Protein 6MN8 (pdb70)

Nearest PDB structures (foldseek):
  6mn8-assembly1_A-2  TM=1.003E+00  e=6.440E-86  Onchocerca volvulus
  7osy-assembly1_B  TM=9.843E-01  e=1.641E-63  Homo sapiens
  5xih-assembly2_C  TM=9.629E-01  e=3.959E-58  Toxoplasma gondii ME49
  6a88-assembly2_D  TM=9.636E-01  e=9.957E-58  Toxoplasma gondii ME49
  5xii-assembly2_B  TM=9.623E-01  e=8.403E-57  Toxoplasma gondii ME49

Structure (mmCIF, N/CA/C/O backbone):
data_6MN8
#
_entry.id   6MN8
#
_cell.length_a   159.720
_cell.length_b   159.720
_cell.length_c   143.720
_cell.angle_alpha   90.000
_cell.angle_beta   90.000
_cell.angle_gamma   120.000
#
_symmetry.space_group_name_H-M   'H 3 2'
#
loop_
_entity.id
_entity.type
_entity.pdbx_description
1 polymer 'Uncharacterized protein'
2 non-polymer 'MAGNESIUM ION'
3 non-polymer 7-bromo-6-chloro-3-{3-[(2R,3S)-3-hydroxypiperidin-2-yl]-2-oxopropyl}quinazolin-4(3H)-one
4 non-polymer 'PHOSPHOAMINOPHOSPHONIC ACID-ADENYLATE ESTER'
5 non-polymer 'ADENOSINE MONOPHOSPHATE'
6 non-polymer 'IMIDODIPHOSPHORIC ACID'
7 non-polymer GLYCINE
8 non-polymer SERINE
9 water water
#
loop_
_atom_site.group_PDB
_atom_site.id
_atom_site.type_symbol
_atom_site.label_atom_id
_atom_site.label_alt_id
_atom_site.label_comp_id
_atom_site.label_asym_id
_atom_site.label_entity_id
_atom_site.label_seq_id
_atom_site.pdbx_PDB_ins_code
_atom_site.Cartn_x
_atom_site.Cartn_y
_atom_site.Cartn_z
_atom_site.occupancy
_atom_site.B_iso_or_equiv
_atom_site.auth_seq_id
_atom_site.auth_comp_id
_atom_site.auth_asym_id
_atom_site.auth_atom_id
_atom_site.pdbx_PDB_model_num
ATOM 1 N N . ALA A 1 2 ? -42.219 -31.061 54.080 1.00 86.23 47 ALA A N 1
ATOM 2 C CA . ALA A 1 2 ? -42.393 -30.376 52.798 1.00 85.72 47 ALA A CA 1
ATOM 3 C C . ALA A 1 2 ? -43.669 -30.815 52.066 1.00 90.48 47 ALA A C 1
ATOM 4 O O . ALA A 1 2 ? -44.423 -29.964 51.595 1.00 90.61 47 ALA A O 1
ATOM 6 N N . HIS A 1 3 ? -43.906 -32.133 51.981 1.00 88.28 48 HIS A N 1
ATOM 7 C CA . HIS A 1 3 ? -45.028 -32.654 51.193 1.00 80.67 48 HIS A CA 1
ATOM 8 C C . HIS A 1 3 ? -46.367 -32.130 51.704 1.00 72.51 48 HIS A C 1
ATOM 9 O O . HIS A 1 3 ? -47.194 -31.637 50.928 1.00 68.84 48 HIS A O 1
ATOM 16 N N . HIS A 1 4 ? -46.608 -32.243 53.010 1.00 68.36 49 HIS A N 1
ATOM 17 C CA . HIS A 1 4 ? -47.874 -31.853 53.611 1.00 70.14 49 HIS A CA 1
ATOM 18 C C . HIS A 1 4 ? -47.902 -30.383 54.028 1.00 71.79 49 HIS A C 1
ATOM 19 O O . HIS A 1 4 ? -48.728 -30.000 54.867 1.00 67.34 49 HIS A O 1
ATOM 26 N N . HIS A 1 5 ? -47.018 -29.561 53.466 1.00 67.62 50 HIS A N 1
ATOM 27 C CA . HIS A 1 5 ? -46.957 -28.134 53.743 1.00 63.54 50 HIS A CA 1
ATOM 28 C C . HIS A 1 5 ? -47.414 -27.347 52.526 1.00 58.62 50 HIS A C 1
ATOM 29 O O . HIS A 1 5 ? -47.396 -27.842 51.392 1.00 54.23 50 HIS A O 1
ATOM 36 N N . HIS A 1 6 ? -47.828 -26.108 52.777 1.00 56.88 51 HIS A N 1
ATOM 37 C CA . HIS A 1 6 ? -48.218 -25.229 51.689 1.00 54.96 51 HIS A CA 1
ATOM 38 C C . HIS A 1 6 ? -46.993 -24.844 50.868 1.00 50.28 51 HIS A C 1
ATOM 39 O O . HIS A 1 6 ? -45.855 -24.883 51.345 1.00 52.28 51 HIS A O 1
ATOM 46 N N . HIS A 1 7 ? -47.230 -24.488 49.607 1.00 56.61 52 HIS A N 1
ATOM 47 C CA . HIS A 1 7 ? -46.135 -24.156 48.713 1.00 52.48 52 HIS A CA 1
ATOM 48 C C . HIS A 1 7 ? -46.510 -22.980 47.822 1.00 57.24 52 HIS A C 1
ATOM 49 O O . HIS A 1 7 ? -47.664 -22.812 47.417 1.00 51.94 52 HIS A O 1
ATOM 56 N N . HIS A 1 8 ? -45.493 -22.177 47.527 1.00 61.01 53 HIS A N 1
ATOM 57 C CA . HIS A 1 8 ? -45.586 -20.915 46.815 1.00 61.34 53 HIS A CA 1
ATOM 58 C C . HIS A 1 8 ? -44.661 -20.981 45.614 1.00 48.20 53 HIS A C 1
ATOM 59 O O . HIS A 1 8 ? -43.534 -21.473 45.727 1.00 45.93 53 HIS A O 1
ATOM 66 N N . ILE A 1 9 ? -45.120 -20.476 44.471 1.00 45.97 54 ILE A N 1
ATOM 67 C CA . ILE A 1 9 ? -44.187 -20.133 43.403 1.00 44.16 54 ILE A CA 1
ATOM 68 C C . ILE A 1 9 ? -43.309 -18.994 43.908 1.00 47.49 54 ILE A C 1
ATOM 69 O O . ILE A 1 9 ? -43.808 -17.939 44.309 1.00 44.97 54 ILE A O 1
ATOM 74 N N . GLU A 1 10 ? -41.996 -19.208 43.924 1.00 50.42 55 GLU A N 1
ATOM 75 C CA . GLU A 1 10 ? -41.129 -18.303 44.672 1.00 51.96 55 GLU A CA 1
ATOM 76 C C . GLU A 1 10 ? -40.645 -17.107 43.861 1.00 45.25 55 GLU A C 1
ATOM 77 O O . GLU A 1 10 ? -40.040 -16.200 44.435 1.00 42.38 55 GLU A O 1
ATOM 83 N N . ILE A 1 11 ? -40.902 -17.059 42.558 1.00 40.01 56 ILE A N 1
ATOM 84 C CA . ILE A 1 11 ? -40.499 -15.904 41.767 1.00 47.19 56 ILE A CA 1
ATOM 85 C C . ILE A 1 11 ? -41.513 -15.693 40.650 1.00 43.00 56 ILE A C 1
ATOM 86 O O . ILE A 1 11 ? -42.069 -16.644 40.096 1.00 40.95 56 ILE A O 1
ATOM 91 N N . SER A 1 12 ? -41.741 -14.428 40.320 1.00 42.40 57 SER A N 1
ATOM 92 C CA . SER A 1 12 ? -42.789 -14.066 39.383 1.00 48.39 57 SER A CA 1
ATOM 93 C C . SER A 1 12 ? -42.387 -14.380 37.944 1.00 47.58 57 SER A C 1
ATOM 94 O O . SER A 1 12 ? -41.222 -14.239 37.556 1.00 42.75 57 SER A O 1
ATOM 97 N N . LYS A 1 13 ? -43.379 -14.807 37.157 1.00 46.17 58 LYS A N 1
ATOM 98 C CA . LYS A 1 13 ? -43.185 -15.071 35.734 1.00 46.39 58 LYS A CA 1
ATOM 99 C C . LYS A 1 13 ? -42.616 -13.857 35.013 1.00 47.00 58 LYS A C 1
ATOM 100 O O . LYS A 1 13 ? -41.722 -13.982 34.170 1.00 50.14 58 LYS A O 1
ATOM 106 N N . ASP A 1 14 ? -43.118 -12.672 35.344 1.00 42.20 59 ASP A N 1
ATOM 107 C CA . ASP A 1 14 ? -42.737 -11.434 34.679 1.00 56.10 59 ASP A CA 1
ATOM 108 C C . ASP A 1 14 ? -41.432 -10.857 35.189 1.00 56.39 59 ASP A C 1
ATOM 109 O O . ASP A 1 14 ? -40.950 -9.873 34.623 1.00 63.00 59 ASP A O 1
ATOM 114 N N . GLU A 1 15 ? -40.862 -11.436 36.239 1.00 53.62 60 GLU A N 1
ATOM 115 C CA . GLU A 1 15 ? -39.585 -11.007 36.786 1.00 56.81 60 GLU A CA 1
ATOM 116 C C . GLU A 1 15 ? -38.424 -11.868 36.296 1.00 54.55 60 GLU A C 1
ATOM 117 O O . GLU A 1 15 ? -37.396 -11.335 35.872 1.00 57.14 60 GLU A O 1
ATOM 123 N N . ASN A 1 16 ? -38.571 -13.194 36.334 1.00 46.02 61 ASN A N 1
ATOM 124 C CA . ASN A 1 16 ? -37.532 -14.110 35.854 1.00 45.50 61 ASN A CA 1
ATOM 125 C C . ASN A 1 16 ? -38.236 -15.388 35.394 1.00 40.92 61 ASN A C 1
ATOM 126 O O . ASN A 1 16 ? -38.419 -16.319 36.180 1.00 41.57 61 ASN A O 1
ATOM 131 N N . TYR A 1 17 ? -38.599 -15.430 34.105 1.00 41.52 62 TYR A N 1
ATOM 132 C CA . TYR A 1 17 ? -39.450 -16.516 33.624 1.00 42.57 62 TYR A CA 1
ATOM 133 C C . TYR A 1 17 ? -38.703 -17.843 33.594 1.00 39.92 62 TYR A C 1
ATOM 134 O O . TYR A 1 17 ? -39.328 -18.905 33.692 1.00 38.73 62 TYR A O 1
ATOM 143 N N . SER A 1 18 ? -37.381 -17.816 33.440 1.00 41.70 63 SER A N 1
ATOM 144 C CA . SER A 1 18 ? -36.641 -19.073 33.437 1.00 36.55 63 SER A CA 1
ATOM 145 C C . SER A 1 18 ? -36.648 -19.710 34.825 1.00 39.51 63 SER A C 1
ATOM 146 O O . SER A 1 18 ? -36.869 -20.919 34.956 1.00 40.34 63 SER A O 1
ATOM 149 N N . GLU A 1 19 ? -36.442 -18.912 35.877 1.00 39.67 64 GLU A N 1
ATOM 150 C CA . GLU A 1 19 ? -36.543 -19.457 37.230 1.00 39.66 64 GLU A CA 1
ATOM 151 C C . GLU A 1 19 ? -37.995 -19.745 37.604 1.00 40.14 64 GLU A C 1
ATOM 152 O O . GLU A 1 19 ? -38.283 -20.737 38.287 1.00 38.31 64 GLU A O 1
ATOM 158 N N . TRP A 1 20 ? -38.921 -18.883 37.181 1.00 36.98 65 TRP A N 1
ATOM 159 C CA . TRP A 1 20 ? -40.336 -19.170 37.389 1.00 37.89 65 TRP A CA 1
ATOM 160 C C . TRP A 1 20 ? -40.718 -20.514 36.777 1.00 39.12 65 TRP A C 1
ATOM 161 O O . TRP A 1 20 ? -41.459 -21.297 37.384 1.00 37.31 65 TRP A O 1
ATOM 172 N N . TYR A 1 21 ? -40.193 -20.804 35.586 1.00 36.92 66 TYR A N 1
ATOM 173 C CA . TYR A 1 21 ? -40.509 -22.048 34.888 1.00 34.64 66 TYR A CA 1
ATOM 174 C C . TYR A 1 21 ? -40.104 -23.265 35.713 1.00 31.63 66 TYR A C 1
ATOM 175 O O . TYR A 1 21 ? -40.863 -24.233 35.826 1.00 35.54 66 TYR A O 1
ATOM 184 N N . VAL A 1 22 ? -38.897 -23.232 36.284 1.00 29.69 67 VAL A N 1
ATOM 185 C CA . VAL A 1 22 ? -38.420 -24.332 37.120 1.00 33.35 67 VAL A CA 1
ATOM 186 C C . VAL A 1 22 ? -39.313 -24.509 38.345 1.00 36.55 67 VAL A C 1
ATOM 187 O O . VAL A 1 22 ? -39.634 -25.638 38.733 1.00 38.17 67 VAL A O 1
ATOM 191 N N . GLN A 1 23 ? -39.721 -23.400 38.974 1.00 37.66 68 GLN A N 1
ATOM 192 C CA . GLN A 1 23 ? -40.637 -23.466 40.111 1.00 38.57 68 GLN A CA 1
ATOM 193 C C . GLN A 1 23 ? -41.914 -24.224 39.752 1.00 39.33 68 GLN A C 1
ATOM 194 O O . GLN A 1 23 ? -42.318 -25.160 40.455 1.00 38.08 68 GLN A O 1
ATOM 200 N N . VAL A 1 24 ? -42.557 -23.832 38.650 1.00 28.31 69 VAL A N 1
ATOM 201 C CA . VAL A 1 24 ? -43.837 -24.427 38.281 1.00 30.90 69 VAL A CA 1
ATOM 202 C C . VAL A 1 24 ? -43.684 -25.916 37.987 1.00 34.53 69 VAL A C 1
ATOM 203 O O . VAL A 1 24 ? -44.462 -26.739 38.481 1.00 37.58 69 VAL A O 1
ATOM 207 N N . ILE A 1 25 ? -42.688 -26.296 37.180 1.00 33.47 70 ILE A N 1
ATOM 208 C CA . ILE A 1 25 ? -42.654 -27.700 36.775 1.00 28.50 70 ILE A CA 1
ATOM 209 C C . ILE A 1 25 ? -42.267 -28.585 37.947 1.00 35.15 70 ILE A C 1
ATOM 210 O O . ILE A 1 25 ? -42.658 -29.757 37.997 1.00 35.10 70 ILE A O 1
ATOM 215 N N . THR A 1 26 ? -41.497 -28.061 38.907 1.00 35.07 71 THR A N 1
ATOM 216 C CA . THR A 1 26 ? -41.179 -28.869 40.082 1.00 40.32 71 THR A CA 1
ATOM 217 C C . THR A 1 26 ? -42.334 -28.875 41.078 1.00 34.78 71 THR A C 1
ATOM 218 O O . THR A 1 26 ? -42.770 -29.938 41.516 1.00 34.09 71 THR A O 1
ATOM 222 N N . LYS A 1 27 ? -42.866 -27.702 41.428 1.00 34.03 72 LYS A N 1
ATOM 223 C CA . LYS A 1 27 ? -43.919 -27.682 42.441 1.00 38.50 72 LYS A CA 1
ATOM 224 C C . LYS A 1 27 ? -45.244 -28.262 41.946 1.00 36.62 72 LYS A C 1
ATOM 225 O O . LYS A 1 27 ? -46.049 -28.711 42.763 1.00 38.85 72 LYS A O 1
ATOM 231 N N . ALA A 1 28 ? -45.481 -28.309 40.642 1.00 37.36 73 ALA A N 1
ATOM 232 C CA . ALA A 1 28 ? -46.658 -28.999 40.129 1.00 33.52 73 ALA A CA 1
ATOM 233 C C . ALA A 1 28 ? -46.410 -30.494 39.909 1.00 33.77 73 ALA A C 1
ATOM 234 O O . ALA A 1 28 ? -47.203 -31.144 39.218 1.00 37.18 73 ALA A O 1
ATOM 236 N N . GLU A 1 29 ? -45.315 -31.037 40.460 1.00 34.19 74 GLU A N 1
ATOM 237 C CA . GLU A 1 29 ? -44.993 -32.467 40.390 1.00 32.13 74 GLU A CA 1
ATOM 238 C C . GLU A 1 29 ? -44.942 -32.976 38.951 1.00 35.62 74 GLU A C 1
ATOM 239 O O . GLU A 1 29 ? -45.379 -34.091 38.653 1.00 35.18 74 GLU A O 1
ATOM 245 N N . MET A 1 30 ? -44.397 -32.163 38.048 1.00 28.15 75 MET A N 1
ATOM 246 C CA . MET A 1 30 ? -44.331 -32.589 36.657 1.00 33.19 75 MET A CA 1
ATOM 247 C C . MET A 1 30 ? -43.067 -33.383 36.334 1.00 31.93 75 MET A C 1
ATOM 248 O O . MET A 1 30 ? -43.133 -34.354 35.569 1.00 30.13 75 MET A O 1
ATOM 253 N N . ILE A 1 31 ? -41.917 -33.001 36.899 1.00 28.07 76 ILE A N 1
ATOM 254 C CA . ILE A 1 31 ? -40.641 -33.626 36.564 1.00 25.40 76 ILE A CA 1
ATOM 255 C C . ILE A 1 31 ? -39.797 -33.850 37.812 1.00 29.91 76 ILE A C 1
ATOM 256 O O . ILE A 1 31 ? -40.028 -33.276 38.877 1.00 32.65 76 ILE A O 1
ATOM 261 N N . GLU A 1 32 ? -38.794 -34.688 37.646 1.00 31.44 77 GLU A N 1
ATOM 262 C CA . GLU A 1 32 ? -37.686 -34.826 38.576 1.00 31.39 77 GLU A CA 1
ATOM 263 C C . GLU A 1 32 ? -36.410 -34.598 37.765 1.00 37.81 77 GLU A C 1
ATOM 264 O O . GLU A 1 32 ? -36.315 -35.039 36.605 1.00 31.60 77 GLU A O 1
ATOM 270 N N . TYR A 1 33 ? -35.464 -33.845 38.322 1.00 31.36 78 TYR A N 1
ATOM 271 C CA . TYR A 1 33 ? -34.154 -33.769 37.687 1.00 35.20 78 TYR A CA 1
ATOM 272 C C . TYR A 1 33 ? -33.401 -35.087 37.886 1.00 35.60 78 TYR A C 1
ATOM 273 O O . TYR A 1 33 ? -33.607 -35.801 38.864 1.00 34.71 78 TYR A O 1
ATOM 282 N N . TYR A 1 34 ? -32.555 -35.422 36.921 1.00 35.14 79 TYR A N 1
ATOM 283 C CA . TYR A 1 34 ? -31.891 -36.716 36.861 1.00 32.63 79 TYR A CA 1
ATOM 284 C C . TYR A 1 34 ? -30.391 -36.479 36.769 1.00 34.96 79 TYR A C 1
ATOM 285 O O . TYR A 1 34 ? -29.950 -35.428 36.290 1.00 35.26 79 TYR A O 1
ATOM 294 N N . ASP A 1 35 ? -29.593 -37.447 37.226 1.00 35.19 80 ASP A N 1
ATOM 295 C CA . ASP A 1 35 ? -28.163 -37.163 37.278 1.00 33.65 80 ASP A CA 1
ATOM 296 C C . ASP A 1 35 ? -27.474 -37.266 35.918 1.00 38.14 80 ASP A C 1
ATOM 297 O O . ASP A 1 35 ? -26.283 -36.945 35.824 1.00 41.02 80 ASP A O 1
ATOM 302 N N . ILE A 1 36 ? -28.162 -37.699 34.864 1.00 28.83 81 ILE A N 1
ATOM 303 C CA . ILE A 1 36 ? -27.634 -37.540 33.511 1.00 31.44 81 ILE A CA 1
ATOM 304 C C . ILE A 1 36 ? -28.227 -36.248 32.973 1.00 33.42 81 ILE A C 1
ATOM 305 O O . ILE A 1 36 ? -29.453 -36.104 32.890 1.00 38.45 81 ILE A O 1
ATOM 310 N N . SER A 1 37 ? -27.358 -35.303 32.632 1.00 34.99 82 SER A N 1
ATOM 311 C CA . SER A 1 37 ? -27.784 -33.936 32.358 1.00 34.72 82 SER A CA 1
ATOM 312 C C . SER A 1 37 ? -28.708 -33.861 31.146 1.00 38.38 82 SER A C 1
ATOM 313 O O . SER A 1 37 ? -28.526 -34.567 30.151 1.00 34.88 82 SER A O 1
ATOM 316 N N . GLY A 1 38 ? -29.703 -32.984 31.230 1.00 36.31 83 GLY A N 1
ATOM 317 C CA . GLY A 1 38 ? -30.606 -32.816 30.112 1.00 25.06 83 GLY A CA 1
ATOM 318 C C . GLY A 1 38 ? -31.624 -33.916 29.939 1.00 30.35 83 GLY A C 1
ATOM 319 O O . GLY A 1 38 ? -32.338 -33.933 28.925 1.00 34.81 83 GLY A O 1
ATOM 320 N N . CYS A 1 39 ? -31.695 -34.849 30.881 1.00 26.89 84 CYS A N 1
ATOM 321 C CA . CYS A 1 39 ? -32.759 -35.840 30.955 1.00 33.12 84 CYS A CA 1
ATOM 322 C C . CYS A 1 39 ? -33.571 -35.567 32.210 1.00 33.09 84 CYS A C 1
ATOM 323 O O . CYS A 1 39 ? -33.009 -35.209 33.252 1.00 30.92 84 CYS A O 1
ATOM 326 N N . TYR A 1 40 ? -34.889 -35.725 32.106 1.00 29.81 85 TYR A N 1
ATOM 327 C CA . TYR A 1 40 ? -35.795 -35.391 33.197 1.00 31.10 85 TYR A CA 1
ATOM 328 C C . TYR A 1 40 ? -36.848 -36.477 33.329 1.00 32.24 85 TYR A C 1
ATOM 329 O O . TYR A 1 40 ? -37.405 -36.936 32.326 1.00 32.72 85 TYR A O 1
ATOM 338 N N . VAL A 1 41 ? -37.108 -36.886 34.575 1.00 31.05 86 VAL A N 1
ATOM 339 C CA . VAL A 1 41 ? -38.193 -37.824 34.848 1.00 27.32 86 VAL A CA 1
ATOM 340 C C . VAL A 1 41 ? -39.519 -37.170 34.492 1.00 30.96 86 VAL A C 1
ATOM 341 O O . VAL A 1 41 ? -39.775 -36.015 34.849 1.00 29.80 86 VAL A O 1
ATOM 345 N N . LEU A 1 42 ? -40.367 -37.889 33.776 1.00 30.19 87 LEU A N 1
ATOM 346 C CA . LEU A 1 42 ? -41.735 -37.441 33.556 1.00 26.83 87 LEU A CA 1
ATOM 347 C C . LEU A 1 42 ? -42.614 -38.104 34.612 1.00 29.71 87 LEU A C 1
ATOM 348 O O . LEU A 1 42 ? -42.967 -39.283 34.501 1.00 26.68 87 LEU A O 1
ATOM 353 N N . ARG A 1 43 ? -42.960 -37.340 35.641 1.00 30.15 88 ARG A N 1
ATOM 354 C CA . ARG A 1 43 ? -43.868 -37.822 36.668 1.00 35.77 88 ARG A CA 1
ATOM 355 C C . ARG A 1 43 ? -45.281 -37.945 36.096 1.00 29.03 88 ARG A C 1
ATOM 356 O O . ARG A 1 43 ? -45.596 -37.341 35.069 1.00 31.28 88 ARG A O 1
ATOM 364 N N . PRO A 1 44 ? -46.145 -38.727 36.746 1.00 28.00 89 PRO A N 1
ATOM 365 C CA . PRO A 1 44 ? -47.496 -38.956 36.186 1.00 30.71 89 PRO A CA 1
ATOM 366 C C . PRO A 1 44 ? -48.243 -37.688 35.824 1.00 28.93 89 PRO A C 1
ATOM 367 O O . PRO A 1 44 ? -48.924 -37.654 34.790 1.00 33.42 89 PRO A O 1
ATOM 371 N N . TRP A 1 45 ? -48.123 -36.634 36.631 1.00 29.68 90 TRP A N 1
ATOM 372 C CA . TRP A 1 45 ? -48.890 -35.422 36.352 1.00 30.59 90 TRP A CA 1
ATOM 373 C C . TRP A 1 45 ? -48.533 -34.814 34.999 1.00 33.09 90 TRP A C 1
ATOM 374 O O . TRP A 1 45 ? -49.412 -34.271 34.322 1.00 39.97 90 TRP A O 1
ATOM 385 N N . SER A 1 46 ? -47.267 -34.895 34.571 1.00 32.14 91 SER A N 1
ATOM 386 C CA . SER A 1 46 ? -46.948 -34.415 33.225 1.00 29.16 91 SER A CA 1
ATOM 387 C C . SER A 1 46 ? -47.089 -35.510 32.175 1.00 31.63 91 SER A C 1
ATOM 388 O O . SER A 1 46 ? -47.515 -35.226 31.049 1.00 32.95 91 SER A O 1
ATOM 391 N N . TYR A 1 47 ? -46.791 -36.766 32.520 1.00 29.96 92 TYR A N 1
ATOM 392 C CA . TYR A 1 47 ? -46.890 -37.822 31.517 1.00 26.40 92 TYR A CA 1
ATOM 393 C C . TYR A 1 47 ? -48.329 -38.027 31.031 1.00 29.31 92 TYR A C 1
ATOM 394 O O . TYR A 1 47 ? -48.541 -38.362 29.857 1.00 24.37 92 TYR A O 1
ATOM 403 N N . ALA A 1 48 ? -49.320 -37.840 31.911 1.00 22.81 93 ALA A N 1
ATOM 404 C CA . ALA A 1 48 ? -50.720 -37.942 31.504 1.00 32.82 93 ALA A CA 1
ATOM 405 C C . ALA A 1 48 ? -51.066 -36.957 30.386 1.00 31.17 93 ALA A C 1
ATOM 406 O O . ALA A 1 48 ? -51.889 -37.267 29.524 1.00 34.98 93 ALA A O 1
ATOM 408 N N . ILE A 1 49 ? -50.436 -35.781 30.367 1.00 36.65 94 ILE A N 1
ATOM 409 C CA . ILE A 1 49 ? -50.697 -34.817 29.302 1.00 31.88 94 ILE A CA 1
ATOM 410 C C . ILE A 1 49 ? -50.250 -35.384 27.964 1.00 31.29 94 ILE A C 1
ATOM 411 O O . ILE A 1 49 ? -50.967 -35.282 26.960 1.00 31.26 94 ILE A O 1
ATOM 416 N N . TRP A 1 50 ? -49.061 -35.995 27.932 1.00 29.30 95 TRP A N 1
ATOM 417 C CA . TRP A 1 50 ? -48.571 -36.643 26.716 1.00 32.30 95 TRP A CA 1
ATOM 418 C C . TRP A 1 50 ? -49.486 -37.778 26.289 1.00 31.82 95 TRP A C 1
ATOM 419 O O . TRP A 1 50 ? -49.767 -37.941 25.094 1.00 31.19 95 TRP A O 1
ATOM 430 N N . GLU A 1 51 ? -49.991 -38.553 27.253 1.00 33.01 96 GLU A N 1
ATOM 431 C CA . GLU A 1 51 ? -50.932 -39.620 26.918 1.00 36.83 96 GLU A CA 1
ATOM 432 C C . GLU A 1 51 ? -52.177 -39.084 26.215 1.00 34.27 96 GLU A C 1
ATOM 433 O O . GLU A 1 51 ? -52.659 -39.702 25.260 1.00 34.99 96 GLU A O 1
ATOM 439 N N . PHE A 1 52 ? -52.727 -37.950 26.679 1.00 29.00 97 PHE A N 1
ATOM 440 C CA . PHE A 1 52 ? -53.889 -37.372 25.993 1.00 30.79 97 PHE A CA 1
ATOM 441 C C . PHE A 1 52 ? -53.540 -36.963 24.557 1.00 34.42 97 PHE A C 1
ATOM 442 O O . PHE A 1 52 ? -54.332 -37.175 23.631 1.00 34.72 97 PHE A O 1
ATOM 450 N N . ILE A 1 53 ? -52.362 -36.367 24.355 1.00 26.60 98 ILE A N 1
ATOM 451 C CA . ILE A 1 53 ? -51.960 -35.950 23.015 1.00 30.69 98 ILE A CA 1
ATOM 452 C C . ILE A 1 53 ? -51.773 -37.172 22.135 1.00 32.96 98 ILE A C 1
ATOM 453 O O . ILE A 1 53 ? -52.227 -37.212 20.984 1.00 32.62 98 ILE A O 1
ATOM 458 N N . GLN A 1 54 ? -51.121 -38.193 22.688 1.00 23.57 99 GLN A N 1
ATOM 459 C CA . GLN A 1 54 ? -50.875 -39.453 21.996 1.00 30.55 99 GLN A CA 1
ATOM 460 C C . GLN A 1 54 ? -52.181 -40.100 21.552 1.00 36.27 99 GLN A C 1
ATOM 461 O O . GLN A 1 54 ? -52.342 -40.476 20.386 1.00 30.84 99 GLN A O 1
ATOM 467 N N . GLU A 1 55 ? -53.125 -40.243 22.485 1.00 29.86 100 GLU A N 1
ATOM 468 C CA . GLU A 1 55 ? -54.405 -40.865 22.179 1.00 33.02 100 GLU A CA 1
ATOM 469 C C . GLU A 1 55 ? -55.147 -40.101 21.086 1.00 36.51 100 GLU A C 1
ATOM 470 O O . GLU A 1 55 ? -55.703 -40.712 20.169 1.00 37.02 100 GLU A O 1
ATOM 476 N N . TRP A 1 56 ? -55.156 -38.766 21.157 1.00 30.53 101 TRP A N 1
ATOM 477 C CA . TRP A 1 56 ? -55.871 -37.973 20.156 1.00 32.45 101 TRP A CA 1
ATOM 478 C C . TRP A 1 56 ? -55.223 -38.096 18.779 1.00 29.22 101 TRP A C 1
ATOM 479 O O . TRP A 1 56 ? -55.887 -38.451 17.796 1.00 32.49 101 TRP A O 1
ATOM 490 N N . PHE A 1 57 ? -53.922 -37.801 18.688 1.00 28.32 102 PHE A N 1
ATOM 491 C CA . PHE A 1 57 ? -53.235 -37.813 17.395 1.00 30.69 102 PHE A CA 1
ATOM 492 C C . PHE A 1 57 ? -53.215 -39.214 16.785 1.00 33.71 102 PHE A C 1
ATOM 493 O O . PHE A 1 57 ? -53.343 -39.369 15.563 1.00 32.33 102 PHE A O 1
ATOM 501 N N . ASP A 1 58 ? -53.061 -40.247 17.619 1.00 32.27 103 ASP A N 1
ATOM 502 C CA . ASP A 1 58 ? -53.063 -41.616 17.106 1.00 33.01 103 ASP A CA 1
ATOM 503 C C . ASP A 1 58 ? -54.380 -41.941 16.418 1.00 38.26 103 ASP A C 1
ATOM 504 O O . ASP A 1 58 ? -54.409 -42.648 15.402 1.00 38.28 103 ASP A O 1
ATOM 509 N N . GLU A 1 59 ? -55.484 -41.429 16.952 1.00 33.33 104 GLU A N 1
ATOM 510 C CA . GLU A 1 59 ? -56.772 -41.684 16.325 1.00 35.77 104 GLU A CA 1
ATOM 511 C C . GLU A 1 59 ? -56.876 -40.958 14.986 1.00 35.82 104 GLU A C 1
ATOM 512 O O . GLU A 1 59 ? -57.410 -41.507 14.015 1.00 37.80 104 GLU A O 1
ATOM 518 N N . GLU A 1 60 ? -56.327 -39.741 14.903 1.00 32.83 105 GLU A N 1
ATOM 519 C CA . GLU A 1 60 ? -56.456 -38.944 13.684 1.00 30.13 105 GLU A CA 1
ATOM 520 C C . GLU A 1 60 ? -55.629 -39.525 12.539 1.00 32.00 105 GLU A C 1
ATOM 521 O O . GLU A 1 60 ? -56.126 -39.654 11.411 1.00 34.98 105 GLU A O 1
ATOM 527 N N . ILE A 1 61 ? -54.375 -39.905 12.803 1.00 29.36 106 ILE A N 1
ATOM 528 C CA . ILE A 1 61 ? -53.562 -40.432 11.706 1.00 31.04 106 ILE A CA 1
ATOM 529 C C . ILE A 1 61 ? -54.053 -41.806 11.262 1.00 32.48 106 ILE A C 1
ATOM 530 O O . ILE A 1 61 ? -53.909 -42.168 10.088 1.00 37.50 106 ILE A O 1
ATOM 535 N N . LYS A 1 62 ? -54.644 -42.591 12.164 1.00 26.00 107 LYS A N 1
ATOM 536 C CA . LYS A 1 62 ? -55.237 -43.848 11.721 1.00 34.75 107 LYS A CA 1
ATOM 537 C C . LYS A 1 62 ? -56.341 -43.606 10.697 1.00 33.88 107 LYS A C 1
ATOM 538 O O . LYS A 1 62 ? -56.473 -44.369 9.733 1.00 40.54 107 LYS A O 1
ATOM 544 N N . LYS A 1 63 ? -57.116 -42.525 10.858 1.00 37.58 108 LYS A N 1
ATOM 545 C CA . LYS A 1 63 ? -58.121 -42.186 9.846 1.00 38.01 108 LYS A CA 1
ATOM 546 C C . LYS A 1 63 ? -57.489 -41.904 8.494 1.00 40.85 108 LYS A C 1
ATOM 547 O O . LYS A 1 63 ? -58.158 -42.039 7.466 1.00 44.56 108 LYS A O 1
ATOM 553 N N . LEU A 1 64 ? -56.228 -41.469 8.468 1.00 39.87 109 LEU A N 1
ATOM 554 C CA . LEU A 1 64 ? -55.525 -41.206 7.215 1.00 38.06 109 LEU A CA 1
ATOM 555 C C . LEU A 1 64 ? -54.828 -42.441 6.660 1.00 41.85 109 LEU A C 1
ATOM 556 O O . LEU A 1 64 ? -54.099 -42.326 5.670 1.00 42.44 109 LEU A O 1
ATOM 561 N N . GLY A 1 65 ? -55.010 -43.608 7.286 1.00 30.76 110 GLY A N 1
ATOM 562 C CA . GLY A 1 65 ? -54.369 -44.821 6.830 1.00 30.58 110 GLY A CA 1
ATOM 563 C C . GLY A 1 65 ? -53.018 -45.129 7.451 1.00 32.04 110 GLY A C 1
ATOM 564 O O . GLY A 1 65 ? -52.393 -46.118 7.063 1.00 35.26 110 GLY A O 1
ATOM 565 N N . VAL A 1 66 ? -52.543 -44.334 8.396 1.00 27.51 111 VAL A N 1
ATOM 566 C CA . VAL A 1 66 ? -51.234 -44.581 8.998 1.00 26.50 111 VAL A CA 1
ATOM 567 C C . VAL A 1 66 ? -51.334 -45.732 9.987 1.00 29.74 111 VAL A C 1
ATOM 568 O O . VAL A 1 66 ? -52.282 -45.807 10.776 1.00 33.89 111 VAL A O 1
ATOM 572 N N . LYS A 1 67 ? -50.354 -46.635 9.944 1.00 26.18 112 LYS A N 1
ATOM 573 C CA . LYS A 1 67 ? -50.243 -47.759 10.858 1.00 26.99 112 LYS A CA 1
ATOM 574 C C . LYS A 1 67 ? -49.017 -47.600 11.747 1.00 29.53 112 LYS A C 1
ATOM 575 O O . LYS A 1 67 ? -47.990 -47.066 11.329 1.00 32.79 112 LYS A O 1
ATOM 581 N N . ASN A 1 68 ? -49.136 -48.050 12.985 1.00 26.18 113 ASN A N 1
ATOM 582 C CA . ASN A 1 68 ? -48.017 -47.970 13.909 1.00 26.25 113 ASN A CA 1
ATOM 583 C C . ASN A 1 68 ? -47.082 -49.158 13.727 1.00 30.05 113 ASN A C 1
ATOM 584 O O . ASN A 1 68 ? -47.498 -50.248 13.313 1.00 27.77 113 ASN A O 1
ATOM 589 N N . CYS A 1 69 ? -45.811 -48.938 14.051 1.00 26.10 114 CYS A N 1
ATOM 590 C CA . CYS A 1 69 ? -44.770 -49.963 13.975 1.00 26.98 114 CYS A CA 1
ATOM 591 C C . CYS A 1 69 ? -43.734 -49.623 15.032 1.00 27.35 114 CYS A C 1
ATOM 592 O O . CYS A 1 69 ? -43.908 -48.667 15.793 1.00 33.50 114 CYS A O 1
ATOM 595 N N . TYR A 1 70 ? -42.636 -50.382 15.070 1.00 27.00 115 TYR A N 1
ATOM 596 C CA . TYR A 1 70 ? -41.528 -50.031 15.960 1.00 24.49 115 TYR A CA 1
ATOM 597 C C . TYR A 1 70 ? -40.196 -50.472 15.358 1.00 24.04 115 TYR A C 1
ATOM 598 O O . TYR A 1 70 ? -39.916 -51.670 15.277 1.00 23.69 115 TYR A O 1
ATOM 607 N N . PHE A 1 71 ? -39.355 -49.499 14.971 1.00 24.05 116 PHE A N 1
ATOM 608 C CA . PHE A 1 71 ? -38.008 -49.749 14.463 1.00 23.93 116 PHE A CA 1
ATOM 609 C C . PHE A 1 71 ? -36.976 -49.617 15.585 1.00 28.87 116 PHE A C 1
ATOM 610 O O . PHE A 1 71 ? -37.264 -49.066 16.657 1.00 26.56 116 PHE A O 1
ATOM 618 N N . PRO A 1 72 ? -35.761 -50.120 15.373 1.00 26.67 117 PRO A N 1
ATOM 619 C CA . PRO A 1 72 ? -34.790 -50.191 16.476 1.00 25.91 117 PRO A CA 1
ATOM 620 C C . PRO A 1 72 ? -34.249 -48.838 16.929 1.00 29.66 117 PRO A C 1
ATOM 621 O O . PRO A 1 72 ? -34.230 -47.843 16.199 1.00 23.17 117 PRO A O 1
ATOM 625 N N . LEU A 1 73 ? -33.797 -48.843 18.188 1.00 23.00 118 LEU A N 1
ATOM 626 C CA . LEU A 1 73 ? -33.130 -47.717 18.832 1.00 26.18 118 LEU A CA 1
ATOM 627 C C . LEU A 1 73 ? -31.770 -47.407 18.214 1.00 26.72 118 LEU A C 1
ATOM 628 O O . LEU A 1 73 ? -31.313 -46.259 18.291 1.00 28.82 118 LEU A O 1
ATOM 633 N N . PHE A 1 74 ? -31.142 -48.393 17.574 1.00 22.50 119 PHE A N 1
ATOM 634 C CA . PHE A 1 74 ? -29.742 -48.352 17.178 1.00 31.24 119 PHE A CA 1
ATOM 635 C C . PHE A 1 74 ? -29.580 -48.087 15.690 1.00 33.26 119 PHE A C 1
ATOM 636 O O . PHE A 1 74 ? -30.337 -48.605 14.867 1.00 34.00 119 PHE A O 1
ATOM 644 N N . VAL A 1 75 ? -28.558 -47.315 15.346 1.00 31.83 120 VAL A N 1
ATOM 645 C CA . VAL A 1 75 ? -28.149 -47.167 13.956 1.00 28.93 120 VAL A CA 1
ATOM 646 C C . VAL A 1 75 ? -26.627 -47.169 13.901 1.00 34.91 120 VAL A C 1
ATOM 647 O O . VAL A 1 75 ? -25.965 -46.426 14.637 1.00 35.90 120 VAL A O 1
ATOM 651 N N . SER A 1 76 ? -26.075 -48.034 13.052 1.00 29.15 121 SER A N 1
ATOM 652 C CA . SER A 1 76 ? -24.631 -48.134 12.930 1.00 35.38 121 SER A CA 1
ATOM 653 C C . SER A 1 76 ? -24.056 -46.822 12.401 1.00 32.55 121 SER A C 1
ATOM 654 O O . SER A 1 76 ? -24.711 -46.090 11.654 1.00 30.37 121 SER A O 1
ATOM 657 N N . GLN A 1 77 ? -22.810 -46.534 12.799 1.00 32.95 122 GLN A N 1
ATOM 658 C CA . GLN A 1 77 ? -22.175 -45.270 12.438 1.00 36.07 122 GLN A CA 1
ATOM 659 C C . GLN A 1 77 ? -22.239 -45.011 10.933 1.00 43.13 122 GLN A C 1
ATOM 660 O O . GLN A 1 77 ? -22.650 -43.931 10.494 1.00 42.35 122 GLN A O 1
ATOM 666 N N . SER A 1 78 ? -21.829 -45.990 10.121 1.00 39.64 123 SER A N 1
ATOM 667 C CA . SER A 1 78 ? -21.763 -45.737 8.685 1.00 37.70 123 SER A CA 1
ATOM 668 C C . SER A 1 78 ? -23.150 -45.551 8.082 1.00 35.51 123 SER A C 1
ATOM 669 O O . SER A 1 78 ? -23.293 -44.810 7.112 1.00 38.78 123 SER A O 1
ATOM 672 N N . ALA A 1 79 ? -24.184 -46.188 8.652 1.00 32.99 124 ALA A N 1
ATOM 673 C CA . ALA A 1 79 ? -25.548 -45.970 8.174 1.00 42.28 124 ALA A CA 1
ATOM 674 C C . ALA A 1 79 ? -26.058 -44.582 8.544 1.00 49.46 124 ALA A C 1
ATOM 675 O O . ALA A 1 79 ? -26.779 -43.956 7.760 1.00 58.86 124 ALA A O 1
ATOM 677 N N . LEU A 1 80 ? -25.721 -44.093 9.744 1.00 48.97 125 LEU A N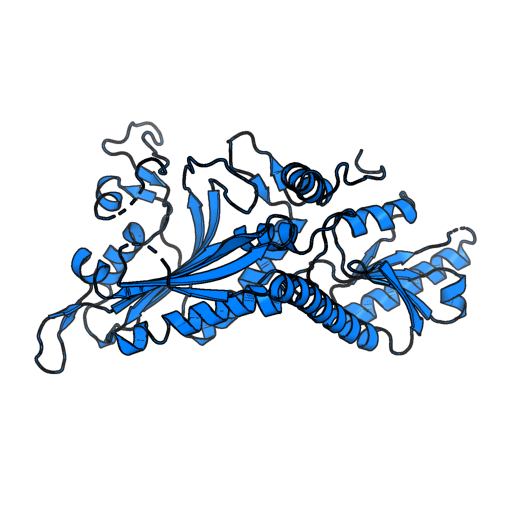 1
ATOM 678 C CA . LEU A 1 80 ? -26.101 -42.730 10.114 1.00 45.32 125 LEU A CA 1
ATOM 679 C C . LEU A 1 80 ? -25.431 -41.711 9.204 1.00 44.15 125 LEU A C 1
ATOM 680 O O . LEU A 1 80 ? -26.067 -40.749 8.767 1.00 45.33 125 LEU A O 1
ATOM 685 N N . GLU A 1 81 ? -24.149 -41.909 8.899 1.00 45.91 126 GLU A N 1
ATOM 686 C CA . GLU A 1 81 ? -23.363 -40.942 8.143 1.00 48.38 126 GLU A CA 1
ATOM 687 C C . GLU A 1 81 ? -23.614 -40.994 6.635 1.00 60.42 126 GLU A C 1
ATOM 688 O O . GLU A 1 81 ? -22.785 -40.500 5.872 1.00 70.65 126 GLU A O 1
ATOM 694 N N . LYS A 1 82 ? -24.720 -41.579 6.180 1.00 74.22 127 LYS A N 1
ATOM 695 C CA . LYS A 1 82 ? -25.168 -41.343 4.814 1.00 88.83 127 LYS A CA 1
ATOM 696 C C . LYS A 1 82 ? -25.674 -39.905 4.732 1.00 97.02 127 LYS A C 1
ATOM 697 O O . LYS A 1 82 ? -25.089 -39.071 4.030 1.00 93.60 127 LYS A O 1
ATOM 699 N N . GLU A 1 83 ? -26.749 -39.612 5.469 1.00 102.81 128 GLU A N 1
ATOM 700 C CA . GLU A 1 83 ? -27.247 -38.249 5.676 1.00 106.40 128 GLU A CA 1
ATOM 701 C C . GLU A 1 83 ? -28.233 -38.222 6.842 1.00 98.92 128 GLU A C 1
ATOM 702 O O . GLU A 1 83 ? -29.382 -37.806 6.690 1.00 93.36 128 GLU A O 1
ATOM 704 N N . PHE A 1 90 ? -24.611 -31.814 12.517 1.00 106.51 135 PHE A N 1
ATOM 705 C CA . PHE A 1 90 ? -25.440 -32.723 13.311 1.00 102.29 135 PHE A CA 1
ATOM 706 C C . PHE A 1 90 ? -24.607 -33.688 14.170 1.00 101.03 135 PHE A C 1
ATOM 707 O O . PHE A 1 90 ? -25.012 -34.029 15.282 1.00 90.72 135 PHE A O 1
ATOM 715 N N . ALA A 1 91 ? -23.451 -34.111 13.647 1.00 105.11 136 ALA A N 1
ATOM 716 C CA . ALA A 1 91 ? -22.620 -35.110 14.323 1.00 96.92 136 ALA A CA 1
ATOM 717 C C . ALA A 1 91 ? -22.352 -34.818 15.796 1.00 94.07 136 ALA A C 1
ATOM 718 O O . ALA A 1 91 ? -22.415 -35.764 16.602 1.00 88.03 136 ALA A O 1
ATOM 720 N N . PRO A 1 92 ? -22.067 -33.569 16.228 1.00 94.64 137 PRO A N 1
ATOM 721 C CA . PRO A 1 92 ? -21.878 -33.326 17.666 1.00 92.48 137 PRO A CA 1
ATOM 722 C C . PRO A 1 92 ? -23.146 -33.446 18.505 1.00 87.70 137 PRO A C 1
ATOM 723 O O . PRO A 1 92 ? -23.205 -32.858 19.591 1.00 100.62 137 PRO A O 1
ATOM 727 N N . GLU A 1 93 ? -24.159 -34.192 18.036 1.00 60.09 138 GLU A N 1
ATOM 728 C CA . GLU A 1 93 ? -25.377 -34.386 18.813 1.00 51.54 138 GLU A CA 1
ATOM 729 C C . GLU A 1 93 ? -25.721 -35.865 19.001 1.00 36.82 138 GLU A C 1
ATOM 730 O O . GLU A 1 93 ? -26.849 -36.184 19.367 1.00 40.88 138 GLU A O 1
ATOM 736 N N . VAL A 1 94 ? -24.787 -36.776 18.776 1.00 32.74 139 VAL A N 1
ATOM 737 C CA . VAL A 1 94 ? -25.070 -38.212 18.772 1.00 34.17 139 VAL A CA 1
ATOM 738 C C . VAL A 1 94 ? -24.450 -38.874 19.996 1.00 36.80 139 VAL A C 1
ATOM 739 O O . VAL A 1 94 ? -23.292 -38.603 20.338 1.00 36.05 139 VAL A O 1
ATOM 743 N N . ALA A 1 95 ? -25.209 -39.763 20.640 1.00 32.89 140 ALA A N 1
ATOM 744 C CA . ALA A 1 95 ? -24.667 -40.620 21.689 1.00 34.06 140 ALA A CA 1
ATOM 745 C C . ALA A 1 95 ? -24.209 -41.937 21.071 1.00 34.98 140 ALA A C 1
ATOM 746 O O . ALA A 1 95 ? -24.959 -42.568 20.321 1.00 35.05 140 ALA A O 1
ATOM 748 N N . TRP A 1 96 ? -22.994 -42.362 21.417 1.00 30.49 141 TRP A N 1
ATOM 749 C CA . TRP A 1 96 ? -22.303 -43.469 20.757 1.00 31.29 141 TRP A CA 1
ATOM 750 C C . TRP A 1 96 ? -22.086 -44.620 21.724 1.00 29.42 141 TRP A C 1
ATOM 751 O O . TRP A 1 96 ? -21.434 -44.445 22.759 1.00 30.31 141 TRP A O 1
ATOM 762 N N . ILE A 1 97 ? -22.579 -45.800 21.362 1.00 32.10 142 ILE A N 1
ATOM 763 C CA . ILE A 1 97 ? -22.230 -47.036 22.054 1.00 33.01 142 ILE A CA 1
ATOM 764 C C . ILE A 1 97 ? -20.971 -47.594 21.417 1.00 33.88 142 ILE A C 1
ATOM 765 O O . ILE A 1 97 ? -20.920 -47.787 20.198 1.00 36.51 142 ILE A O 1
ATOM 770 N N . THR A 1 98 ? -19.960 -47.860 22.236 1.00 30.74 143 THR A N 1
ATOM 771 C CA . THR A 1 98 ? -18.696 -48.390 21.759 1.00 35.58 143 THR A CA 1
ATOM 772 C C . THR A 1 98 ? -18.338 -49.707 22.409 1.00 38.18 143 THR A C 1
ATOM 773 O O . THR A 1 98 ? -17.357 -50.333 21.995 1.00 35.56 143 THR A O 1
ATOM 777 N N . ARG A 1 99 ? -19.079 -50.123 23.430 1.00 35.87 144 ARG A N 1
ATOM 778 C CA . ARG A 1 99 ? -18.827 -51.369 24.138 1.00 35.07 144 ARG A CA 1
ATOM 779 C C . ARG A 1 99 ? -20.176 -51.941 24.545 1.00 37.59 144 ARG A C 1
ATOM 780 O O . ARG A 1 99 ? -21.085 -51.201 24.926 1.00 42.07 144 ARG A O 1
ATOM 788 N N . ALA A 1 100 ? -20.312 -53.252 24.430 1.00 38.99 145 ALA A N 1
ATOM 789 C CA . ALA A 1 100 ? -21.563 -53.914 24.755 1.00 42.28 145 ALA A CA 1
ATOM 790 C C . ALA A 1 100 ? -21.226 -55.320 25.209 1.00 52.26 145 ALA A C 1
ATOM 791 O O . ALA A 1 100 ? -20.402 -55.992 24.583 1.00 53.72 145 ALA A O 1
ATOM 793 N N . GLY A 1 101 ? -21.837 -55.745 26.300 1.00 54.15 146 GLY A N 1
ATOM 794 C CA . GLY A 1 101 ? -21.517 -57.059 26.816 1.00 55.06 146 GLY A CA 1
ATOM 795 C C . GLY A 1 101 ? -20.060 -57.091 27.219 1.00 61.65 146 GLY A C 1
ATOM 796 O O . GLY A 1 101 ? -19.599 -56.270 28.022 1.00 68.10 146 GLY A O 1
ATOM 797 N N . GLN A 1 102 ? -19.307 -58.024 26.639 1.00 61.60 147 GLN A N 1
ATOM 798 C CA . GLN A 1 102 ? -17.916 -58.236 27.016 1.00 70.08 147 GLN A CA 1
ATOM 799 C C . GLN A 1 102 ? -16.909 -57.683 26.007 1.00 64.36 147 GLN A C 1
ATOM 800 O O . GLN A 1 102 ? -15.706 -57.840 26.215 1.00 71.16 147 GLN A O 1
ATOM 806 N N . SER A 1 103 ? -17.353 -57.031 24.937 1.00 59.69 148 SER A N 1
ATOM 807 C CA . SER A 1 103 ? -16.456 -56.705 23.839 1.00 56.76 148 SER A CA 1
ATOM 808 C C . SER A 1 103 ? -16.605 -55.258 23.410 1.00 44.13 148 SER A C 1
ATOM 809 O O . SER A 1 103 ? -17.716 -54.731 23.326 1.00 37.99 148 SER A O 1
ATOM 812 N N . ASP A 1 104 ? -15.482 -54.630 23.101 1.00 48.23 149 ASP A N 1
ATOM 813 C CA . ASP A 1 104 ? -15.532 -53.427 22.286 1.00 48.74 149 ASP A CA 1
ATOM 814 C C . ASP A 1 104 ? -16.118 -53.755 20.916 1.00 33.50 149 ASP A C 1
ATOM 815 O O . ASP A 1 104 ? -15.856 -54.814 20.347 1.00 46.04 149 ASP A O 1
ATOM 820 N N . LEU A 1 105 ? -16.917 -52.840 20.389 1.00 33.00 150 LEU A N 1
ATOM 821 C CA . LEU A 1 105 ? -17.445 -52.986 19.044 1.00 35.94 150 LEU A CA 1
ATOM 822 C C . LEU A 1 105 ? -16.402 -52.537 18.036 1.00 36.94 150 LEU A C 1
ATOM 823 O O . LEU A 1 105 ? -15.650 -51.597 18.291 1.00 36.87 150 LEU A O 1
ATOM 828 N N . ALA A 1 106 ? -16.346 -53.214 16.887 1.00 40.26 151 ALA A N 1
ATOM 829 C CA . ALA A 1 106 ? -15.459 -52.725 15.834 1.00 40.78 151 ALA A CA 1
ATOM 830 C C . ALA A 1 106 ? -15.976 -51.414 15.240 1.00 34.28 151 ALA A C 1
ATOM 831 O O . ALA A 1 106 ? -15.179 -50.573 14.818 1.00 42.80 151 ALA A O 1
ATOM 833 N N . GLU A 1 107 ? -17.287 -51.205 15.224 1.00 32.82 152 GLU A N 1
ATOM 834 C CA . GLU A 1 107 ? -17.865 -49.939 14.791 1.00 34.95 152 GLU A CA 1
ATOM 835 C C . GLU A 1 107 ? -18.866 -49.457 15.835 1.00 39.91 152 GLU A C 1
ATOM 836 O O . GLU A 1 107 ? -19.748 -50.214 16.250 1.00 36.00 152 GLU A O 1
ATOM 842 N N . ALA A 1 108 ? -18.734 -48.194 16.240 1.00 34.09 153 ALA A N 1
ATOM 843 C CA . ALA A 1 108 ? -19.658 -47.593 17.192 1.00 34.00 153 ALA A CA 1
ATOM 844 C C . ALA A 1 108 ? -21.094 -47.612 16.663 1.00 29.65 153 ALA A C 1
ATOM 845 O O . ALA A 1 108 ? -21.347 -47.549 15.455 1.00 28.00 153 ALA A O 1
ATOM 847 N N . ILE A 1 109 ? -22.041 -47.670 17.593 1.00 30.57 154 ILE A N 1
ATOM 848 C CA . ILE A 1 109 ? -23.470 -47.665 17.302 1.00 25.37 154 ILE A CA 1
ATOM 849 C C . ILE A 1 109 ? -24.066 -46.392 17.886 1.00 32.01 154 ILE A C 1
ATOM 850 O O . ILE A 1 109 ? -23.823 -46.069 19.056 1.00 39.40 154 ILE A O 1
ATOM 855 N N . ALA A 1 110 ? -24.871 -45.690 17.093 1.00 31.10 155 ALA A N 1
ATOM 856 C CA . ALA A 1 110 ? -25.518 -44.466 17.548 1.00 26.04 155 ALA A CA 1
ATOM 857 C C . ALA A 1 110 ? -26.901 -44.772 18.107 1.00 31.75 155 ALA A C 1
ATOM 858 O O . ALA A 1 110 ? -27.601 -45.658 17.604 1.00 29.01 155 ALA A O 1
ATOM 860 N N . ILE A 1 111 ? -27.291 -44.046 19.163 1.00 28.45 156 ILE A N 1
ATOM 861 C CA . ILE A 1 111 ? -28.707 -43.969 19.514 1.00 24.69 156 ILE A CA 1
ATOM 862 C C . ILE A 1 111 ? -29.405 -43.092 18.487 1.00 25.24 156 ILE A C 1
ATOM 863 O O . ILE A 1 111 ? -28.901 -42.015 18.128 1.00 26.06 156 ILE A O 1
ATOM 868 N N . ARG A 1 112 ? -30.566 -43.540 18.012 1.00 22.93 157 ARG A N 1
ATOM 869 C CA . ARG A 1 112 ? -31.268 -42.799 16.967 1.00 27.27 157 ARG A CA 1
ATOM 870 C C . ARG A 1 112 ? -31.538 -41.363 17.423 1.00 32.03 157 ARG A C 1
ATOM 871 O O . ARG A 1 112 ? -32.052 -41.156 18.533 1.00 27.45 157 ARG A O 1
ATOM 879 N N . PRO A 1 113 ? -31.159 -40.352 16.632 1.00 24.93 158 PRO A N 1
ATOM 880 C CA . PRO A 1 113 ? -31.666 -38.995 16.863 1.00 20.58 158 PRO A CA 1
ATOM 881 C C . PRO A 1 113 ? -32.936 -38.728 16.084 1.00 22.50 158 PRO A C 1
ATOM 882 O O . PRO A 1 113 ? -33.546 -37.661 16.254 1.00 27.75 158 PRO A O 1
ATOM 886 N N . THR A 1 114 ? -33.295 -39.670 15.213 1.00 23.01 159 THR A N 1
ATOM 887 C CA . THR A 1 114 ? -34.440 -39.672 14.307 1.00 26.56 159 THR A CA 1
ATOM 888 C C . THR A 1 114 ? -34.253 -40.926 13.450 1.00 30.49 159 THR A C 1
ATOM 889 O O . THR A 1 114 ? -33.143 -41.466 13.399 1.00 25.94 159 THR A O 1
ATOM 893 N N . SER A 1 115 ? -35.296 -41.434 12.799 1.00 22.90 160 SER A N 1
ATOM 894 C CA . SER A 1 115 ? -35.234 -42.811 12.310 1.00 22.65 160 SER A CA 1
ATOM 895 C C . SER A 1 115 ? -35.223 -42.976 10.777 1.00 27.18 160 SER A C 1
ATOM 896 O O . SER A 1 115 ? -35.368 -44.109 10.305 1.00 28.28 160 SER A O 1
ATOM 899 N N . GLU A 1 116 ? -35.012 -41.902 9.994 1.00 27.07 161 GLU A N 1
ATOM 900 C CA . GLU A 1 116 ? -34.879 -42.036 8.538 1.00 26.37 161 GLU A CA 1
ATOM 901 C C . GLU A 1 116 ? -33.864 -43.118 8.147 1.00 32.58 161 GLU A C 1
ATOM 902 O O . GLU A 1 116 ? -34.171 -44.020 7.358 1.00 29.27 161 GLU A O 1
ATOM 908 N N . THR A 1 117 ? -32.636 -43.036 8.673 1.00 25.57 162 THR A N 1
ATOM 909 C CA . THR A 1 117 ? -31.624 -44.016 8.283 1.00 28.15 162 THR A CA 1
ATOM 910 C C . THR A 1 117 ? -31.847 -45.385 8.922 1.00 28.26 162 THR A C 1
ATOM 911 O O . THR A 1 117 ? -31.154 -46.335 8.557 1.00 28.83 162 THR A O 1
ATOM 915 N N . VAL A 1 118 ? -32.778 -45.505 9.868 1.00 29.18 163 VAL A N 1
ATOM 916 C CA . VAL A 1 118 ? -33.140 -46.805 10.422 1.00 25.03 163 VAL A CA 1
ATOM 917 C C . VAL A 1 118 ? -34.197 -47.473 9.548 1.00 31.96 163 VAL A C 1
ATOM 918 O O . VAL A 1 118 ? -34.176 -48.691 9.341 1.00 32.40 163 VAL A O 1
ATOM 922 N N . MET A 1 119 ? -35.110 -46.679 8.997 1.00 27.44 164 MET A N 1
ATOM 923 C CA . MET A 1 119 ? -36.326 -47.171 8.369 1.00 25.04 164 MET A CA 1
ATOM 924 C C . MET A 1 119 ? -36.205 -47.359 6.867 1.00 25.78 164 MET A C 1
ATOM 925 O O . MET A 1 119 ? -36.800 -48.291 6.313 1.00 28.99 164 MET A O 1
ATOM 930 N N . TYR A 1 120 ? -35.475 -46.476 6.189 1.00 27.42 165 TYR A N 1
ATOM 931 C CA . TYR A 1 120 ? -35.614 -46.416 4.739 1.00 31.54 165 TYR A CA 1
ATOM 932 C C . TYR A 1 120 ? -34.954 -47.583 3.995 1.00 29.09 165 TYR A C 1
ATOM 933 O O . TYR A 1 120 ? -35.406 -47.895 2.889 1.00 34.14 165 TYR A O 1
ATOM 942 N N . PRO A 1 121 ? -33.932 -48.279 4.535 1.00 27.63 166 PRO A N 1
ATOM 943 C CA . PRO A 1 121 ? -33.537 -49.548 3.881 1.00 29.61 166 PRO A CA 1
ATOM 944 C C . PRO A 1 121 ? -34.680 -50.547 3.799 1.00 29.68 166 PRO A C 1
ATOM 945 O O . PRO A 1 121 ? -34.814 -51.242 2.787 1.00 30.23 166 PRO A O 1
ATOM 949 N N . SER A 1 122 ? -35.532 -50.614 4.825 1.00 30.37 167 SER A N 1
ATOM 950 C CA . SER A 1 122 ? -36.721 -51.456 4.752 1.00 26.37 167 SER A CA 1
ATOM 951 C C . SER A 1 122 ? -37.746 -50.918 3.747 1.00 26.08 167 SER A C 1
ATOM 952 O O . SER A 1 122 ? -38.368 -51.701 3.020 1.00 30.37 167 SER A O 1
ATOM 955 N N . TYR A 1 123 ? -37.956 -49.592 3.700 1.00 26.49 168 TYR A N 1
ATOM 956 C CA . TYR A 1 123 ? -38.863 -49.041 2.691 1.00 23.38 168 TYR A CA 1
ATOM 957 C C . TYR A 1 123 ? -38.418 -49.440 1.291 1.00 30.95 168 TYR A C 1
ATOM 958 O O . TYR A 1 123 ? -39.249 -49.789 0.449 1.00 31.92 168 TYR A O 1
ATOM 967 N N . ALA A 1 124 ? -37.108 -49.419 1.032 1.00 28.60 169 ALA A N 1
ATOM 968 C CA . ALA A 1 124 ? -36.617 -49.778 -0.294 1.00 33.00 169 ALA A CA 1
ATOM 969 C C . ALA A 1 124 ? -36.932 -51.229 -0.612 1.00 34.16 169 ALA A C 1
ATOM 970 O O . ALA A 1 124 ? -37.311 -51.561 -1.739 1.00 35.53 169 ALA A O 1
ATOM 972 N N . LYS A 1 125 ? -36.805 -52.106 0.377 1.00 33.27 170 LYS A N 1
ATOM 973 C CA . LYS A 1 125 ? -37.166 -53.501 0.160 1.00 29.39 170 LYS A CA 1
ATOM 974 C C . LYS A 1 125 ? -38.677 -53.668 -0.032 1.00 27.89 170 LYS A C 1
ATOM 975 O O . LYS A 1 125 ? -39.116 -54.444 -0.878 1.00 34.72 170 LYS A O 1
ATOM 981 N N . TRP A 1 126 ? -39.495 -52.934 0.718 1.00 31.81 171 TRP A N 1
ATOM 982 C CA . TRP A 1 126 ? -40.934 -53.153 0.622 1.00 30.19 171 TRP A CA 1
ATOM 983 C C . TRP A 1 126 ? -41.541 -52.629 -0.678 1.00 35.30 171 TRP A C 1
ATOM 984 O O . TRP A 1 126 ? -42.598 -53.117 -1.086 1.00 39.65 171 TRP A O 1
ATOM 995 N N . VAL A 1 127 ? -40.918 -51.652 -1.338 1.00 30.12 172 VAL A N 1
ATOM 996 C CA . VAL A 1 127 ? -41.485 -51.063 -2.548 1.00 30.32 172 VAL A CA 1
ATOM 997 C C . VAL A 1 127 ? -40.924 -51.833 -3.739 1.00 32.19 172 VAL A C 1
ATOM 998 O O . VAL A 1 127 ? -39.812 -51.579 -4.201 1.00 32.72 172 VAL A O 1
ATOM 1002 N N . GLN A 1 128 ? -41.692 -52.799 -4.220 1.00 35.95 173 GLN A N 1
ATOM 1003 C CA . GLN A 1 128 ? -41.361 -53.515 -5.442 1.00 37.34 173 GLN A CA 1
ATOM 1004 C C . GLN A 1 128 ? -42.103 -52.981 -6.653 1.00 38.83 173 GLN A C 1
ATOM 1005 O O . GLN A 1 128 ? -41.576 -53.046 -7.766 1.00 41.53 173 GLN A O 1
ATOM 1011 N N . SER A 1 129 ? -43.312 -52.455 -6.462 1.00 32.82 174 SER A N 1
ATOM 1012 C CA . SER A 1 129 ? -44.069 -51.881 -7.560 1.00 33.84 174 SER A CA 1
ATOM 1013 C C . SER A 1 129 ? -44.925 -50.770 -6.989 1.00 30.03 174 SER A C 1
ATOM 1014 O O . SER A 1 129 ? -44.993 -50.575 -5.771 1.00 33.97 174 SER A O 1
ATOM 1017 N N . HIS A 1 130 ? -45.571 -50.024 -7.887 1.00 33.13 175 HIS A N 1
ATOM 1018 C CA . HIS A 1 130 ? -46.452 -48.955 -7.434 1.00 36.20 175 HIS A CA 1
ATOM 1019 C C . HIS A 1 130 ? -47.614 -49.490 -6.608 1.00 38.81 175 HIS A C 1
ATOM 1020 O O . HIS A 1 130 ? -48.192 -48.739 -5.819 1.00 42.89 175 HIS A O 1
ATOM 1027 N N . ARG A 1 131 ? -47.961 -50.773 -6.764 1.00 40.44 176 ARG A N 1
ATOM 1028 C CA . ARG A 1 131 ? -49.015 -51.372 -5.950 1.00 35.96 176 ARG A CA 1
ATOM 1029 C C . ARG A 1 131 ? -48.633 -51.456 -4.479 1.00 36.40 176 ARG A C 1
ATOM 1030 O O . ARG A 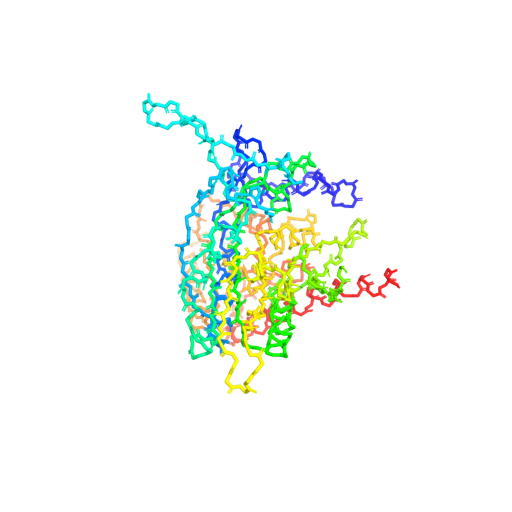1 131 ? -49.516 -51.602 -3.635 1.00 38.38 176 ARG A O 1
ATOM 1038 N N . ASP A 1 132 ? -47.346 -51.377 -4.148 1.00 35.74 177 ASP A N 1
ATOM 1039 C CA . ASP A 1 132 ? -46.945 -51.362 -2.745 1.00 37.63 177 ASP A CA 1
ATOM 1040 C C . ASP A 1 132 ? -47.056 -49.985 -2.113 1.00 35.19 177 ASP A C 1
ATOM 1041 O O . ASP A 1 132 ? -46.740 -49.837 -0.931 1.00 34.45 177 ASP A O 1
ATOM 1046 N N . LEU A 1 133 ? -47.488 -48.982 -2.855 1.00 38.75 178 LEU A N 1
ATOM 1047 C CA . LEU A 1 133 ? -47.557 -47.639 -2.314 1.00 38.55 178 LEU A CA 1
ATOM 1048 C C . LEU A 1 133 ? -49.010 -47.206 -2.233 1.00 39.10 178 LEU A C 1
ATOM 1049 O O . LEU A 1 133 ? -49.819 -47.606 -3.071 1.00 41.24 178 LEU A O 1
ATOM 1054 N N . PRO A 1 134 ? -49.376 -46.357 -1.264 1.00 39.12 179 PRO A N 1
ATOM 1055 C CA . PRO A 1 134 ? -48.485 -45.722 -0.287 1.00 33.97 179 PRO A CA 1
ATOM 1056 C C . PRO A 1 134 ? -48.086 -46.597 0.891 1.00 35.33 179 PRO A C 1
ATOM 1057 O O . PRO A 1 134 ? -48.803 -47.524 1.229 1.00 33.26 179 PRO A O 1
ATOM 1061 N N . ILE A 1 135 ? -46.924 -46.294 1.474 1.00 31.30 180 ILE A N 1
ATOM 1062 C CA . ILE A 1 135 ? -46.521 -46.778 2.789 1.00 30.62 180 ILE A CA 1
ATOM 1063 C C . ILE A 1 135 ? -46.739 -45.640 3.774 1.00 33.42 180 ILE A C 1
ATOM 1064 O O . ILE A 1 135 ? -46.246 -44.524 3.560 1.00 35.70 180 ILE A O 1
ATOM 1069 N N . LYS A 1 136 ? -47.498 -45.898 4.836 1.00 32.41 181 LYS A N 1
ATOM 1070 C CA . LYS A 1 136 ? -47.769 -44.883 5.855 1.00 33.50 181 LYS A CA 1
ATOM 1071 C C . LYS A 1 136 ? -47.516 -45.502 7.222 1.00 32.40 181 LYS A C 1
ATOM 1072 O O . LYS A 1 136 ? -48.346 -46.265 7.727 1.00 27.88 181 LYS A O 1
ATOM 1078 N N . LEU A 1 137 ? -46.383 -45.171 7.824 1.00 31.64 182 LEU A N 1
ATOM 1079 C CA . LEU A 1 137 ? -45.994 -45.760 9.095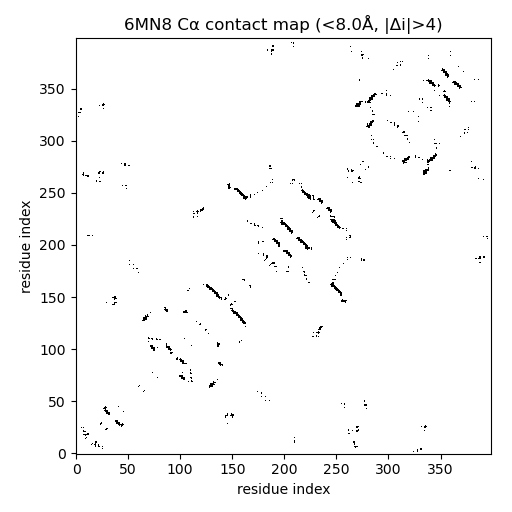 1.00 32.87 182 LEU A CA 1
ATOM 1080 C C . LEU A 1 137 ? -45.676 -44.659 10.091 1.00 33.57 182 LEU A C 1
ATOM 1081 O O . LEU A 1 137 ? -45.176 -43.589 9.727 1.00 29.18 182 LEU A O 1
ATOM 1086 N N . ASN A 1 138 ? -45.977 -44.949 11.353 1.00 24.84 183 ASN A N 1
ATOM 1087 C CA . ASN A 1 138 ? -45.729 -44.055 12.467 1.00 25.28 183 ASN A CA 1
ATOM 1088 C C . ASN A 1 138 ? -45.151 -44.884 13.597 1.00 29.74 183 ASN A C 1
ATOM 1089 O O . ASN A 1 138 ? -45.422 -46.086 13.692 1.00 33.90 183 ASN A O 1
ATOM 1094 N N . GLN A 1 139 ? -44.322 -44.254 14.434 1.00 23.22 184 GLN A N 1
ATOM 1095 C CA . GLN A 1 139 ? -43.914 -44.909 15.668 1.00 25.56 184 GLN A CA 1
ATOM 1096 C C . GLN A 1 139 ? -43.871 -43.890 16.795 1.00 31.56 184 GLN A C 1
ATOM 1097 O O . GLN A 1 139 ? -43.416 -42.755 16.609 1.00 26.24 184 GLN A O 1
ATOM 1103 N N . TRP A 1 140 ? -44.426 -44.293 17.940 1.00 26.81 185 TRP A N 1
ATOM 1104 C CA . TRP A 1 140 ? -44.260 -43.597 19.208 1.00 26.23 185 TRP A CA 1
ATOM 1105 C C . TRP A 1 140 ? -43.006 -44.134 19.880 1.00 29.50 185 TRP A C 1
ATOM 1106 O O . TRP A 1 140 ? -42.930 -45.331 20.166 1.00 31.11 185 TRP A O 1
ATOM 1117 N N . CYS A 1 141 ? -42.028 -43.276 20.141 1.00 26.66 186 CYS A N 1
ATOM 1118 C CA . CYS A 1 141 ? -40.763 -43.793 20.657 1.00 29.26 186 CYS A CA 1
ATOM 1119 C C . CYS A 1 141 ? -39.947 -42.666 21.278 1.00 34.71 186 CYS A C 1
ATOM 1120 O O . CYS A 1 141 ? -40.323 -41.489 21.228 1.00 31.83 186 CYS A O 1
ATOM 1123 N N . ASN A 1 142 ? -38.787 -43.039 21.814 1.00 30.65 187 ASN A N 1
ATOM 1124 C CA . ASN A 1 142 ? -37.817 -42.080 22.326 1.00 29.24 187 ASN A CA 1
ATOM 1125 C C . ASN A 1 142 ? -36.671 -41.901 21.330 1.00 30.50 187 ASN A C 1
ATOM 1126 O O . ASN A 1 142 ? -36.321 -42.817 20.585 1.00 34.75 187 ASN A O 1
ATOM 1131 N N . VAL A 1 143 ? -36.116 -40.691 21.287 1.00 25.84 188 VAL A N 1
ATOM 1132 C CA . VAL A 1 143 ? -34.913 -40.427 20.515 1.00 24.29 188 VAL A CA 1
ATOM 1133 C C . VAL A 1 143 ? -33.970 -39.647 21.416 1.00 28.55 188 VAL A C 1
ATOM 1134 O O . VAL A 1 143 ? -34.365 -39.128 22.459 1.00 26.99 188 VAL A O 1
ATOM 1138 N N . VAL A 1 144 ? -32.701 -39.596 21.018 1.00 27.13 189 VAL A N 1
ATOM 1139 C CA . VAL A 1 144 ? -31.654 -38.980 21.822 1.00 25.44 189 VAL A CA 1
ATOM 1140 C C . VAL A 1 144 ? -30.844 -38.055 20.933 1.00 31.72 189 VAL A C 1
ATOM 1141 O O . VAL A 1 144 ? -30.370 -38.466 19.866 1.00 27.99 189 VAL A O 1
ATOM 1145 N N . ARG A 1 145 ? -30.695 -36.807 21.372 1.00 26.15 190 ARG A N 1
ATOM 1146 C CA . ARG A 1 145 ? -29.836 -35.826 20.728 1.00 28.31 190 ARG A CA 1
ATOM 1147 C C . ARG A 1 145 ? -29.025 -35.175 21.834 1.00 28.10 190 ARG A C 1
ATOM 1148 O O . ARG A 1 145 ? -29.599 -34.638 22.785 1.00 31.93 190 ARG A O 1
ATOM 1156 N N . TRP A 1 146 ? -27.700 -35.260 21.743 1.00 28.14 191 TRP A N 1
ATOM 1157 C CA . TRP A 1 146 ? -26.840 -34.669 22.768 1.00 29.27 191 TRP A CA 1
ATOM 1158 C C . TRP A 1 146 ? -26.764 -33.166 22.512 1.00 36.43 191 TRP A C 1
ATOM 1159 O O . TRP A 1 146 ? -25.779 -32.636 22.005 1.00 34.72 191 TRP A O 1
ATOM 1170 N N . GLU A 1 147 ? -27.865 -32.491 22.836 1.00 39.90 192 GLU A N 1
ATOM 1171 C CA . GLU A 1 147 ? -28.046 -31.094 22.465 1.00 44.72 192 GLU A CA 1
ATOM 1172 C C . GLU A 1 147 ? -26.923 -30.259 23.056 1.00 49.12 192 GLU A C 1
ATOM 1173 O O . GLU A 1 147 ? -26.630 -30.359 24.250 1.00 54.02 192 GLU A O 1
ATOM 1179 N N . PHE A 1 148 ? -26.276 -29.448 22.216 1.00 55.73 193 PHE A N 1
ATOM 1180 C CA . PHE A 1 148 ? -25.205 -28.594 22.715 1.00 60.73 193 PHE A CA 1
ATOM 1181 C C . PHE A 1 148 ? -25.720 -27.274 23.268 1.00 57.92 193 PHE A C 1
ATOM 1182 O O . PHE A 1 148 ? -25.143 -26.758 24.231 1.00 54.79 193 PHE A O 1
ATOM 1190 N N . LYS A 1 149 ? -26.802 -26.722 22.716 1.00 57.97 194 LYS A N 1
ATOM 1191 C CA . LYS A 1 149 ? -27.463 -25.620 23.400 1.00 58.86 194 LYS A CA 1
ATOM 1192 C C . LYS A 1 149 ? -27.933 -26.111 24.766 1.00 65.16 194 LYS A C 1
ATOM 1193 O O . LYS A 1 149 ? -27.981 -27.317 25.033 1.00 62.35 194 LYS A O 1
ATOM 1195 N N . HIS A 1 150 ? -28.254 -25.174 25.646 1.00 68.09 195 HIS A N 1
ATOM 1196 C CA . HIS A 1 150 ? -28.501 -25.548 27.037 1.00 73.85 195 HIS A CA 1
ATOM 1197 C C . HIS A 1 150 ? -29.826 -26.298 27.163 1.00 66.33 195 HIS A C 1
ATOM 1198 O O . HIS A 1 150 ? -30.848 -25.845 26.628 1.00 69.41 195 HIS A O 1
ATOM 1205 N N . PRO A 1 151 ? -29.852 -27.437 27.846 1.00 58.00 196 PRO A N 1
ATOM 1206 C CA . PRO A 1 151 ? -31.085 -28.222 27.925 1.00 50.57 196 PRO A CA 1
ATOM 1207 C C . PRO A 1 151 ? -32.087 -27.582 28.868 1.00 39.13 196 PRO A C 1
ATOM 1208 O O . PRO A 1 151 ? -31.729 -26.929 29.849 1.00 36.24 196 PRO A O 1
ATOM 1212 N N . THR A 1 152 ? -33.367 -27.773 28.543 1.00 32.29 197 THR A N 1
ATOM 1213 C CA . THR A 1 152 ? -34.460 -27.202 29.326 1.00 32.29 197 THR A CA 1
ATOM 1214 C C . THR A 1 152 ? -35.503 -28.312 29.408 1.00 33.95 197 THR A C 1
ATOM 1215 O O . THR A 1 152 ? -35.804 -28.951 28.380 1.00 29.27 197 THR A O 1
ATOM 1219 N N . PRO A 1 153 ? -36.063 -28.569 30.586 1.00 28.88 198 PRO A N 1
ATOM 1220 C CA . PRO A 1 153 ? -37.143 -29.564 30.694 1.00 27.77 198 PRO A CA 1
ATOM 1221 C C . PRO A 1 153 ? -38.224 -29.318 29.649 1.00 32.55 198 PRO A C 1
ATOM 1222 O O . PRO A 1 153 ? -38.594 -28.173 29.367 1.00 30.84 198 PRO A O 1
ATOM 1226 N N . PHE A 1 154 ? -38.687 -30.415 29.039 1.00 27.52 199 PHE A N 1
ATOM 1227 C CA . PHE A 1 154 ? -39.694 -30.419 27.979 1.00 27.70 199 PHE A CA 1
ATOM 1228 C C . PHE A 1 154 ? -39.215 -29.720 26.707 1.00 30.53 199 PHE A C 1
ATOM 1229 O O . PHE A 1 154 ? -39.233 -30.325 25.634 1.00 29.67 199 PHE A O 1
ATOM 1237 N N . LEU A 1 155 ? -38.782 -28.458 26.808 1.00 31.16 200 LEU A N 1
ATOM 1238 C CA . LEU A 1 155 ? -38.535 -27.664 25.607 1.00 26.86 200 LEU A CA 1
ATOM 1239 C C . LEU A 1 155 ? -37.345 -28.195 24.817 1.00 31.80 200 LEU A C 1
ATOM 1240 O O . LEU A 1 155 ? -37.425 -28.338 23.592 1.00 33.77 200 LEU A O 1
ATOM 1245 N N . ARG A 1 156 ? -36.229 -28.493 25.493 1.00 32.96 201 ARG A N 1
ATOM 1246 C CA . ARG A 1 156 ? -35.048 -29.026 24.798 1.00 36.01 201 ARG A CA 1
ATOM 1247 C C . ARG A 1 156 ? -34.347 -30.025 25.725 1.00 35.32 201 ARG A C 1
ATOM 1248 O O . ARG A 1 156 ? -33.515 -29.648 26.558 1.00 29.75 201 ARG A O 1
ATOM 1256 N N . THR A 1 157 ? -34.683 -31.298 25.554 1.00 33.09 202 THR A N 1
ATOM 1257 C CA . THR A 1 157 ? -34.167 -32.379 26.376 1.00 31.71 202 THR A CA 1
ATOM 1258 C C . THR A 1 157 ? -33.306 -33.291 25.514 1.00 32.60 202 THR A C 1
ATOM 1259 O O . THR A 1 157 ? -33.445 -33.324 24.288 1.00 38.02 202 THR A O 1
ATOM 1263 N N . ARG A 1 158 ? -32.390 -34.018 26.159 1.00 29.04 203 ARG A N 1
ATOM 1264 C CA . ARG A 1 158 ? -31.477 -34.861 25.386 1.00 31.98 203 ARG A CA 1
ATOM 1265 C C . ARG A 1 158 ? -32.086 -36.213 25.064 1.00 33.06 203 ARG A C 1
ATOM 1266 O O . ARG A 1 158 ? -31.794 -36.783 24.012 1.00 33.13 203 ARG A O 1
ATOM 1274 N N . GLU A 1 159 ? -32.922 -36.744 25.942 1.00 34.07 204 GLU A N 1
ATOM 1275 C CA . GLU A 1 159 ? -33.869 -37.774 25.555 1.00 28.24 204 GLU A CA 1
ATOM 1276 C C . GLU A 1 159 ? -35.246 -37.133 25.541 1.00 29.33 204 GLU A C 1
ATOM 1277 O O . GLU A 1 159 ? -35.605 -36.412 26.481 1.00 32.19 204 GLU A O 1
ATOM 1283 N N . PHE A 1 160 ? -36.015 -37.385 24.485 1.00 26.05 205 PHE A N 1
ATOM 1284 C CA . PHE A 1 160 ? -37.406 -36.971 24.496 1.00 29.52 205 PHE A CA 1
ATOM 1285 C C . PHE A 1 160 ? -38.268 -38.019 23.811 1.00 29.63 205 PHE A C 1
ATOM 1286 O O . PHE A 1 160 ? -37.799 -38.827 23.006 1.00 29.41 205 PHE A O 1
ATOM 1294 N N . LEU A 1 161 ? -39.542 -38.004 24.178 1.00 32.20 206 LEU A N 1
ATOM 1295 C CA . LEU A 1 161 ? -40.555 -38.821 23.542 1.00 22.32 206 LEU A CA 1
ATOM 1296 C C . LEU A 1 161 ? -41.188 -38.037 22.405 1.00 24.44 206 LEU A C 1
ATOM 1297 O O . LEU A 1 161 ? -41.427 -36.828 22.522 1.00 30.41 206 LEU A O 1
ATOM 1302 N N . TRP A 1 162 ? -41.475 -38.735 21.309 1.00 20.63 207 TRP A N 1
ATOM 1303 C CA . TRP A 1 162 ? -42.198 -38.134 20.205 1.00 26.46 207 TRP A CA 1
ATOM 1304 C C . TRP A 1 162 ? -42.976 -39.227 19.476 1.00 30.20 207 TRP A C 1
ATOM 1305 O O . TRP A 1 162 ? -42.977 -40.392 19.881 1.00 28.15 207 TRP A O 1
ATOM 1316 N N . GLN A 1 163 ? -43.675 -38.830 18.418 1.00 25.41 208 GLN A N 1
ATOM 1317 C CA . GLN A 1 163 ? -43.957 -39.714 17.301 1.00 27.66 208 GLN A CA 1
ATOM 1318 C C . GLN A 1 163 ? -43.227 -39.182 16.080 1.00 30.78 208 GLN A C 1
ATOM 1319 O O . GLN A 1 163 ? -43.015 -37.974 15.940 1.00 28.02 208 GLN A O 1
ATOM 1325 N N . GLU A 1 164 ? -42.838 -40.091 15.202 1.00 24.00 209 GLU A N 1
ATOM 1326 C CA . GLU A 1 164 ? -42.354 -39.712 13.888 1.00 23.02 209 GLU A CA 1
ATOM 1327 C C . GLU A 1 164 ? -43.122 -40.545 12.874 1.00 24.99 209 GLU A C 1
ATOM 1328 O O . GLU A 1 164 ? -43.184 -41.769 12.995 1.00 22.63 209 GLU A O 1
ATOM 1334 N N . GLY A 1 165 ? -43.759 -39.884 11.922 1.00 27.92 210 GLY A N 1
ATOM 1335 C CA . GLY A 1 165 ? -44.409 -40.560 10.819 1.00 27.15 210 GLY A CA 1
ATOM 1336 C C . GLY A 1 165 ? -43.520 -40.474 9.595 1.00 27.28 210 GLY A C 1
ATOM 1337 O O . GLY A 1 165 ? -42.813 -39.485 9.396 1.00 30.33 210 GLY A O 1
ATOM 1338 N N . HIS A 1 166 ? -43.546 -41.529 8.784 1.00 25.79 211 HIS A N 1
ATOM 1339 C CA . HIS A 1 166 ? -42.708 -41.618 7.584 1.00 29.51 211 HIS A CA 1
ATOM 1340 C C . HIS A 1 166 ? -43.552 -42.225 6.476 1.00 35.52 211 HIS A C 1
ATOM 1341 O O . HIS A 1 166 ? -43.921 -43.403 6.550 1.00 30.54 211 HIS A O 1
ATOM 1348 N N . THR A 1 167 ? -43.869 -41.431 5.462 1.00 30.97 212 THR A N 1
ATOM 1349 C CA . THR A 1 167 ? -44.800 -41.860 4.435 1.00 27.12 212 THR A CA 1
ATOM 1350 C C . THR A 1 167 ? -44.129 -41.788 3.071 1.00 30.70 212 THR A C 1
ATOM 1351 O O . THR A 1 167 ? -43.187 -41.015 2.872 1.00 29.54 212 THR A O 1
ATOM 1355 N N . ALA A 1 168 ? -44.595 -42.640 2.149 1.00 28.34 213 ALA A N 1
ATOM 1356 C CA . ALA A 1 168 ? -44.066 -42.728 0.788 1.00 26.58 213 ALA A CA 1
ATOM 1357 C C . ALA A 1 168 ? -45.216 -42.927 -0.190 1.00 32.64 213 ALA A C 1
ATOM 1358 O O . ALA A 1 168 ? -46.083 -43.777 0.041 1.00 31.92 213 ALA A O 1
ATOM 1360 N N . PHE A 1 169 ? -45.209 -42.170 -1.287 1.00 32.80 214 PHE A N 1
ATOM 1361 C CA . PHE A 1 169 ? -46.306 -42.153 -2.249 1.00 32.36 214 PHE A CA 1
ATOM 1362 C C . PHE A 1 169 ? -45.777 -42.366 -3.659 1.00 35.24 214 PHE A C 1
ATOM 1363 O O . PHE A 1 169 ? -44.587 -42.204 -3.927 1.00 38.32 214 PHE A O 1
ATOM 1371 N N . GLN A 1 170 ? -46.688 -42.729 -4.564 1.00 35.33 215 GLN A N 1
ATOM 1372 C CA A GLN A 1 170 ? -46.286 -42.866 -5.954 0.55 36.58 215 GLN A CA 1
ATOM 1373 C CA B GLN A 1 170 ? -46.371 -42.875 -5.981 0.45 36.76 215 GLN A CA 1
ATOM 1374 C C . GLN A 1 170 ? -46.265 -41.534 -6.700 1.00 39.85 215 GLN A C 1
ATOM 1375 O O . GLN A 1 170 ? -45.712 -41.476 -7.803 1.00 44.93 215 GLN A O 1
ATOM 1386 N N . SER A 1 171 ? -46.798 -40.456 -6.119 1.00 33.74 216 SER A N 1
ATOM 1387 C CA . SER A 1 171 ? -46.836 -39.172 -6.811 1.00 40.03 216 SER A CA 1
ATOM 1388 C C . SER A 1 171 ? -46.571 -38.023 -5.847 1.00 38.23 216 SER A C 1
ATOM 1389 O O . SER A 1 171 ? -46.908 -38.089 -4.658 1.00 38.71 216 SER A O 1
ATOM 1392 N N . LYS A 1 172 ? -45.982 -36.952 -6.393 1.00 39.14 217 LYS A N 1
ATOM 1393 C CA . LYS A 1 172 ? -45.732 -35.744 -5.606 1.00 42.86 217 LYS A CA 1
ATOM 1394 C C . LYS A 1 172 ? -47.016 -35.196 -4.975 1.00 38.63 217 LYS A C 1
ATOM 1395 O O . LYS A 1 172 ? -47.017 -34.792 -3.805 1.00 46.13 217 LYS A O 1
ATOM 1401 N N . ASP A 1 173 ? -48.126 -35.193 -5.722 1.00 40.78 218 ASP A N 1
ATOM 1402 C CA . ASP A 1 173 ? -49.332 -34.519 -5.244 1.00 43.16 218 ASP A CA 1
ATOM 1403 C C . ASP A 1 173 ? -49.932 -35.210 -4.018 1.00 43.49 218 ASP A C 1
ATOM 1404 O O . ASP A 1 173 ? -50.378 -34.535 -3.084 1.00 38.74 218 ASP A O 1
ATOM 1409 N N . GLU A 1 174 ? -49.961 -36.545 -3.998 1.00 38.48 219 GLU A N 1
ATOM 1410 C CA . GLU A 1 174 ? -50.412 -37.247 -2.796 1.00 41.67 219 GLU A CA 1
ATOM 1411 C C . GLU A 1 174 ? -49.569 -36.861 -1.594 1.00 34.20 219 GLU A C 1
ATOM 1412 O O . GLU A 1 174 ? -50.099 -36.636 -0.503 1.00 41.49 219 GLU A O 1
ATOM 1418 N N . ALA A 1 175 ? -48.244 -36.832 -1.768 1.00 44.31 220 ALA A N 1
ATOM 1419 C CA . ALA A 1 175 ? -47.340 -36.531 -0.659 1.00 42.96 220 ALA A CA 1
ATOM 1420 C C . ALA A 1 175 ? -47.550 -35.113 -0.161 1.00 38.46 220 ALA A C 1
ATOM 1421 O O . ALA A 1 175 ? -47.654 -34.872 1.047 1.00 42.51 220 ALA A O 1
ATOM 1423 N N . GLU A 1 176 ? -47.617 -34.160 -1.087 1.00 36.93 221 GLU A N 1
ATOM 1424 C CA . GLU A 1 176 ? -47.827 -32.774 -0.694 1.00 41.58 221 GLU A CA 1
ATOM 1425 C C . GLU A 1 176 ? -49.157 -32.596 0.030 1.00 41.39 221 GLU A C 1
ATOM 1426 O O . GLU A 1 176 ? -49.232 -31.856 1.015 1.00 42.17 221 GLU A O 1
ATOM 1432 N N . ASP A 1 177 ? -50.214 -33.273 -0.429 1.00 42.02 222 ASP A N 1
ATOM 1433 C CA A ASP A 1 177 ? -51.504 -33.203 0.256 0.40 43.02 222 ASP A CA 1
ATOM 1434 C CA B ASP A 1 177 ? -51.496 -33.175 0.262 0.60 42.84 222 ASP A CA 1
ATOM 1435 C C . ASP A 1 177 ? -51.378 -33.642 1.712 1.00 39.76 222 ASP A C 1
ATOM 1436 O O . ASP A 1 177 ? -51.891 -32.987 2.624 1.00 43.55 222 ASP A O 1
ATOM 1445 N N . GLU A 1 178 ? -50.684 -34.756 1.953 1.00 37.63 223 GLU A N 1
ATOM 1446 C CA . GLU A 1 178 ? -50.554 -35.247 3.323 1.00 35.95 223 GLU A CA 1
ATOM 1447 C C . GLU A 1 178 ? -49.710 -34.323 4.195 1.00 38.02 223 GLU A C 1
ATOM 1448 O O . GLU A 1 178 ? -49.969 -34.218 5.398 1.00 43.07 223 GLU A O 1
ATOM 1454 N N . VAL A 1 179 ? -48.696 -33.657 3.627 1.00 33.97 224 VAL A N 1
ATOM 1455 C CA . VAL A 1 179 ? -47.878 -32.747 4.428 1.00 33.31 224 VAL A CA 1
ATOM 1456 C C . VAL A 1 179 ? -48.760 -31.733 5.139 1.00 41.33 224 VAL A C 1
ATOM 1457 O O . VAL A 1 179 ? -48.583 -31.459 6.335 1.00 33.36 224 VAL A O 1
ATOM 1461 N N . PHE A 1 180 ? -49.736 -31.172 4.417 1.00 34.10 225 PHE A N 1
ATOM 1462 C CA . PHE A 1 180 ? -50.556 -30.110 4.976 1.00 38.44 225 PHE A CA 1
ATOM 1463 C C . PHE A 1 180 ? -51.689 -30.645 5.843 1.00 37.83 225 PHE A C 1
ATOM 1464 O O . PHE A 1 180 ? -52.082 -29.971 6.798 1.00 36.88 225 PHE A O 1
ATOM 1472 N N . LYS A 1 181 ? -52.194 -31.854 5.572 1.00 35.86 226 LYS A N 1
ATOM 1473 C CA . LYS A 1 181 ? -53.128 -32.484 6.508 1.00 32.72 226 LYS A CA 1
ATOM 1474 C C . LYS A 1 181 ? -52.459 -32.745 7.853 1.00 30.88 226 LYS A C 1
ATOM 1475 O O . LYS A 1 181 ? -53.027 -32.447 8.911 1.00 36.88 226 LYS A O 1
ATOM 1481 N N . ILE A 1 182 ? -51.244 -33.297 7.836 1.00 27.58 227 ILE A N 1
ATOM 1482 C CA . ILE A 1 182 ? -50.524 -33.531 9.086 1.00 30.97 227 ILE A CA 1
ATOM 1483 C C . ILE A 1 182 ? -50.274 -32.211 9.803 1.00 40.12 227 ILE A C 1
ATOM 1484 O O . ILE A 1 182 ? -50.470 -32.091 11.020 1.00 40.01 227 ILE A O 1
ATOM 1489 N N . LEU A 1 183 ? -49.824 -31.202 9.052 1.00 38.93 228 LEU A N 1
ATOM 1490 C CA . LEU A 1 183 ? -49.537 -29.905 9.649 1.00 40.56 228 LEU A CA 1
ATOM 1491 C C . LEU A 1 183 ? -50.770 -29.337 10.336 1.00 39.58 228 LEU A C 1
ATOM 1492 O O . LEU A 1 183 ? -50.672 -28.754 11.423 1.00 33.02 228 LEU A O 1
ATOM 1497 N N . ASP A 1 184 ? -51.943 -29.507 9.717 1.00 31.15 229 ASP A N 1
ATOM 1498 C CA . ASP A 1 184 ? -53.168 -29.026 10.340 1.00 33.48 229 ASP A CA 1
ATOM 1499 C C . ASP A 1 184 ? -53.527 -29.838 11.583 1.00 40.84 229 ASP A C 1
ATOM 1500 O O . ASP A 1 184 ? -54.045 -29.282 12.558 1.00 40.04 229 ASP A O 1
ATOM 1505 N N . LEU A 1 185 ? -53.261 -31.145 11.577 1.00 27.06 230 LEU A N 1
ATOM 1506 C CA . LEU A 1 185 ? -53.463 -31.935 12.787 1.00 30.10 230 LEU A CA 1
ATOM 1507 C C . LEU A 1 185 ? -52.565 -31.450 13.926 1.00 34.00 230 LEU A C 1
ATOM 1508 O O . LEU A 1 185 ? -52.980 -31.438 15.088 1.00 33.34 230 LEU A O 1
ATOM 1513 N N . TYR A 1 186 ? -51.326 -31.054 13.611 1.00 28.81 231 TYR A N 1
ATOM 1514 C CA . TYR A 1 186 ? -50.451 -30.479 14.629 1.00 29.07 231 TYR A CA 1
ATOM 1515 C C . TYR A 1 186 ? -51.005 -29.154 15.149 1.00 33.67 231 TYR A C 1
ATOM 1516 O O . TYR A 1 186 ? -51.000 -28.899 16.364 1.00 33.81 231 TYR A O 1
ATOM 1525 N N . ALA A 1 187 ? -51.486 -28.295 14.247 1.00 31.43 232 ALA A N 1
ATOM 1526 C CA . ALA A 1 187 ? -52.133 -27.059 14.682 1.00 33.60 232 ALA A CA 1
ATOM 1527 C C . ALA A 1 187 ? -53.314 -27.355 15.608 1.00 35.10 232 ALA A C 1
ATOM 1528 O O . ALA A 1 187 ? -53.495 -26.683 16.632 1.00 33.05 232 ALA A O 1
ATOM 1530 N N . GLN A 1 188 ? -54.109 -28.383 15.279 1.00 33.89 233 GLN A N 1
ATOM 1531 C CA . GLN A 1 188 ? -55.251 -28.752 16.111 1.00 27.96 233 GLN A CA 1
ATOM 1532 C C . GLN A 1 188 ? -54.821 -29.194 17.507 1.00 33.19 233 GLN A C 1
ATOM 1533 O O . GLN A 1 188 ? -55.527 -28.931 18.489 1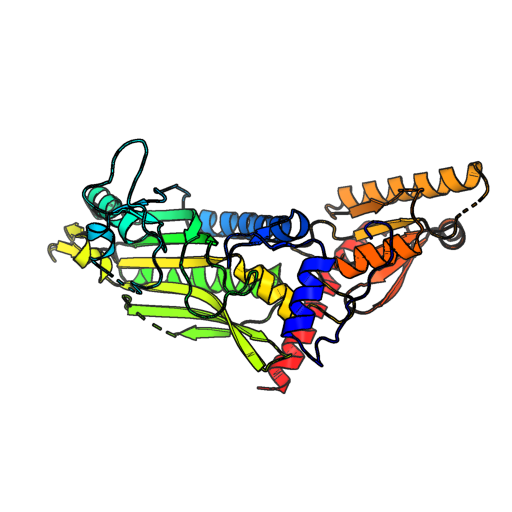.00 37.83 233 GLN A O 1
ATOM 1539 N N . ILE A 1 189 ? -53.680 -29.883 17.619 1.00 32.09 234 ILE A N 1
ATOM 1540 C CA . ILE A 1 189 ? -53.174 -30.265 18.940 1.00 34.84 234 ILE A CA 1
ATOM 1541 C C . ILE A 1 189 ? -52.973 -29.025 19.798 1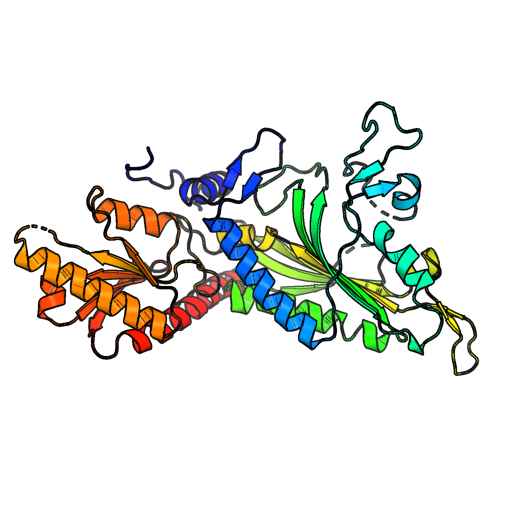.00 34.00 234 ILE A C 1
ATOM 1542 O O . ILE A 1 189 ? -53.425 -28.953 20.952 1.00 32.78 234 ILE A O 1
ATOM 1547 N N . TYR A 1 190 ? -52.282 -28.034 19.248 1.00 27.39 235 TYR A N 1
ATOM 1548 C CA . TYR A 1 190 ? -52.054 -26.810 19.997 1.00 35.00 235 TYR A CA 1
ATOM 1549 C C . TYR A 1 190 ? -53.362 -26.074 20.257 1.00 36.18 235 TYR A C 1
ATOM 1550 O O . TYR A 1 190 ? -53.667 -25.716 21.401 1.00 39.41 235 TYR A O 1
ATOM 1559 N N . ILE A 1 191 ? -54.171 -25.886 19.213 1.00 31.56 236 ILE A N 1
ATOM 1560 C CA . ILE A 1 191 ? -55.336 -25.013 19.318 1.00 33.75 236 ILE A CA 1
ATOM 1561 C C . ILE A 1 191 ? -56.456 -25.696 20.093 1.00 33.48 236 ILE A C 1
ATOM 1562 O O . ILE A 1 191 ? -57.000 -25.131 21.046 1.00 34.80 236 ILE A O 1
ATOM 1567 N N . ASP A 1 192 ? -56.815 -26.918 19.700 1.00 29.72 237 ASP A N 1
ATOM 1568 C CA . ASP A 1 192 ? -57.989 -27.587 20.241 1.00 31.70 237 ASP A CA 1
ATOM 1569 C C . ASP A 1 192 ? -57.701 -28.491 21.439 1.00 38.36 237 ASP A C 1
ATOM 1570 O O . ASP A 1 192 ? -58.650 -28.919 22.107 1.00 33.94 237 ASP A O 1
ATOM 1575 N N . LEU A 1 193 ? -56.443 -28.826 21.717 1.00 37.04 238 LEU A N 1
ATOM 1576 C CA . LEU A 1 193 ? -56.132 -29.571 22.934 1.00 36.36 238 LEU A CA 1
ATOM 1577 C C . LEU A 1 193 ? -55.451 -28.717 23.988 1.00 31.30 238 LEU A C 1
ATOM 1578 O O . LEU A 1 193 ? -55.805 -28.814 25.160 1.00 33.29 238 LEU A O 1
ATOM 1583 N N . LEU A 1 194 ? -54.510 -27.854 23.598 1.00 30.04 239 LEU A N 1
ATOM 1584 C CA . LEU A 1 194 ? -53.705 -27.092 24.549 1.00 30.20 239 LEU A CA 1
ATOM 1585 C C . LEU A 1 194 ? -54.124 -25.629 24.664 1.00 33.90 239 LEU A C 1
ATOM 1586 O O . LEU A 1 194 ? -53.536 -24.901 25.467 1.00 33.95 239 LEU A O 1
ATOM 1591 N N . ALA A 1 195 ? -55.126 -25.193 23.889 1.00 31.99 240 ALA A N 1
ATOM 1592 C CA . ALA A 1 195 ? -55.613 -23.806 23.873 1.00 30.91 240 ALA A CA 1
ATOM 1593 C C . ALA A 1 195 ? -54.477 -22.812 23.606 1.00 38.52 240 ALA A C 1
ATOM 1594 O O . ALA A 1 195 ? -54.386 -21.751 24.227 1.00 38.31 240 ALA A O 1
ATOM 1596 N N . ILE A 1 196 ? -53.618 -23.142 22.647 1.00 36.30 241 ILE A N 1
ATOM 1597 C CA . ILE A 1 196 ? -52.471 -22.319 22.287 1.00 32.99 241 ILE A CA 1
ATOM 1598 C C . ILE A 1 196 ? -52.604 -21.917 20.825 1.00 33.51 241 ILE A C 1
ATOM 1599 O O . ILE A 1 196 ? -52.590 -22.780 19.946 1.00 35.46 241 ILE A O 1
ATOM 1604 N N . PRO A 1 197 ? -52.714 -20.636 20.501 1.00 36.29 242 PRO A N 1
ATOM 1605 C CA . PRO A 1 197 ? -52.713 -20.249 19.086 1.00 33.46 242 PRO A CA 1
ATOM 1606 C C . PRO A 1 197 ? -51.352 -20.484 18.449 1.00 35.82 242 PRO A C 1
ATOM 1607 O O . PRO A 1 197 ? -50.305 -20.361 19.090 1.00 36.66 242 PRO A O 1
ATOM 1611 N N . VAL A 1 198 ? -51.379 -20.864 17.170 1.00 34.31 243 VAL A N 1
ATOM 1612 C CA . VAL A 1 198 ? -50.167 -21.162 16.420 1.00 33.19 243 VAL A CA 1
ATOM 1613 C C . VAL A 1 198 ? -50.266 -20.548 15.035 1.00 39.57 243 VAL A C 1
ATOM 1614 O O . VAL A 1 198 ? -51.352 -20.252 14.536 1.00 45.65 243 VAL A O 1
ATOM 1618 N N . ILE A 1 199 ? -49.100 -20.344 14.425 1.00 42.33 244 ILE A N 1
ATOM 1619 C CA . ILE A 1 199 ? -48.985 -19.923 13.037 1.00 42.80 244 ILE A CA 1
ATOM 1620 C C . ILE A 1 199 ? -48.326 -21.057 12.266 1.00 42.61 244 ILE A C 1
ATOM 1621 O O . ILE A 1 199 ? -47.356 -21.658 12.739 1.00 46.31 244 ILE A O 1
ATOM 1626 N N . LYS A 1 200 ? -48.864 -21.355 11.091 1.00 42.37 245 LYS A N 1
ATOM 1627 C CA . LYS A 1 200 ? -48.267 -22.304 10.163 1.00 40.53 245 LYS A CA 1
ATOM 1628 C C . LYS A 1 200 ? -47.279 -21.564 9.279 1.00 44.07 245 LYS A C 1
ATOM 1629 O O . LYS A 1 200 ? -47.585 -20.482 8.769 1.00 47.76 245 LYS A O 1
ATOM 1635 N N . GLY A 1 201 ? -46.094 -22.135 9.103 1.00 47.78 246 GLY A N 1
ATOM 1636 C CA . GLY A 1 201 ? -45.078 -21.464 8.313 1.00 54.28 246 GLY A CA 1
ATOM 1637 C C . GLY A 1 201 ? -44.191 -22.461 7.605 1.00 52.20 246 GLY A C 1
ATOM 1638 O O . GLY A 1 201 ? -44.128 -23.638 7.971 1.00 47.19 246 GLY A O 1
ATOM 1639 N N . ARG A 1 202 ? -43.504 -21.970 6.574 1.00 58.91 247 ARG A N 1
ATOM 1640 C CA . ARG A 1 202 ? -42.547 -22.763 5.814 1.00 62.98 247 ARG A CA 1
ATOM 1641 C C . ARG A 1 202 ? -41.141 -22.315 6.186 1.00 70.53 247 ARG A C 1
ATOM 1642 O O . ARG A 1 202 ? -40.733 -21.195 5.864 1.00 74.26 247 ARG A O 1
ATOM 1650 N N . LYS A 1 203 ? -40.417 -23.187 6.886 1.00 76.00 248 LYS A N 1
ATOM 1651 C CA . LYS A 1 203 ? -39.026 -22.943 7.258 1.00 79.44 248 LYS A CA 1
ATOM 1652 C C . LYS A 1 203 ? -38.126 -23.144 6.046 1.00 76.87 248 LYS A C 1
ATOM 1653 O O . LYS A 1 203 ? -38.413 -22.629 4.964 1.00 79.32 248 LYS A O 1
ATOM 1655 N N . GLY A 1 211 ? -32.515 -31.326 4.426 1.00 97.96 256 GLY A N 1
ATOM 1656 C CA . GLY A 1 211 ? -32.492 -32.513 3.590 1.00 89.69 256 GLY A CA 1
ATOM 1657 C C . GLY A 1 211 ? -33.803 -32.818 2.883 1.00 84.56 256 GLY A C 1
ATOM 1658 O O . GLY A 1 211 ? -33.986 -33.912 2.355 1.00 89.22 256 GLY A O 1
ATOM 1659 N N . GLY A 1 212 ? -34.721 -31.852 2.859 1.00 74.11 257 GLY A N 1
ATOM 1660 C CA . GLY A 1 212 ? -35.989 -32.007 2.184 1.00 70.38 257 GLY A CA 1
ATOM 1661 C C . GLY A 1 212 ? -36.191 -31.021 1.041 1.00 66.50 257 GLY A C 1
ATOM 1662 O O . GLY A 1 212 ? -35.308 -30.232 0.691 1.00 69.12 257 GLY A O 1
ATOM 1663 N N . ASP A 1 213 ? -37.381 -31.105 0.445 1.00 55.06 258 ASP A N 1
ATOM 1664 C CA . ASP A 1 213 ? -37.793 -30.104 -0.528 1.00 57.86 258 ASP A CA 1
ATOM 1665 C C . ASP A 1 213 ? -38.457 -28.919 0.144 1.00 56.09 258 ASP A C 1
ATOM 1666 O O . ASP A 1 213 ? -38.193 -27.776 -0.244 1.00 57.80 258 ASP A O 1
ATOM 1671 N N . PHE A 1 214 ? -39.311 -29.156 1.141 1.00 43.86 259 PHE A N 1
ATOM 1672 C CA . PHE A 1 214 ? -39.738 -28.038 1.967 1.00 45.73 259 PHE A CA 1
ATOM 1673 C C . PHE A 1 214 ? -40.162 -28.533 3.340 1.00 39.46 259 PHE A C 1
ATOM 1674 O O . PHE A 1 214 ? -40.496 -29.703 3.536 1.00 42.63 259 PHE A O 1
ATOM 1682 N N . THR A 1 215 ? -40.114 -27.615 4.295 1.00 42.21 260 THR A N 1
ATOM 1683 C CA . THR A 1 215 ? -40.400 -27.913 5.686 1.00 41.42 260 THR A CA 1
ATOM 1684 C C . THR A 1 215 ? -41.431 -26.918 6.176 1.00 41.65 260 THR A C 1
ATOM 1685 O O . THR A 1 215 ? -41.310 -25.720 5.913 1.00 45.04 260 THR A O 1
ATOM 1689 N N . ALA A 1 216 ? -42.449 -27.415 6.865 1.00 35.34 261 ALA A N 1
ATOM 1690 C CA . ALA A 1 216 ? -43.459 -26.571 7.475 1.00 34.14 261 ALA A CA 1
ATOM 1691 C C . ALA A 1 216 ? -43.518 -26.871 8.967 1.00 33.68 261 ALA A C 1
ATOM 1692 O O . ALA A 1 216 ? -43.364 -28.022 9.385 1.00 35.67 261 ALA A O 1
ATOM 1694 N N . THR A 1 217 ? -43.702 -25.830 9.770 1.00 31.98 262 THR A N 1
ATOM 1695 C CA . THR A 1 217 ? -43.821 -25.962 11.216 1.00 31.86 262 THR A CA 1
ATOM 1696 C C . THR A 1 217 ? -45.105 -25.276 11.660 1.00 38.32 262 THR A C 1
ATOM 1697 O O . THR A 1 217 ? -45.736 -24.543 10.889 1.00 35.54 262 THR A O 1
ATOM 1701 N N . VAL A 1 218 ? -45.503 -25.532 12.907 1.00 31.14 263 VAL A N 1
ATOM 1702 C CA . VAL A 1 218 ? -46.423 -24.660 13.629 1.00 37.23 263 VAL A CA 1
ATOM 1703 C C . VAL A 1 218 ? -45.615 -23.961 14.707 1.00 40.51 263 VAL A C 1
ATOM 1704 O O . VAL A 1 218 ? -44.817 -24.601 15.410 1.00 33.26 263 VAL A O 1
ATOM 1708 N N . GLU A 1 219 ? -45.781 -22.642 14.789 1.00 31.49 264 GLU A N 1
ATOM 1709 C CA . GLU A 1 219 ? -45.064 -21.789 15.726 1.00 37.10 264 GLU A CA 1
ATOM 1710 C C . GLU A 1 219 ? -46.037 -21.253 16.766 1.00 36.69 264 GLU A C 1
ATOM 1711 O O . GLU A 1 219 ? -47.083 -20.690 16.415 1.00 39.13 264 GLU A O 1
ATOM 1717 N N . ALA A 1 220 ? -45.698 -21.439 18.034 1.00 31.63 265 ALA A N 1
ATOM 1718 C CA . ALA A 1 220 ? -46.502 -20.947 19.144 1.00 34.00 265 ALA A CA 1
ATOM 1719 C C . ALA A 1 220 ? -45.829 -19.712 19.739 1.00 38.63 265 ALA A C 1
ATOM 1720 O O . ALA A 1 220 ? -44.704 -19.794 20.238 1.00 42.85 265 ALA A O 1
ATOM 1722 N N . TYR A 1 221 ? -46.511 -18.575 19.687 1.00 39.80 266 TYR A N 1
ATOM 1723 C CA . TYR A 1 221 ? -45.978 -17.358 20.288 1.00 42.02 266 TYR A CA 1
ATOM 1724 C C . TYR A 1 221 ? -46.025 -17.440 21.814 1.00 38.89 266 TYR A C 1
ATOM 1725 O O . TYR A 1 221 ? -47.021 -17.875 22.399 1.00 44.61 266 TYR A O 1
ATOM 1734 N N . VAL A 1 222 ? -44.944 -17.008 22.456 1.00 39.13 267 VAL A N 1
ATOM 1735 C CA . VAL A 1 222 ? -44.818 -17.018 23.915 1.00 39.78 267 VAL A CA 1
ATOM 1736 C C . VAL A 1 222 ? -44.846 -15.586 24.442 1.00 47.69 267 VAL A C 1
ATOM 1737 O O . VAL A 1 222 ? -43.835 -14.872 24.359 1.00 52.13 267 VAL A O 1
ATOM 1741 N N . PRO A 1 223 ? -45.974 -15.137 25.000 1.00 44.64 268 PRO A N 1
ATOM 1742 C CA . PRO A 1 223 ? -46.096 -13.724 25.419 1.00 45.56 268 PRO A CA 1
ATOM 1743 C C . PRO A 1 223 ? -45.005 -13.204 26.355 1.00 49.18 268 PRO A C 1
ATOM 1744 O O . PRO A 1 223 ? -44.573 -12.058 26.190 1.00 53.47 268 PRO A O 1
ATOM 1748 N N . VAL A 1 224 ? -44.549 -13.994 27.332 1.00 52.66 269 VAL A N 1
ATOM 1749 C CA . VAL A 1 224 ? -43.702 -13.434 28.390 1.00 48.73 269 VAL A CA 1
ATOM 1750 C C . VAL A 1 224 ? -42.322 -13.017 27.872 1.00 49.04 269 VAL A C 1
ATOM 1751 O O . VAL A 1 224 ? -41.718 -12.077 28.401 1.00 58.04 269 VAL A O 1
ATOM 1755 N N . ASN A 1 225 ? -41.788 -13.681 26.851 1.00 47.96 270 ASN A N 1
ATOM 1756 C CA . ASN A 1 225 ? -40.492 -13.278 26.322 1.00 58.50 270 ASN A CA 1
ATOM 1757 C C . ASN A 1 225 ? -40.519 -12.876 24.851 1.00 60.88 270 ASN A C 1
ATOM 1758 O O . ASN A 1 225 ? -39.478 -12.482 24.317 1.00 62.66 270 ASN A O 1
ATOM 1763 N N . GLY A 1 226 ? -41.664 -12.968 24.181 1.00 57.14 271 GLY A N 1
ATOM 1764 C CA . GLY A 1 226 ? -41.766 -12.551 22.799 1.00 56.18 271 GLY A CA 1
ATOM 1765 C C . GLY A 1 226 ? -41.210 -13.517 21.777 1.00 59.60 271 GLY A C 1
ATOM 1766 O O . GLY A 1 226 ? -41.141 -13.166 20.595 1.00 69.21 271 GLY A O 1
ATOM 1767 N N . ARG A 1 227 ? -40.816 -14.717 22.180 1.00 57.59 272 ARG A N 1
ATOM 1768 C CA . ARG A 1 227 ? -40.205 -15.679 21.275 1.00 56.16 272 ARG A CA 1
ATOM 1769 C C . ARG A 1 227 ? -41.238 -16.687 20.769 1.00 52.94 272 ARG A C 1
ATOM 1770 O O . ARG A 1 227 ? -42.346 -16.811 21.291 1.00 55.41 272 ARG A O 1
ATOM 1772 N N . GLY A 1 228 ? -40.861 -17.423 19.729 1.00 52.41 273 GLY A N 1
ATOM 1773 C CA . GLY A 1 228 ? -41.712 -18.453 19.165 1.00 45.62 273 GLY A CA 1
ATOM 1774 C C . GLY A 1 228 ? -41.145 -19.843 19.409 1.00 42.81 273 GLY A C 1
ATOM 1775 O O . GLY A 1 228 ? -39.965 -20.097 19.163 1.00 55.34 273 GLY A O 1
ATOM 1776 N N . ILE A 1 229 ? -42.012 -20.735 19.865 1.00 38.31 274 ILE A N 1
ATOM 1777 C CA . ILE A 1 229 ? -41.684 -22.148 20.028 1.00 35.23 274 ILE A CA 1
ATOM 1778 C C . ILE A 1 229 ? -42.025 -22.875 18.733 1.00 37.00 274 ILE A C 1
ATOM 1779 O O . ILE A 1 229 ? -43.177 -22.855 18.280 1.00 39.52 274 ILE A O 1
ATOM 1784 N N . GLN A 1 230 ? -41.021 -23.499 18.122 1.00 36.05 275 GLN A N 1
ATOM 1785 C CA . GLN A 1 230 ? -41.256 -24.399 16.999 1.00 32.14 275 GLN A CA 1
ATOM 1786 C C . GLN A 1 230 ? -41.957 -25.647 17.523 1.00 31.58 275 GLN A C 1
ATOM 1787 O O . GLN A 1 230 ? -41.322 -26.539 18.088 1.00 34.91 275 GLN A O 1
ATOM 1793 N N . GLY A 1 231 ? -43.283 -25.716 17.343 1.00 28.08 276 GLY A N 1
ATOM 1794 C CA . GLY A 1 231 ? -44.096 -26.689 18.083 1.00 25.52 276 GLY A CA 1
ATOM 1795 C C . GLY A 1 231 ? -44.209 -28.076 17.472 1.00 31.40 276 GLY A C 1
ATOM 1796 O O . GLY A 1 231 ? -44.597 -29.018 18.181 1.00 30.97 276 GLY A O 1
ATOM 1797 N N . ALA A 1 232 ? -43.901 -28.223 16.185 1.00 31.18 277 ALA A N 1
ATOM 1798 C CA . ALA A 1 232 ? -43.973 -29.494 15.471 1.00 33.11 277 ALA A CA 1
ATOM 1799 C C . ALA A 1 232 ? -43.403 -29.243 14.085 1.00 31.17 277 ALA A C 1
ATOM 1800 O O . ALA A 1 232 ? -43.269 -28.096 13.669 1.00 31.77 277 ALA A O 1
ATOM 1802 N N . THR A 1 233 ? -43.057 -30.318 13.376 1.00 34.44 278 THR A N 1
ATOM 1803 C CA . THR A 1 233 ? -42.421 -30.178 12.067 1.00 29.76 278 THR A CA 1
ATOM 1804 C C . THR A 1 233 ? -43.024 -31.162 11.074 1.00 30.42 278 THR A C 1
ATOM 1805 O O . THR A 1 233 ? -43.178 -32.349 11.385 1.00 37.10 278 THR A O 1
ATOM 1809 N N . SER A 1 234 ? -43.327 -30.676 9.872 1.00 30.90 279 SER A N 1
ATOM 1810 C CA . SER A 1 234 ? -43.847 -31.501 8.779 1.00 30.81 279 SER A CA 1
ATOM 1811 C C . SER A 1 234 ? -42.938 -31.338 7.562 1.00 33.16 279 SER A C 1
ATOM 1812 O O . SER A 1 234 ? -42.844 -30.247 6.993 1.00 36.68 279 SER A O 1
ATOM 1815 N N . HIS A 1 235 ? -42.257 -32.406 7.163 1.00 32.49 280 HIS A N 1
ATOM 1816 C CA . HIS A 1 235 ? -41.291 -32.347 6.068 1.00 31.33 280 HIS A CA 1
ATOM 1817 C C . HIS A 1 235 ? -41.878 -32.961 4.816 1.00 33.93 280 HIS A C 1
ATOM 1818 O O . HIS A 1 235 ? -42.405 -34.075 4.866 1.00 38.51 280 HIS A O 1
ATOM 1825 N N . HIS A 1 236 ? -41.750 -32.267 3.688 1.00 33.58 281 HIS A N 1
ATOM 1826 C CA . HIS A 1 236 ? -41.861 -32.932 2.393 1.00 36.49 281 HIS A CA 1
ATOM 1827 C C . HIS A 1 236 ? -40.448 -33.203 1.891 1.00 42.62 281 HIS A C 1
ATOM 1828 O O . HIS A 1 236 ? -39.691 -32.271 1.602 1.00 43.17 281 HIS A O 1
ATOM 1835 N N . LEU A 1 237 ? -40.085 -34.480 1.818 1.00 38.29 282 LEU A N 1
ATOM 1836 C CA . LEU A 1 237 ? -38.728 -34.850 1.446 1.00 32.98 282 LEU A CA 1
ATOM 1837 C C . LEU A 1 237 ? -38.530 -34.928 -0.065 1.00 35.69 282 LEU A C 1
ATOM 1838 O O . LEU A 1 237 ? -37.389 -35.069 -0.517 1.00 38.51 282 LEU A O 1
ATOM 1843 N N . GLY A 1 238 ? -39.600 -34.802 -0.846 1.00 29.62 283 GLY A N 1
ATOM 1844 C CA . GLY A 1 238 ? -39.503 -35.029 -2.273 1.00 28.51 283 GLY A CA 1
ATOM 1845 C C . GLY A 1 238 ? -38.976 -36.420 -2.545 1.00 32.33 283 GLY A C 1
ATOM 1846 O O . GLY A 1 238 ? -39.354 -37.398 -1.883 1.00 33.32 283 GLY A O 1
ATOM 1847 N N . GLN A 1 239 ? -38.051 -36.504 -3.502 1.00 33.50 284 GLN A N 1
ATOM 1848 C CA . GLN A 1 239 ? -37.375 -37.745 -3.863 1.00 32.30 284 GLN A CA 1
ATOM 1849 C C . GLN A 1 239 ? -35.946 -37.816 -3.321 1.00 35.87 284 GLN A C 1
ATOM 1850 O O . GLN A 1 239 ? -35.175 -38.676 -3.755 1.00 34.98 284 GLN A O 1
ATOM 1856 N N . ASN A 1 240 ? -35.574 -36.932 -2.388 1.00 32.52 285 ASN A N 1
ATOM 1857 C CA . ASN A 1 240 ? -34.185 -36.874 -1.932 1.00 38.84 285 ASN A CA 1
ATOM 1858 C C . ASN A 1 240 ? -33.775 -38.149 -1.204 1.00 38.38 285 ASN A C 1
ATOM 1859 O O . ASN A 1 240 ? -32.684 -38.683 -1.441 1.00 37.03 285 ASN A O 1
ATOM 1864 N N . PHE A 1 241 ? -34.630 -38.653 -0.317 1.00 30.13 286 PHE A N 1
ATOM 1865 C CA . PHE A 1 241 ? -34.265 -39.852 0.429 1.00 33.47 286 PHE A CA 1
ATOM 1866 C C . PHE A 1 241 ? -34.504 -41.115 -0.386 1.00 30.55 286 PHE A C 1
ATOM 1867 O O . PHE A 1 241 ? -33.777 -42.101 -0.220 1.00 33.67 286 PHE A O 1
ATOM 1875 N N . SER A 1 242 ? -35.489 -41.092 -1.287 1.00 27.27 287 SER A N 1
ATOM 1876 C CA . SER A 1 242 ? -35.781 -42.277 -2.085 1.00 26.83 287 SER A CA 1
ATOM 1877 C C . SER A 1 242 ? -34.708 -42.517 -3.143 1.00 33.20 287 SER A C 1
ATOM 1878 O O . SER A 1 242 ? -34.473 -43.671 -3.525 1.00 26.84 287 SER A O 1
ATOM 1881 N N . LYS A 1 243 ? -34.030 -41.455 -3.609 1.00 29.97 288 LYS A N 1
ATOM 1882 C CA . LYS A 1 243 ? -32.845 -41.659 -4.446 1.00 35.41 288 LYS A CA 1
ATOM 1883 C C . LYS A 1 243 ? -31.669 -42.140 -3.609 1.00 34.58 288 LYS A C 1
ATOM 1884 O O . LYS A 1 243 ? -30.879 -42.974 -4.061 1.00 37.88 288 LYS A O 1
ATOM 1890 N N . MET A 1 244 ? -31.535 -41.617 -2.388 1.00 33.17 289 MET A N 1
ATOM 1891 C CA . MET A 1 244 ? -30.450 -42.043 -1.511 1.00 34.20 289 MET A CA 1
ATOM 1892 C C . MET A 1 244 ? -30.566 -43.530 -1.189 1.00 33.35 289 MET A C 1
ATOM 1893 O O . MET A 1 244 ? -29.589 -44.279 -1.293 1.00 33.50 289 MET A O 1
ATOM 1898 N N . PHE A 1 245 ? -31.770 -43.984 -0.849 1.00 28.86 290 PHE A N 1
ATOM 1899 C CA . PHE A 1 245 ? -32.000 -45.356 -0.410 1.00 30.14 290 PHE A CA 1
ATOM 1900 C C . PHE A 1 245 ? -32.550 -46.260 -1.515 1.00 33.08 290 PHE A C 1
ATOM 1901 O O . PHE A 1 245 ? -32.772 -47.447 -1.268 1.00 29.19 290 PHE A O 1
ATOM 1909 N N . ASN A 1 246 ? -32.729 -45.741 -2.730 1.00 30.45 291 ASN A N 1
ATOM 1910 C CA . ASN A 1 246 ? -33.281 -46.495 -3.854 1.00 28.90 291 ASN A CA 1
ATOM 1911 C C . ASN A 1 246 ? -34.641 -47.112 -3.509 1.00 31.51 291 ASN A C 1
ATOM 1912 O O . ASN A 1 246 ? -34.859 -48.320 -3.602 1.00 28.75 291 ASN A O 1
ATOM 1917 N N . ILE A 1 247 ? -35.564 -46.242 -3.115 1.00 33.95 292 ILE A N 1
ATOM 1918 C CA . ILE A 1 247 ? -36.961 -46.600 -2.930 1.00 26.66 292 ILE A CA 1
ATOM 1919 C C . ILE A 1 247 ? -37.666 -46.241 -4.233 1.00 33.40 292 ILE A C 1
ATOM 1920 O O . ILE A 1 247 ? -37.974 -45.072 -4.478 1.00 31.60 292 ILE A O 1
ATOM 1925 N N . SER A 1 248 ? -37.936 -47.246 -5.066 1.00 29.51 293 SER A N 1
ATOM 1926 C CA . SER A 1 248 ? -38.343 -46.983 -6.439 1.00 31.49 293 SER A CA 1
ATOM 1927 C C . SER A 1 248 ? -39.189 -48.124 -6.988 1.00 31.99 293 SER A C 1
ATOM 1928 O O . SER A 1 248 ? -39.164 -49.254 -6.489 1.00 30.87 293 SER A O 1
ATOM 1931 N N . PHE A 1 249 ? -39.896 -47.815 -8.067 1.00 32.91 294 PHE A N 1
ATOM 1932 C CA . PHE A 1 249 ? -40.781 -48.748 -8.740 1.00 31.25 294 PHE A CA 1
ATOM 1933 C C . PHE A 1 249 ? -40.792 -48.407 -10.223 1.00 36.30 294 PHE A C 1
ATOM 1934 O O . PHE A 1 249 ? -40.434 -47.295 -10.627 1.00 31.76 294 PHE A O 1
ATOM 1942 N N . GLU A 1 250 ? -41.221 -49.372 -11.032 1.00 33.49 295 GLU A N 1
ATOM 1943 C CA . GLU A 1 250 ? -41.323 -49.161 -12.468 1.00 37.25 295 GLU A CA 1
ATOM 1944 C C . GLU A 1 250 ? -42.586 -48.363 -12.793 1.00 39.96 295 GLU A C 1
ATOM 1945 O O . GLU A 1 250 ? -43.693 -48.727 -12.381 1.00 39.10 295 GLU A O 1
ATOM 1951 N N . ASP A 1 251 ? -42.414 -47.271 -13.528 1.00 38.43 296 ASP A N 1
ATOM 1952 C CA . ASP A 1 251 ? -43.551 -46.450 -13.928 1.00 36.02 296 ASP A CA 1
ATOM 1953 C C . ASP A 1 251 ? -44.477 -47.246 -14.840 1.00 38.46 296 ASP A C 1
ATOM 1954 O O . ASP A 1 251 ? -44.023 -47.767 -15.871 1.00 37.35 296 ASP A O 1
ATOM 1959 N N . PRO A 1 252 ? -45.766 -47.354 -14.516 1.00 46.22 297 PRO A N 1
ATOM 1960 C CA . PRO A 1 252 ? -46.689 -48.056 -15.425 1.00 51.47 297 PRO A CA 1
ATOM 1961 C C . PRO A 1 252 ? -46.834 -47.381 -16.783 1.00 61.26 297 PRO A C 1
ATOM 1962 O O . PRO A 1 252 ? -47.198 -48.053 -17.754 1.00 63.43 297 PRO A O 1
ATOM 1966 N N . ASN A 1 253 ? -46.523 -46.089 -16.896 1.00 69.25 298 ASN A N 1
ATOM 1967 C CA . ASN A 1 253 ? -46.761 -45.330 -18.119 1.00 77.72 298 ASN A CA 1
ATOM 1968 C C . ASN A 1 253 ? -45.512 -45.160 -18.983 1.00 69.95 298 ASN A C 1
ATOM 1969 O O . ASN A 1 253 ? -45.463 -44.235 -19.800 1.00 81.71 298 ASN A O 1
ATOM 1974 N N . GLY A 1 254 ? -44.500 -46.012 -18.823 1.00 54.25 299 GLY A N 1
ATOM 1975 C CA . GLY A 1 254 ? -43.350 -45.984 -19.711 1.00 50.96 299 GLY A CA 1
ATOM 1976 C C . GLY A 1 254 ? -42.157 -45.156 -19.260 1.00 50.80 299 GLY A C 1
ATOM 1977 O O . GLY A 1 254 ? -41.079 -45.294 -19.851 1.00 52.80 299 GLY A O 1
ATOM 1978 N N . GLY A 1 255 ? -42.292 -44.330 -18.217 1.00 45.93 300 GLY A N 1
ATOM 1979 C CA . GLY A 1 255 ? -41.211 -43.450 -17.779 1.00 42.43 300 GLY A CA 1
ATOM 1980 C C . GLY A 1 255 ? -40.002 -44.122 -17.138 1.00 42.39 300 GLY A C 1
ATOM 1981 O O . GLY A 1 255 ? -39.036 -43.426 -16.809 1.00 41.37 300 GLY A O 1
ATOM 1982 N N . GLY A 1 256 ? -40.020 -45.439 -16.940 1.00 40.73 301 GLY A N 1
ATOM 1983 C CA . GLY A 1 256 ? -38.887 -46.103 -16.326 1.00 32.94 301 GLY A CA 1
ATOM 1984 C C . GLY A 1 256 ? -38.939 -46.034 -14.807 1.00 38.34 301 GLY A C 1
ATOM 1985 O O . GLY A 1 256 ? -40.004 -45.958 -14.195 1.00 34.85 301 GLY A O 1
ATOM 1986 N N . LYS A 1 257 ? -37.759 -46.045 -14.198 1.00 31.08 302 LYS A N 1
ATOM 1987 C CA . LYS A 1 257 ? -37.626 -46.061 -12.740 1.00 33.61 302 LYS A CA 1
ATOM 1988 C C . LYS A 1 257 ? -38.147 -44.754 -12.133 1.00 33.83 302 LYS A C 1
ATOM 1989 O O . LYS A 1 257 ? -37.727 -43.665 -12.535 1.00 37.73 302 LYS A O 1
ATOM 1995 N N . ILE A 1 258 ? -39.087 -44.861 -11.189 1.00 31.90 303 ILE A N 1
ATOM 1996 C CA . ILE A 1 258 ? -39.676 -43.717 -10.490 1.00 30.39 303 ILE A CA 1
ATOM 1997 C C . ILE A 1 258 ? -39.341 -43.824 -9.005 1.00 32.10 303 ILE A C 1
ATOM 1998 O O . ILE A 1 258 ? -39.519 -44.886 -8.403 1.00 36.02 303 ILE A O 1
ATOM 2003 N N . TYR A 1 259 ? -38.906 -42.721 -8.404 1.00 33.81 304 TYR A N 1
ATOM 2004 C CA . TYR A 1 259 ? -38.564 -42.723 -6.986 1.00 33.80 304 TYR A CA 1
ATOM 2005 C C . TYR A 1 259 ? -39.741 -42.241 -6.153 1.00 29.56 304 TYR A C 1
ATOM 2006 O O . TYR A 1 259 ? -40.446 -41.301 -6.530 1.00 37.30 304 TYR A O 1
ATOM 2015 N N . ALA A 1 260 ? -39.963 -42.909 -5.029 1.00 30.22 305 ALA A N 1
ATOM 2016 C CA . ALA A 1 260 ? -41.115 -42.597 -4.195 1.00 33.24 305 ALA A CA 1
ATOM 2017 C C . ALA A 1 260 ? -41.019 -41.172 -3.663 1.00 33.24 305 ALA A C 1
ATOM 2018 O O . ALA A 1 260 ? -39.928 -40.628 -3.468 1.00 29.58 305 ALA A O 1
ATOM 2020 N N . TRP A 1 261 ? -42.180 -40.558 -3.450 1.00 31.40 306 TRP A N 1
ATOM 2021 C CA . TRP A 1 261 ? -42.277 -39.215 -2.887 1.00 30.46 306 TRP A CA 1
ATOM 2022 C C . TRP A 1 261 ? -42.594 -39.352 -1.404 1.00 29.10 306 TRP A C 1
ATOM 2023 O O . TRP A 1 261 ? -43.609 -39.959 -1.042 1.00 30.60 306 TRP A O 1
ATOM 2034 N N . GLN A 1 262 ? -41.722 -38.810 -0.548 1.00 26.98 307 GLN A N 1
ATOM 2035 C CA . GLN A 1 262 ? -41.771 -39.081 0.884 1.00 25.03 307 GLN A CA 1
ATOM 2036 C C . GLN A 1 262 ? -41.989 -37.823 1.716 1.00 25.95 307 GLN A C 1
ATOM 2037 O O . GLN A 1 262 ? -41.507 -36.733 1.381 1.00 27.31 307 GLN A O 1
ATOM 2043 N N . ASN A 1 263 ? -42.704 -38.005 2.823 1.00 28.69 308 ASN A N 1
ATOM 2044 C CA . ASN A 1 263 ? -42.764 -37.050 3.917 1.00 26.67 308 ASN A CA 1
ATOM 2045 C C . ASN A 1 263 ? -42.265 -37.711 5.191 1.00 28.79 308 ASN A C 1
ATOM 2046 O O . ASN A 1 263 ? -42.280 -38.939 5.319 1.00 29.15 308 ASN A O 1
ATOM 2051 N N . SER A 1 264 ? -41.860 -36.878 6.148 1.00 29.69 309 SER A N 1
ATOM 2052 C CA . SER A 1 264 ? -41.758 -37.286 7.542 1.00 28.29 309 SER A CA 1
ATOM 2053 C C . SER A 1 264 ? -42.235 -36.133 8.413 1.00 30.98 309 SER A C 1
ATOM 2054 O O . SER A 1 264 ? -42.204 -34.970 8.009 1.00 35.27 309 SER A O 1
ATOM 2057 N N . TRP A 1 265 ? -42.691 -36.465 9.616 1.00 29.98 310 TRP A N 1
ATOM 2058 C CA . TRP A 1 265 ? -43.320 -35.455 10.450 1.00 29.13 310 TRP A CA 1
ATOM 2059 C C . TRP A 1 265 ? -43.260 -35.915 11.895 1.00 27.73 310 TRP A C 1
ATOM 2060 O O . TRP A 1 265 ? -43.340 -37.114 12.163 1.00 26.52 310 TRP A O 1
ATOM 2071 N N . GLY A 1 266 ? -43.092 -34.969 12.811 1.00 27.11 311 GLY A N 1
ATOM 2072 C CA . GLY A 1 266 ? -42.943 -35.311 14.217 1.00 27.75 311 GLY A CA 1
ATOM 2073 C C . GLY A 1 266 ? -43.369 -34.194 15.149 1.00 32.89 311 GLY A C 1
ATOM 2074 O O . GLY A 1 266 ? -43.190 -33.004 14.852 1.00 28.24 311 GLY A O 1
ATOM 2075 N N . ILE A 1 267 ? -43.908 -34.592 16.308 1.00 26.44 312 ILE A N 1
ATOM 2076 C CA . ILE A 1 267 ? -44.198 -33.703 17.429 1.00 29.53 312 ILE A CA 1
ATOM 2077 C C . ILE A 1 267 ? -43.747 -34.414 18.702 1.00 30.97 312 ILE A C 1
ATOM 2078 O O . ILE A 1 267 ? -43.813 -35.648 18.799 1.00 26.23 312 ILE A O 1
ATOM 2083 N N . SER A 1 268 ? -43.269 -33.637 19.681 1.00 25.85 313 SER A N 1
ATOM 2084 C CA . SER A 1 268 ? -42.636 -34.208 20.873 1.00 28.70 313 SER A CA 1
ATOM 2085 C C . SER A 1 268 ? -43.291 -33.712 22.163 1.00 29.71 313 SER A C 1
ATOM 2086 O O . SER A 1 268 ? -44.254 -32.933 22.161 1.00 28.61 313 SER A O 1
ATOM 2089 N N . THR A 1 269 ? -42.713 -34.152 23.289 1.00 26.83 314 THR A N 1
ATOM 2090 C CA . THR A 1 269 ? -43.092 -33.637 24.601 1.00 25.06 314 THR A CA 1
ATOM 2091 C C . THR A 1 269 ? -42.746 -32.156 24.782 1.00 29.36 314 THR A C 1
ATOM 2092 O O . THR A 1 269 ? -43.070 -31.604 25.836 1.00 30.88 314 THR A O 1
ATOM 2096 N N . ARG A 1 270 ? -42.119 -31.496 23.796 1.00 29.50 315 ARG A N 1
ATOM 2097 C CA . ARG A 1 270 ? -42.006 -30.037 23.849 1.00 28.56 315 ARG A CA 1
ATOM 2098 C C . ARG A 1 270 ? -43.378 -29.379 23.981 1.00 29.73 315 ARG A C 1
ATOM 2099 O O . ARG A 1 270 ? -43.490 -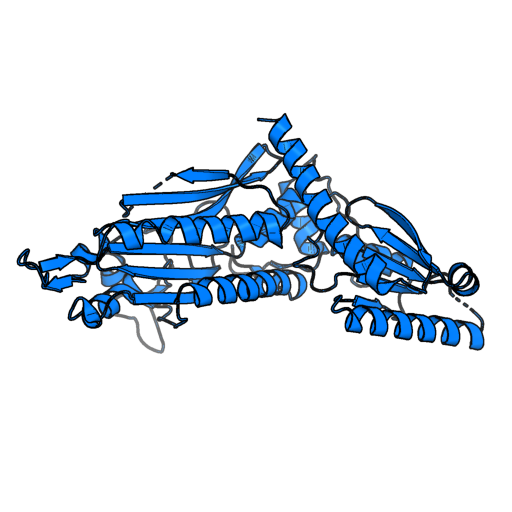28.293 24.566 1.00 28.72 315 ARG A O 1
ATOM 2107 N N . THR A 1 271 ? -44.432 -30.035 23.471 1.00 24.79 316 THR A N 1
ATOM 2108 C CA . THR A 1 271 ? -45.803 -29.542 23.632 1.00 25.22 316 THR A CA 1
ATOM 2109 C C . THR A 1 271 ? -46.088 -29.139 25.072 1.00 29.93 316 THR A C 1
ATOM 2110 O O . THR A 1 271 ? -46.763 -28.135 25.327 1.00 30.27 316 THR A O 1
ATOM 2114 N N . ILE A 1 272 ? -45.581 -29.920 26.026 1.00 25.22 317 ILE A N 1
ATOM 2115 C CA . ILE A 1 272 ? -45.927 -29.708 27.422 1.00 25.13 317 ILE A CA 1
ATOM 2116 C C . ILE A 1 272 ? -45.220 -28.468 27.961 1.00 26.66 317 ILE A C 1
ATOM 2117 O O . ILE A 1 272 ? -45.776 -27.726 28.779 1.00 29.56 317 ILE A O 1
ATOM 2122 N N . GLY A 1 273 ? -43.983 -28.229 27.518 1.00 25.60 318 GLY A N 1
ATOM 2123 C CA . GLY A 1 273 ? -43.298 -26.988 27.870 1.00 29.99 318 GLY A CA 1
ATOM 2124 C C . GLY A 1 273 ? -43.982 -25.739 27.328 1.00 33.61 318 GLY A C 1
ATOM 2125 O O . GLY A 1 273 ? -44.030 -24.707 28.004 1.00 33.36 318 GLY A O 1
ATOM 2126 N N . ALA A 1 274 ? -44.511 -25.807 26.100 1.00 35.18 319 ALA A N 1
ATOM 2127 C CA . ALA A 1 274 ? -45.285 -24.683 25.564 1.00 28.63 319 ALA A CA 1
ATOM 2128 C C . ALA A 1 274 ? -46.491 -24.387 26.449 1.00 30.57 319 ALA A C 1
ATOM 2129 O O . ALA A 1 274 ? -46.762 -23.232 26.797 1.00 33.05 319 ALA A O 1
ATOM 2131 N N . LEU A 1 275 ? -47.211 -25.437 26.840 1.00 33.72 320 LEU A N 1
ATOM 2132 C CA . LEU A 1 275 ? -48.358 -25.302 27.734 1.00 34.76 320 LEU A CA 1
ATOM 2133 C C . LEU A 1 275 ? -47.974 -24.594 29.034 1.00 32.74 320 LEU A C 1
ATOM 2134 O O . LEU A 1 275 ? -48.696 -23.708 29.506 1.00 34.59 320 LEU A O 1
ATOM 2139 N N . VAL A 1 276 ? -46.844 -24.983 29.636 1.00 31.74 321 VAL A N 1
ATOM 2140 C CA . VAL A 1 276 ? -46.396 -24.336 30.872 1.00 32.61 321 VAL A CA 1
ATOM 2141 C C . VAL A 1 276 ? -46.020 -22.880 30.606 1.00 34.34 321 VAL A C 1
ATOM 2142 O O . VAL A 1 276 ? -46.473 -21.964 31.305 1.00 35.12 321 VAL A O 1
ATOM 2146 N N . MET A 1 277 ? -45.194 -22.644 29.582 1.00 30.90 322 MET A N 1
ATOM 2147 C CA . MET A 1 277 ? -44.731 -21.292 29.302 1.00 32.82 322 MET A CA 1
ATOM 2148 C C . MET A 1 277 ? -45.896 -20.353 29.001 1.00 36.37 322 MET A C 1
ATOM 2149 O O . MET A 1 277 ? -45.896 -19.198 29.435 1.00 33.06 322 MET A O 1
ATOM 2154 N N . ILE A 1 278 ? -46.905 -20.823 28.279 1.00 34.92 323 ILE A N 1
ATOM 2155 C CA . ILE A 1 278 ? -47.940 -19.905 27.807 1.00 36.43 323 ILE A CA 1
ATOM 2156 C C . ILE A 1 278 ? -49.074 -19.739 28.816 1.00 35.26 323 ILE A C 1
ATOM 2157 O O . ILE A 1 278 ? -49.527 -18.619 29.059 1.00 36.43 323 ILE A O 1
ATOM 2162 N N . HIS A 1 279 ? -49.554 -20.822 29.428 1.00 34.02 324 HIS A N 1
ATOM 2163 C CA . HIS A 1 279 ? -50.694 -20.735 30.338 1.00 35.78 324 HIS A CA 1
ATOM 2164 C C . HIS A 1 279 ? -50.308 -20.688 31.812 1.00 34.45 324 HIS A C 1
ATOM 2165 O O . HIS A 1 279 ? -51.156 -20.351 32.641 1.00 36.04 324 HIS A O 1
ATOM 2172 N N . GLY A 1 280 ? -49.082 -21.062 32.169 1.00 33.48 325 GLY A N 1
ATOM 2173 C CA . GLY A 1 280 ? -48.678 -20.971 33.558 1.00 33.63 325 GLY A CA 1
ATOM 2174 C C . GLY A 1 280 ? -48.778 -19.547 34.071 1.00 35.13 325 GLY A C 1
ATOM 2175 O O . GLY A 1 280 ? -48.580 -18.579 33.331 1.00 31.71 325 GLY A O 1
ATOM 2176 N N . ASP A 1 281 ? -49.124 -19.418 35.350 1.00 33.82 326 ASP A N 1
ATOM 2177 C CA . ASP A 1 281 ? -49.175 -18.102 35.970 1.00 35.67 326 ASP A CA 1
ATOM 2178 C C . ASP A 1 281 ? -48.454 -18.137 37.312 1.00 39.34 326 ASP A C 1
ATOM 2179 O O . ASP A 1 281 ? -47.770 -19.115 37.635 1.00 37.22 326 ASP A O 1
ATOM 2184 N N . ASN A 1 282 ? -48.616 -17.083 38.107 1.00 37.68 327 ASN A N 1
ATOM 2185 C CA . ASN A 1 282 ? -47.868 -16.964 39.348 1.00 36.61 327 ASN A CA 1
ATOM 2186 C C . ASN A 1 282 ? -48.401 -17.837 40.463 1.00 34.99 327 ASN A C 1
ATOM 2187 O O . ASN A 1 282 ? -47.773 -17.893 41.520 1.00 42.27 327 ASN A O 1
ATOM 2192 N N . CYS A 1 283 ? -49.526 -18.516 40.264 1.00 37.92 328 CYS A N 1
ATOM 2193 C CA . CYS A 1 283 ? -49.982 -19.524 41.210 1.00 38.14 328 CYS A CA 1
ATOM 2194 C C . CYS A 1 283 ? -49.552 -20.932 40.800 1.00 42.54 328 CYS A C 1
ATOM 2195 O O . CYS A 1 283 ? -49.760 -21.880 41.569 1.00 40.19 328 CYS A O 1
ATOM 2198 N N . GLY A 1 284 ? -48.938 -21.082 39.619 1.00 33.73 329 GLY A N 1
ATOM 2199 C CA . GLY A 1 284 ? -48.403 -22.353 39.174 1.00 29.31 329 GLY A CA 1
ATOM 2200 C C . GLY A 1 284 ? -48.984 -22.770 37.832 1.00 30.29 329 GLY A C 1
ATOM 2201 O O . GLY A 1 284 ? -49.312 -21.927 36.987 1.00 32.89 329 GLY A O 1
ATOM 2202 N N . LEU A 1 285 ? -49.100 -24.083 37.646 1.00 27.91 330 LEU A N 1
ATOM 2203 C CA . LEU A 1 285 ? -49.619 -24.629 36.400 1.00 34.03 330 LEU A CA 1
ATOM 2204 C C . LEU A 1 285 ? -51.085 -24.247 36.207 1.00 37.32 330 LEU A C 1
ATOM 2205 O O . LEU A 1 285 ? -51.831 -24.063 37.170 1.00 36.66 330 LEU A O 1
ATOM 2210 N N . VAL A 1 286 ? -51.495 -24.120 34.946 1.00 34.85 331 VAL A N 1
ATOM 2211 C CA . VAL A 1 286 ? -52.907 -24.036 34.567 1.00 32.15 331 VAL A CA 1
ATOM 2212 C C . VAL A 1 286 ? -53.128 -25.036 33.433 1.00 36.62 331 VAL A C 1
ATOM 2213 O O . VAL A 1 286 ? -52.595 -24.859 32.334 1.00 31.81 331 VAL A O 1
ATOM 2217 N N . LEU A 1 287 ? -53.907 -26.078 33.695 1.00 32.72 332 LEU A N 1
ATOM 2218 C CA . LEU A 1 287 ? -54.099 -27.149 32.723 1.00 30.52 332 LEU A CA 1
ATOM 2219 C C . LEU A 1 287 ? -55.189 -26.772 31.725 1.00 34.95 332 LEU A C 1
ATOM 2220 O O . LEU A 1 287 ? -56.294 -26.400 32.137 1.00 33.92 332 LEU A O 1
ATOM 2225 N N . PRO A 1 288 ? -54.920 -26.839 30.422 1.00 31.31 333 PRO A N 1
ATOM 2226 C CA . PRO A 1 288 ? -56.013 -26.805 29.451 1.00 33.02 333 PRO A CA 1
ATOM 2227 C C . PRO A 1 288 ? -56.950 -27.967 29.716 1.00 37.76 333 PRO A C 1
ATOM 2228 O O . PRO A 1 288 ? -56.493 -29.113 29.844 1.00 39.17 333 PRO A O 1
ATOM 2232 N N . PRO A 1 289 ? -58.254 -27.711 29.839 1.00 35.39 334 PRO A N 1
ATOM 2233 C CA . PRO A 1 289 ? -59.166 -28.757 30.335 1.00 35.82 334 PRO A CA 1
ATOM 2234 C C . PRO A 1 289 ? -59.108 -30.057 29.556 1.00 36.36 334 PRO A C 1
ATOM 2235 O O . PRO A 1 289 ? -59.272 -31.124 30.154 1.00 32.23 334 PRO A O 1
ATOM 2239 N N . ARG A 1 290 ? -58.879 -30.013 28.241 1.00 33.84 335 ARG A N 1
ATOM 2240 C CA . ARG A 1 290 ? -58.946 -31.238 27.455 1.00 31.61 335 ARG A CA 1
ATOM 2241 C C . ARG A 1 290 ? -57.742 -32.152 27.646 1.00 36.39 335 ARG A C 1
ATOM 2242 O O . ARG A 1 290 ? -57.787 -33.300 27.195 1.00 37.91 335 ARG A O 1
ATOM 2250 N N . VAL A 1 291 ? -56.673 -31.686 28.286 1.00 33.32 336 VAL A N 1
ATOM 2251 C CA . VAL A 1 291 ? -55.541 -32.546 28.605 1.00 31.11 336 VAL A CA 1
ATOM 2252 C C . VAL A 1 291 ? -55.286 -32.585 30.111 1.00 30.16 336 VAL A C 1
ATOM 2253 O O . VAL A 1 291 ? -54.200 -32.917 30.534 1.00 32.57 336 VAL A O 1
ATOM 2257 N N . ALA A 1 292 ? -56.304 -32.269 30.928 1.00 34.33 337 ALA A N 1
ATOM 2258 C CA . ALA A 1 292 ? -56.166 -32.286 32.382 1.00 30.52 337 ALA A CA 1
ATOM 2259 C C . ALA A 1 292 ? -56.576 -33.654 32.910 1.00 34.25 337 ALA A C 1
ATOM 2260 O O . ALA A 1 292 ? -57.724 -34.072 32.725 1.00 37.34 337 ALA A O 1
ATOM 2262 N N . THR A 1 293 ? -55.646 -34.357 33.573 1.00 41.69 338 THR A N 1
ATOM 2263 C CA . THR A 1 293 ? -56.000 -35.692 34.056 1.00 36.15 338 THR A CA 1
ATOM 2264 C C . THR A 1 293 ? -57.079 -35.616 35.132 1.00 39.27 338 THR A C 1
ATOM 2265 O O . THR A 1 293 ? -57.988 -36.455 35.169 1.00 38.95 338 THR A O 1
ATOM 2269 N N . ILE A 1 294 ? -57.045 -34.588 35.973 1.00 36.71 339 ILE A N 1
ATOM 2270 C CA . ILE A 1 294 ? -58.190 -34.237 36.803 1.00 32.89 339 ILE A CA 1
ATOM 2271 C C . ILE A 1 294 ? -58.721 -32.911 36.280 1.00 40.36 339 ILE A C 1
ATOM 2272 O O . ILE A 1 294 ? -58.033 -31.886 36.355 1.00 37.13 339 ILE A O 1
ATOM 2277 N N . GLN A 1 295 ? -59.936 -32.930 35.730 1.00 36.09 340 GLN A N 1
ATOM 2278 C CA . GLN A 1 295 ? -60.555 -31.697 35.255 1.00 33.72 340 GLN A CA 1
ATOM 2279 C C . GLN A 1 295 ? -61.208 -30.927 36.398 1.00 39.24 340 GLN A C 1
ATOM 2280 O O . GLN A 1 295 ? -61.155 -29.693 36.428 1.00 39.42 340 GLN A O 1
ATOM 2286 N N . MET A 1 296 ? -61.811 -31.636 37.352 1.00 37.46 341 MET A N 1
ATOM 2287 C CA . MET A 1 296 ? -62.464 -31.000 38.485 1.00 41.02 341 MET A CA 1
ATOM 2288 C C . MET A 1 296 ? -62.107 -31.758 39.754 1.00 44.07 341 MET A C 1
ATOM 2289 O O . MET A 1 296 ? -62.217 -32.991 39.798 1.00 39.67 341 MET A O 1
ATOM 2294 N N . ILE A 1 297 ? -61.688 -31.024 40.782 1.00 31.97 342 ILE A N 1
ATOM 2295 C CA . ILE A 1 297 ? -61.353 -31.613 42.071 1.00 40.29 342 ILE A CA 1
ATOM 2296 C C . ILE A 1 297 ? -62.388 -31.145 43.084 1.00 38.28 342 ILE A C 1
ATOM 2297 O O . ILE A 1 297 ? -62.712 -29.953 43.150 1.00 43.08 342 ILE A O 1
ATOM 2302 N N . ILE A 1 298 ? -62.940 -32.092 43.837 1.00 39.14 343 ILE A N 1
ATOM 2303 C CA . ILE A 1 298 ? -64.033 -31.833 44.767 1.00 37.05 343 ILE A CA 1
ATOM 2304 C C . ILE A 1 298 ? -63.448 -31.845 46.170 1.00 41.59 343 ILE A C 1
ATOM 2305 O O . ILE A 1 298 ? -62.840 -32.839 46.586 1.00 46.64 343 ILE A O 1
ATOM 2310 N N . VAL A 1 299 ? -63.641 -30.749 46.903 1.00 40.56 344 VAL A N 1
ATOM 2311 C CA . VAL A 1 299 ? -62.999 -30.540 48.190 1.00 40.62 344 VAL A CA 1
ATOM 2312 C C . VAL A 1 299 ? -64.055 -30.193 49.235 1.00 47.91 344 VAL A C 1
ATOM 2313 O O . VAL A 1 299 ? -64.690 -29.138 49.143 1.00 45.70 344 VAL A O 1
ATOM 2317 N N . PRO A 1 300 ? -64.271 -31.028 50.248 1.00 52.52 345 PRO A N 1
ATOM 2318 C CA . PRO A 1 300 ? -65.169 -30.640 51.349 1.00 53.93 345 PRO A CA 1
ATOM 2319 C C . PRO A 1 300 ? -64.580 -29.504 52.173 1.00 52.40 345 PRO A C 1
ATOM 2320 O O . PRO A 1 300 ? -63.397 -29.513 52.515 1.00 56.05 345 PRO A O 1
ATOM 2324 N N . VAL A 1 301 ? -65.419 -28.518 52.488 1.00 48.88 346 VAL A N 1
ATOM 2325 C CA . VAL A 1 301 ? -64.985 -27.336 53.218 1.00 56.35 346 VAL A CA 1
ATOM 2326 C C . VAL A 1 301 ? -65.848 -27.167 54.461 1.00 64.04 346 VAL A C 1
ATOM 2327 O O . VAL A 1 301 ? -66.916 -27.768 54.594 1.00 64.35 346 VAL A O 1
ATOM 2331 N N . GLY A 1 302 ? -65.352 -26.347 55.384 1.00 68.87 347 GLY A N 1
ATOM 2332 C CA . GLY A 1 302 ? -66.110 -25.991 56.576 1.00 63.84 347 GLY A CA 1
ATOM 2333 C C . GLY A 1 302 ? -66.329 -27.112 57.568 1.00 63.65 347 GLY A C 1
ATOM 2334 O O . GLY A 1 302 ? -67.408 -27.200 58.163 1.00 68.09 347 GLY A O 1
ATOM 2335 N N . ILE A 1 303 ? -65.335 -27.974 57.762 1.00 71.60 348 ILE A N 1
ATOM 2336 C CA . ILE A 1 303 ? -65.438 -29.055 58.744 1.00 78.03 348 ILE A CA 1
ATOM 2337 C C . ILE A 1 303 ? -64.136 -29.203 59.529 1.00 84.89 348 ILE A C 1
ATOM 2338 O O . ILE A 1 303 ? -64.143 -29.223 60.764 1.00 94.51 348 ILE A O 1
ATOM 2343 N N . THR A 1 307 ? -67.584 -30.871 62.391 1.00 88.67 352 THR A N 1
ATOM 2344 C CA . THR A 1 307 ? -67.910 -31.219 63.772 1.00 95.63 352 THR A CA 1
ATOM 2345 C C . THR A 1 307 ? -68.762 -32.491 63.858 1.00 103.37 352 THR A C 1
ATOM 2346 O O . THR A 1 307 ? -68.222 -33.594 63.998 1.00 107.18 352 THR A O 1
ATOM 2348 N N . LYS A 1 308 ? -70.085 -32.322 63.759 1.00 103.87 353 LYS A N 1
ATOM 2349 C CA . LYS A 1 308 ? -71.035 -33.411 63.980 1.00 107.60 353 LYS A CA 1
ATOM 2350 C C . LYS A 1 308 ? -70.730 -34.626 63.108 1.00 112.10 353 LYS A C 1
ATOM 2351 O O . LYS A 1 308 ? -70.514 -34.504 61.899 1.00 111.76 353 LYS A O 1
ATOM 2353 N N . ASP A 1 309 ? -70.718 -35.805 63.738 1.00 124.27 354 ASP A N 1
ATOM 2354 C CA . ASP A 1 309 ? -70.524 -37.046 62.994 1.00 116.40 354 ASP A CA 1
ATOM 2355 C C . ASP A 1 309 ? -71.625 -37.242 61.957 1.00 115.36 354 ASP A C 1
ATOM 2356 O O . ASP A 1 309 ? -71.365 -37.725 60.848 1.00 112.43 354 ASP A O 1
ATOM 2358 N N . GLU A 1 310 ? -72.861 -36.861 62.297 1.00 118.48 355 GLU A N 1
ATOM 2359 C CA . GLU A 1 310 ? -73.967 -36.974 61.350 1.00 116.38 355 GLU A CA 1
ATOM 2360 C C . GLU A 1 310 ? -73.814 -36.005 60.181 1.00 109.23 355 GLU A C 1
ATOM 2361 O O . GLU A 1 310 ? -74.244 -36.309 59.061 1.00 99.36 355 GLU A O 1
ATOM 2363 N N . GLN A 1 3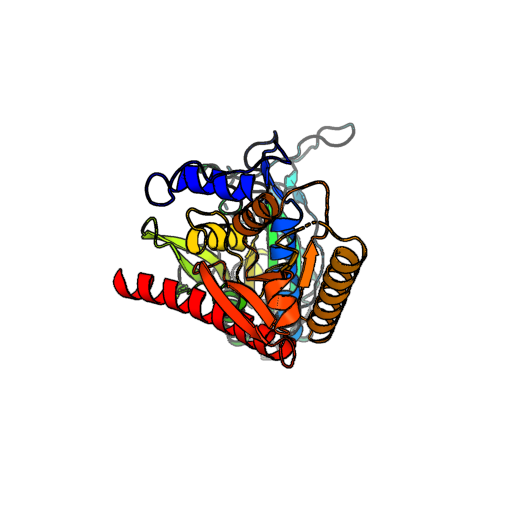11 ? -73.206 -34.840 60.420 1.00 107.41 356 GLN A N 1
ATOM 2364 C CA . GLN A 1 311 ? -73.041 -33.852 59.361 1.00 97.26 356 GLN A CA 1
ATOM 2365 C C . GLN A 1 311 ? -71.881 -34.204 58.438 1.00 92.87 356 GLN A C 1
ATOM 2366 O O . GLN A 1 311 ? -71.993 -34.055 57.216 1.00 87.68 356 GLN A O 1
ATOM 2368 N N . LYS A 1 312 ? -70.763 -34.673 59.002 1.00 91.74 357 LYS A N 1
ATOM 2369 C CA . LYS A 1 312 ? -69.599 -34.994 58.180 1.00 83.77 357 LYS A CA 1
ATOM 2370 C C . LYS A 1 312 ? -69.902 -36.131 57.216 1.00 80.95 357 LYS A C 1
ATOM 2371 O O . LYS A 1 312 ? -69.412 -36.137 56.082 1.00 82.37 357 LYS A O 1
ATOM 2373 N N . THR A 1 313 ? -70.706 -37.102 57.646 1.00 82.42 358 THR A N 1
ATOM 2374 C CA . THR A 1 313 ? -71.078 -38.195 56.754 1.00 81.37 358 THR A CA 1
ATOM 2375 C C . THR A 1 313 ? -71.991 -37.700 55.640 1.00 82.34 358 THR A C 1
ATOM 2376 O O . THR A 1 313 ? -71.745 -37.972 54.458 1.00 81.10 358 THR A O 1
ATOM 2380 N N . ALA A 1 314 ? -73.048 -36.963 56.000 1.00 86.31 359 ALA A N 1
ATOM 2381 C CA . ALA A 1 314 ? -73.981 -36.445 55.001 1.00 83.02 359 ALA A CA 1
ATOM 2382 C C . ALA A 1 314 ? -73.278 -35.569 53.973 1.00 82.68 359 ALA A C 1
ATOM 2383 O O . ALA A 1 314 ? -73.686 -35.526 52.806 1.00 82.18 359 ALA A O 1
ATOM 2385 N N . LEU A 1 315 ? -72.217 -34.876 54.382 1.00 76.09 360 LEU A N 1
ATOM 2386 C CA . LEU A 1 315 ? -71.503 -34.007 53.462 1.00 70.39 360 LEU A CA 1
ATOM 2387 C C . LEU A 1 315 ? -70.566 -34.797 52.554 1.00 69.23 360 LEU A C 1
ATOM 2388 O O . LEU A 1 315 ? -70.515 -34.543 51.345 1.00 61.31 360 LEU A O 1
ATOM 2393 N N . ILE A 1 316 ? -69.822 -35.758 53.109 1.00 68.00 361 ILE A N 1
ATOM 2394 C CA . ILE A 1 316 ? -68.958 -36.581 52.268 1.00 69.13 361 ILE A CA 1
ATOM 2395 C C . ILE A 1 316 ? -69.796 -37.463 51.349 1.00 68.42 361 ILE A C 1
ATOM 2396 O O . ILE A 1 316 ? -69.433 -37.694 50.190 1.00 71.42 361 ILE A O 1
ATOM 2401 N N . GLU A 1 317 ? -70.941 -37.949 51.838 1.00 67.24 362 GLU A N 1
ATOM 2402 C CA . GLU A 1 317 ? -71.806 -38.781 51.005 1.00 70.34 362 GLU A CA 1
ATOM 2403 C C . GLU A 1 317 ? -72.354 -38.005 49.813 1.00 66.03 362 GLU A C 1
ATOM 2404 O O . GLU A 1 317 ? -72.477 -38.556 48.711 1.00 63.85 362 GLU A O 1
ATOM 2410 N N . LYS A 1 318 ? -72.700 -36.729 50.013 1.00 57.79 363 LYS A N 1
ATOM 2411 C CA . LYS A 1 318 ? -73.173 -35.912 48.899 1.00 56.33 363 LYS A CA 1
ATOM 2412 C C . LYS A 1 318 ? -72.050 -35.638 47.905 1.00 59.78 363 LYS A C 1
ATOM 2413 O O . LYS A 1 318 ? -72.281 -35.618 46.690 1.00 61.23 363 LYS A O 1
ATOM 2419 N N . ALA A 1 319 ? -70.825 -35.443 48.406 1.00 59.49 364 ALA A N 1
ATOM 2420 C CA . ALA A 1 319 ? -69.680 -35.250 47.524 1.00 53.42 364 ALA A CA 1
ATOM 2421 C C . ALA A 1 319 ? -69.434 -36.479 46.654 1.00 56.88 364 ALA A C 1
ATOM 2422 O O . ALA A 1 319 ? -69.117 -36.352 45.466 1.00 58.15 364 ALA A O 1
ATOM 2424 N N . LYS A 1 320 ? -69.571 -37.678 47.226 1.00 57.64 365 LYS A N 1
ATOM 2425 C CA . LYS A 1 320 ? -69.448 -38.896 46.430 1.00 54.89 365 LYS A CA 1
ATOM 2426 C C . LYS A 1 320 ? -70.534 -38.970 45.364 1.00 57.58 365 LYS A C 1
ATOM 2427 O O . LYS A 1 320 ? -70.275 -39.397 44.232 1.00 61.87 365 LYS A O 1
ATOM 2433 N N . GLU A 1 321 ? -71.759 -38.560 45.705 1.00 60.39 366 GLU A N 1
ATOM 2434 C CA . GLU A 1 321 ? -72.830 -38.522 44.714 1.00 63.23 366 GLU A CA 1
ATOM 2435 C C . GLU A 1 321 ? -72.468 -37.606 43.552 1.00 66.20 366 GLU A C 1
ATOM 2436 O O . GLU A 1 321 ? -72.541 -38.003 42.382 1.00 64.23 366 GLU A O 1
ATOM 2442 N N . ILE A 1 322 ? -72.070 -36.369 43.861 1.00 62.47 367 ILE A N 1
ATOM 2443 C CA . ILE A 1 322 ? -71.660 -35.424 42.824 1.00 57.45 367 ILE A CA 1
ATOM 2444 C C . ILE A 1 322 ? -70.524 -36.005 41.985 1.00 53.54 367 ILE A C 1
ATOM 2445 O O . ILE A 1 322 ? -70.534 -35.926 40.749 1.00 53.69 367 ILE A O 1
ATOM 2450 N N . ASN A 1 323 ? -69.529 -36.603 42.644 1.00 49.65 368 ASN A N 1
ATOM 2451 C CA . ASN A 1 323 ? -68.401 -37.169 41.913 1.00 51.43 368 ASN A CA 1
ATOM 2452 C C . ASN A 1 323 ? -68.867 -38.218 40.909 1.00 55.15 368 ASN A C 1
ATOM 2453 O O . ASN A 1 323 ? -68.440 -38.218 39.749 1.00 54.47 368 ASN A O 1
ATOM 2458 N N . ASN A 1 324 ? -69.763 -39.112 41.334 1.00 52.04 369 ASN A N 1
ATOM 2459 C CA . ASN A 1 324 ? -70.284 -40.122 40.419 1.00 55.16 369 ASN A CA 1
ATOM 2460 C C . ASN A 1 324 ? -71.081 -39.492 39.282 1.00 56.17 369 ASN A C 1
ATOM 2461 O O . ASN A 1 324 ? -70.982 -39.935 38.133 1.00 53.66 369 ASN A O 1
ATOM 2466 N N . LYS A 1 325 ? -71.886 -38.466 39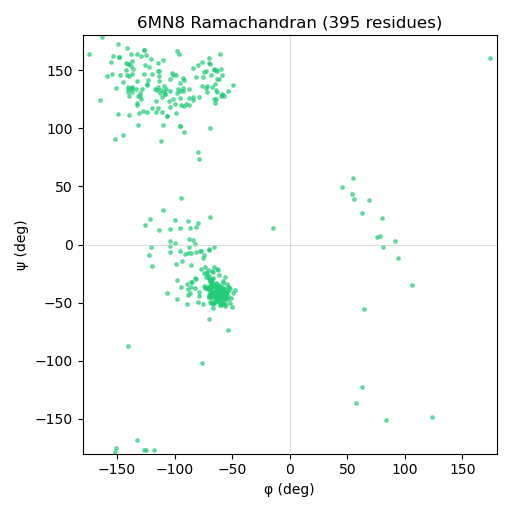.584 1.00 54.69 370 LYS A N 1
ATOM 2467 C CA . LYS A 1 325 ? -72.688 -37.836 38.538 1.00 51.70 370 LYS A CA 1
ATOM 2468 C C . LYS A 1 325 ? -71.814 -37.104 37.530 1.00 54.97 370 LYS A C 1
ATOM 2469 O O . LYS A 1 325 ? -72.159 -37.043 36.345 1.00 63.11 370 LYS A O 1
ATOM 2471 N N . LEU A 1 326 ? -70.676 -36.558 37.970 1.00 44.95 371 LEU A N 1
ATOM 2472 C CA . LEU A 1 326 ? -69.775 -35.905 37.025 1.00 48.12 371 LEU A CA 1
ATOM 2473 C C . LEU A 1 326 ? -69.077 -36.926 36.129 1.00 51.85 371 LEU A C 1
ATOM 2474 O O . LEU A 1 326 ? -68.890 -36.685 34.931 1.00 54.93 371 LEU A O 1
ATOM 2479 N N . MET A 1 327 ? -68.708 -38.083 36.678 1.00 51.09 372 MET A N 1
ATOM 2480 C CA . MET A 1 327 ? -68.055 -39.094 35.854 1.00 53.22 372 MET A CA 1
ATOM 2481 C C . MET A 1 327 ? -69.029 -39.735 34.866 1.00 51.94 372 MET A C 1
ATOM 2482 O O . MET A 1 327 ? -68.648 -40.038 33.729 1.00 49.34 372 MET A O 1
ATOM 2487 N N . ASP A 1 328 ? -70.290 -39.941 35.275 1.00 50.05 373 ASP A N 1
ATOM 2488 C CA . ASP A 1 328 ? -71.328 -40.382 34.339 1.00 52.05 373 ASP A CA 1
ATOM 2489 C C . ASP A 1 328 ? -71.417 -39.463 33.130 1.00 56.08 373 ASP A C 1
ATOM 2490 O O . ASP A 1 328 ? -71.674 -39.917 32.008 1.00 62.84 373 ASP A O 1
ATOM 2495 N N . ALA A 1 329 ? -71.232 -38.162 33.342 1.00 55.62 374 ALA A N 1
ATOM 2496 C CA . ALA A 1 329 ? -71.176 -37.200 32.250 1.00 51.42 374 ALA A CA 1
ATOM 2497 C C . ALA A 1 329 ? -69.808 -37.148 31.575 1.00 50.07 374 ALA A C 1
ATOM 2498 O O . ALA A 1 329 ? -69.543 -36.194 30.838 1.00 56.57 374 ALA A O 1
ATOM 2500 N N . SER A 1 330 ? -68.945 -38.140 31.819 1.00 48.59 375 SER A N 1
ATOM 2501 C CA . SER A 1 330 ? -67.623 -38.245 31.195 1.00 48.70 375 SER A CA 1
ATOM 2502 C C . SER A 1 330 ? -66.706 -37.083 31.568 1.00 45.98 375 SER A C 1
ATOM 2503 O O . SER A 1 330 ? -65.802 -36.726 30.813 1.00 46.97 375 SER A O 1
ATOM 2506 N N . ILE A 1 331 ? -66.918 -36.485 32.723 1.00 46.82 376 ILE A N 1
ATOM 2507 C CA . ILE A 1 331 ? -65.994 -35.493 33.262 1.00 47.09 376 ILE A CA 1
ATOM 2508 C C . ILE A 1 331 ? -65.003 -36.208 34.163 1.00 45.84 376 ILE A C 1
ATOM 2509 O O . ILE A 1 331 ? -65.385 -37.069 34.964 1.00 47.23 376 ILE A O 1
ATOM 2514 N N . ARG A 1 332 ? -63.721 -35.876 34.021 1.00 38.29 377 ARG A N 1
ATOM 2515 C CA . ARG A 1 332 ? -62.682 -36.438 34.883 1.00 39.87 377 ARG A CA 1
ATOM 2516 C C . ARG A 1 332 ? -62.692 -35.695 36.219 1.00 42.40 377 ARG A C 1
ATOM 2517 O O . ARG A 1 332 ? -61.896 -34.793 36.494 1.00 36.23 377 ARG A O 1
ATOM 2525 N N . ALA A 1 333 ? -63.635 -36.084 37.065 1.00 42.29 378 ALA A N 1
ATOM 2526 C CA . ALA A 1 333 ? -63.748 -35.534 38.403 1.00 39.55 378 ALA A CA 1
ATOM 2527 C C . ALA A 1 333 ? -63.102 -36.486 39.396 1.00 46.51 378 ALA A C 1
ATOM 2528 O O . ALA A 1 333 ? -63.114 -37.706 39.213 1.00 43.18 378 ALA A O 1
ATOM 2530 N N . GLU A 1 334 ? -62.506 -35.917 40.437 1.00 40.58 379 GLU A N 1
ATOM 2531 C CA . GLU A 1 334 ? -62.032 -36.721 41.550 1.00 39.59 379 GLU A CA 1
ATOM 2532 C C . GLU A 1 334 ? -62.341 -35.999 42.845 1.00 40.89 379 GLU A C 1
ATOM 2533 O O . GLU A 1 334 ? -62.484 -34.772 42.893 1.00 39.12 379 GLU A O 1
ATOM 2539 N N . LEU A 1 335 ? -62.437 -36.803 43.892 1.00 39.78 380 LEU A N 1
ATOM 2540 C CA . LEU A 1 335 ? -62.819 -36.380 45.223 1.00 44.81 380 LEU A CA 1
ATOM 2541 C C . LEU A 1 335 ? -61.584 -36.426 46.112 1.00 49.75 380 LEU A C 1
ATOM 2542 O O . LEU A 1 335 ? -60.871 -37.433 46.126 1.00 60.66 380 LEU A O 1
ATOM 2547 N N . ASP A 1 336 ? -61.313 -35.341 46.830 1.00 43.51 381 ASP A N 1
ATOM 2548 C CA . ASP A 1 336 ? -60.194 -35.299 47.777 1.00 39.21 381 ASP A CA 1
ATOM 2549 C C . ASP A 1 336 ? -60.756 -35.227 49.199 1.00 47.91 381 ASP A C 1
ATOM 2550 O O . ASP A 1 336 ? -60.933 -34.141 49.759 1.00 42.56 381 ASP A O 1
ATOM 2555 N N . ILE A 1 337 ? -60.997 -36.396 49.796 1.00 46.98 382 ILE A N 1
ATOM 2556 C CA . ILE A 1 337 ? -61.564 -36.453 51.138 1.00 55.01 382 ILE A CA 1
ATOM 2557 C C . ILE A 1 337 ? -60.527 -36.944 52.137 1.00 57.43 382 ILE A C 1
ATOM 2558 O O . ILE A 1 337 ? -60.874 -37.572 53.144 1.00 62.85 382 ILE A O 1
ATOM 2563 N N . ARG A 1 338 ? -59.252 -36.664 51.871 1.00 50.36 383 ARG A N 1
ATOM 2564 C CA . ARG A 1 338 ? -58.222 -36.896 52.878 1.00 52.46 383 ARG A CA 1
ATOM 2565 C C . ARG A 1 338 ? -58.489 -36.012 54.090 1.00 58.52 383 ARG A C 1
ATOM 2566 O O . ARG A 1 338 ? -58.750 -34.812 53.951 1.00 53.13 383 ARG A O 1
ATOM 2574 N N . ASP A 1 339 ? -58.451 -36.604 55.285 1.00 63.72 384 ASP A N 1
ATOM 2575 C CA . ASP A 1 339 ? -58.763 -35.841 56.484 1.00 69.19 384 ASP A CA 1
ATOM 2576 C C . ASP A 1 339 ? -57.533 -35.462 57.294 1.00 74.41 384 ASP A C 1
ATOM 2577 O O . ASP A 1 339 ? -57.659 -34.711 58.265 1.00 83.48 384 ASP A O 1
ATOM 2582 N N . HIS A 1 340 ? -56.354 -35.948 56.924 1.00 69.84 385 HIS A N 1
ATOM 2583 C CA . HIS A 1 340 ? -55.142 -35.574 57.639 1.00 72.24 385 HIS A CA 1
ATOM 2584 C C . HIS A 1 340 ? -54.560 -34.261 57.146 1.00 69.81 385 HIS A C 1
ATOM 2585 O O . HIS A 1 340 ? -53.490 -33.854 57.612 1.00 72.49 385 HIS A O 1
ATOM 2592 N N . ILE A 1 341 ? -55.234 -33.592 56.220 1.00 66.16 386 ILE A N 1
ATOM 2593 C CA . ILE A 1 341 ? -54.724 -32.379 55.605 1.00 58.80 386 ILE A CA 1
ATOM 2594 C C . ILE A 1 341 ? -55.890 -31.405 55.452 1.00 58.30 386 ILE A C 1
ATOM 2595 O O . ILE A 1 341 ? -57.034 -31.808 55.212 1.00 56.77 386 ILE A O 1
ATOM 2600 N N . SER A 1 342 ? -55.592 -30.111 55.607 1.00 55.57 387 SER A N 1
ATOM 2601 C CA . SER A 1 342 ? -56.606 -29.062 55.675 1.00 52.84 387 SER A CA 1
ATOM 2602 C C . SER A 1 342 ? -57.182 -28.719 54.303 1.00 53.74 387 SER A C 1
ATOM 2603 O O . SER A 1 342 ? -56.542 -28.934 53.271 1.00 54.99 387 SER A O 1
ATOM 2606 N N . PRO A 1 343 ? -58.392 -28.151 54.266 1.00 57.05 388 PRO A N 1
ATOM 2607 C CA . PRO A 1 343 ? -58.919 -27.668 52.973 1.00 49.42 388 PRO A CA 1
ATOM 2608 C C . PRO A 1 343 ? -57.996 -26.661 52.300 1.00 48.51 388 PRO A C 1
ATOM 2609 O O . PRO A 1 343 ? -57.780 -26.734 51.081 1.00 44.87 388 PRO A O 1
ATOM 2613 N N . GLY A 1 344 ? -57.438 -25.726 53.073 1.00 49.13 389 GLY A N 1
ATOM 2614 C CA . GLY A 1 344 ? -56.541 -24.736 52.503 1.00 41.45 389 GLY A CA 1
ATOM 2615 C C . GLY A 1 344 ? -55.332 -25.354 51.829 1.00 47.71 389 GLY A C 1
ATOM 2616 O O . GLY A 1 344 ? -54.879 -24.875 50.785 1.00 44.56 389 GLY A O 1
ATOM 2617 N N . TRP A 1 345 ? -54.796 -26.433 52.408 1.00 49.34 390 TRP A N 1
ATOM 2618 C CA . TRP A 1 345 ? -53.698 -27.130 51.745 1.00 48.38 390 TRP A CA 1
ATOM 2619 C C . TRP A 1 345 ? -54.166 -27.749 50.438 1.00 45.05 390 TRP A C 1
ATOM 2620 O O . TRP A 1 345 ? -53.463 -27.668 49.425 1.00 44.31 390 TRP A O 1
ATOM 2631 N N . LYS A 1 346 ? -55.356 -28.358 50.441 1.00 47.11 391 LYS A N 1
ATOM 2632 C CA . LYS A 1 346 ? -55.914 -28.913 49.211 1.00 42.77 391 LYS A CA 1
ATOM 2633 C C . LYS A 1 346 ? -56.084 -27.836 48.141 1.00 41.83 391 LYS A C 1
ATOM 2634 O O . LYS A 1 346 ? -55.720 -28.050 46.979 1.00 45.26 391 LYS A O 1
ATOM 2640 N N . PHE A 1 347 ? -56.635 -26.669 48.506 1.00 44.62 392 PHE A N 1
ATOM 2641 C CA . PHE A 1 347 ? -56.796 -25.595 47.520 1.00 43.23 392 PHE A CA 1
ATOM 2642 C C . PHE A 1 347 ? -55.466 -25.293 46.846 1.00 44.49 392 PHE A C 1
ATOM 2643 O O . PHE A 1 347 ? -55.374 -25.176 45.618 1.00 41.27 392 PHE A O 1
ATOM 2651 N N . ASN A 1 348 ? -54.421 -25.162 47.662 1.00 41.51 393 ASN A N 1
ATOM 2652 C CA . ASN A 1 348 ? -53.112 -24.748 47.187 1.00 40.38 393 ASN A CA 1
ATOM 2653 C C . ASN A 1 348 ? -52.453 -25.840 46.347 1.00 38.65 393 ASN A C 1
ATOM 2654 O O . ASN A 1 348 ? -51.888 -25.561 45.284 1.00 41.97 393 ASN A O 1
ATOM 2659 N N . HIS A 1 349 ? -52.533 -27.090 46.800 1.00 37.24 394 HIS A N 1
ATOM 2660 C CA . HIS A 1 349 ? -51.954 -28.207 46.060 1.00 36.01 394 HIS A CA 1
ATOM 2661 C C . HIS A 1 349 ? -52.565 -28.326 44.668 1.00 36.05 394 HIS A C 1
ATOM 2662 O O . HIS A 1 349 ? -51.841 -28.399 43.667 1.00 41.65 394 HIS A O 1
ATOM 2669 N N . TRP A 1 350 ? -53.899 -28.325 44.573 1.00 37.23 395 TRP A N 1
ATOM 2670 C CA . TRP A 1 350 ? -54.517 -28.506 43.257 1.00 35.42 395 TRP A CA 1
ATOM 2671 C C . TRP A 1 350 ? -54.459 -27.244 42.405 1.00 36.58 395 TRP A C 1
ATOM 2672 O O . TRP A 1 350 ? -54.528 -27.345 41.174 1.00 34.80 395 TRP A O 1
ATOM 2683 N N . GLU A 1 351 ? -54.289 -26.071 43.019 1.00 28.19 396 GLU A N 1
ATOM 2684 C CA . GLU A 1 351 ? -54.002 -24.867 42.240 1.00 28.62 396 GLU A CA 1
ATOM 2685 C C . GLU A 1 351 ? -52.617 -24.936 41.608 1.00 33.98 396 GLU A C 1
ATOM 2686 O O . GLU A 1 351 ? -52.466 -24.700 40.403 1.00 40.56 396 GLU A O 1
ATOM 2692 N N . LEU A 1 352 ? -51.590 -25.245 42.415 1.00 32.87 397 LEU A N 1
ATOM 2693 C CA . LEU A 1 352 ? -50.228 -25.395 41.900 1.00 32.37 397 LEU A CA 1
ATOM 2694 C C . LEU A 1 352 ? -50.187 -26.375 40.744 1.00 32.04 397 LEU A C 1
ATOM 2695 O O . LEU A 1 352 ? -49.436 -26.184 39.784 1.00 38.36 397 LEU A O 1
ATOM 2700 N N . LYS A 1 353 ? -50.998 -27.432 40.818 1.00 31.40 398 LYS A N 1
ATOM 2701 C CA . LYS A 1 353 ? -51.036 -28.451 39.789 1.00 27.30 398 LYS A CA 1
ATOM 2702 C C . LYS A 1 353 ? -52.004 -28.120 38.667 1.00 32.99 398 LYS A C 1
ATOM 2703 O O . LYS A 1 353 ? -52.090 -28.879 37.694 1.00 33.76 398 LYS A O 1
ATOM 2709 N N . GLY A 1 354 ? -52.721 -27.003 38.774 1.00 32.92 399 GLY A N 1
ATOM 2710 C CA . GLY A 1 354 ? -53.483 -26.506 37.651 1.00 33.22 399 GLY A CA 1
ATOM 2711 C C . GLY A 1 354 ? -54.820 -27.161 37.383 1.00 37.88 399 GLY A C 1
ATOM 2712 O O . GLY A 1 354 ? -55.305 -27.071 36.247 1.00 32.48 399 GLY A O 1
ATOM 2713 N N . VAL A 1 355 ? -55.446 -27.793 38.378 1.00 35.42 400 VAL A N 1
ATOM 2714 C CA . VAL A 1 355 ? -56.748 -28.411 38.087 1.00 39.43 400 VAL A CA 1
ATOM 2715 C C . VAL A 1 355 ? -57.715 -27.333 37.607 1.00 33.06 400 VAL A C 1
ATOM 2716 O O . VAL A 1 355 ? -57.841 -26.283 38.263 1.00 34.92 400 VAL A O 1
ATOM 2720 N N . PRO A 1 356 ? -58.373 -27.515 36.459 1.00 30.21 401 PRO A N 1
ATOM 2721 C CA . PRO A 1 356 ? -59.182 -26.418 35.883 1.00 29.29 401 PRO A CA 1
ATOM 2722 C C . PRO A 1 356 ? -60.243 -25.862 36.808 1.00 35.90 401 PRO A C 1
ATOM 2723 O O . PRO A 1 356 ? -60.500 -24.647 36.781 1.00 31.90 401 PRO A O 1
ATOM 2727 N N . VAL A 1 357 ? -60.903 -26.711 37.595 1.00 39.33 402 VAL A N 1
ATOM 2728 C CA . VAL A 1 357 ? -61.983 -26.267 38.469 1.00 37.18 402 VAL A CA 1
ATOM 2729 C C . VAL A 1 357 ? -61.892 -27.011 39.791 1.00 39.00 402 VAL A C 1
ATOM 2730 O O . VAL A 1 357 ? -61.771 -28.240 39.817 1.00 40.41 402 VAL A O 1
ATOM 2734 N N . ARG A 1 358 ? -61.963 -26.260 40.884 1.00 36.20 403 ARG A N 1
ATOM 2735 C CA . ARG A 1 358 ? -62.213 -26.794 42.213 1.00 38.44 403 ARG A CA 1
ATOM 2736 C C . ARG A 1 358 ? -63.694 -26.643 42.546 1.00 45.82 403 ARG A C 1
ATOM 2737 O O . ARG A 1 358 ? -64.263 -25.556 42.382 1.00 42.93 403 ARG A O 1
ATOM 2745 N N . ILE A 1 359 ? -64.309 -27.731 43.013 1.00 42.95 404 ILE A N 1
ATOM 2746 C CA . ILE A 1 359 ? -65.696 -27.729 43.469 1.00 45.60 404 ILE A CA 1
ATOM 2747 C C . ILE A 1 359 ? -65.674 -27.826 44.989 1.00 48.95 404 ILE A C 1
ATOM 2748 O O . ILE A 1 359 ? -65.297 -28.863 45.549 1.00 47.73 404 ILE A O 1
ATOM 2753 N N . GLU A 1 360 ? -66.059 -26.745 45.661 1.00 49.61 405 GLU A N 1
ATOM 2754 C CA . GLU A 1 360 ? -66.117 -26.697 47.117 1.00 50.31 405 GLU A CA 1
ATOM 2755 C C . GLU A 1 360 ? -67.532 -27.007 47.567 1.00 50.45 405 GLU A C 1
ATOM 2756 O O . GLU A 1 360 ? -68.490 -26.434 47.039 1.00 56.56 405 GLU A O 1
ATOM 2762 N N . ILE A 1 361 ? -67.671 -27.907 48.533 1.00 49.45 406 ILE A N 1
ATOM 2763 C CA . ILE A 1 361 ? -68.976 -28.175 49.120 1.00 57.75 406 ILE A CA 1
ATOM 2764 C C . ILE A 1 361 ? -68.841 -28.170 50.636 1.00 59.04 406 ILE A C 1
ATOM 2765 O O . ILE A 1 361 ? -68.074 -28.958 51.202 1.00 55.62 406 ILE A O 1
ATOM 2770 N N . GLY A 1 362 ? -69.575 -27.273 51.286 1.00 60.51 407 GLY A N 1
ATOM 2771 C CA . GLY A 1 362 ? -69.629 -27.219 52.724 1.00 62.80 407 GLY A CA 1
ATOM 2772 C C . GLY A 1 362 ? -71.055 -27.267 53.233 1.00 69.60 407 GLY A C 1
ATOM 2773 O O . GLY A 1 362 ? -72.010 -27.409 52.464 1.00 68.24 407 GLY A O 1
ATOM 2774 N N . PRO A 1 363 ? -71.224 -27.158 54.552 1.00 72.25 408 PRO A N 1
ATOM 2775 C CA . PRO A 1 363 ? -72.585 -27.208 55.122 1.00 78.44 408 PRO A CA 1
ATOM 2776 C C . PRO A 1 363 ? -73.515 -26.114 54.611 1.00 77.57 408 PRO A C 1
ATOM 2777 O O . PRO A 1 363 ? -74.691 -26.390 54.346 1.00 76.57 408 PRO A O 1
ATOM 2781 N N . LYS A 1 364 ? -73.027 -24.878 54.472 1.00 78.32 409 LYS A N 1
ATOM 2782 C CA . LYS A 1 364 ? -73.887 -23.793 54.004 1.00 74.07 409 LYS A CA 1
ATOM 2783 C C . LYS A 1 364 ? -74.400 -24.074 52.595 1.00 75.12 409 LYS A C 1
ATOM 2784 O O . LYS A 1 364 ? -75.603 -23.965 52.326 1.00 82.62 409 LYS A O 1
ATOM 2786 N N . ASP A 1 365 ? -73.501 -24.458 51.686 1.00 68.75 410 ASP A N 1
ATOM 2787 C CA . ASP A 1 365 ? -73.917 -24.788 50.325 1.00 67.73 410 ASP A CA 1
ATOM 2788 C C . ASP A 1 365 ? -74.795 -26.034 50.293 1.00 66.22 410 ASP A C 1
ATOM 2789 O O . ASP A 1 365 ? -75.782 -26.084 49.547 1.00 65.75 410 ASP A O 1
ATOM 2794 N N . LEU A 1 366 ? -74.451 -27.047 51.093 1.00 64.00 411 LEU A N 1
ATOM 2795 C CA . LEU A 1 366 ? -75.251 -28.266 51.149 1.00 64.97 411 LEU A CA 1
ATOM 2796 C C . LEU A 1 366 ? -76.713 -27.960 51.454 1.00 70.36 411 LEU A C 1
ATOM 2797 O O . LEU A 1 366 ? -77.618 -28.544 50.848 1.00 71.48 411 LEU A O 1
ATOM 2802 N N . ALA A 1 367 ? -76.964 -27.024 52.374 1.00 74.33 412 ALA A N 1
ATOM 2803 C CA . ALA A 1 367 ? -78.332 -26.708 52.769 1.00 78.80 412 ALA A CA 1
ATOM 2804 C C . ALA A 1 367 ? -79.085 -25.956 51.682 1.00 77.80 412 ALA A C 1
ATOM 2805 O O . ALA A 1 367 ? -80.322 -25.998 51.654 1.00 76.69 412 ALA A O 1
ATOM 2807 N N . ASN A 1 368 ? -78.369 -25.262 50.800 1.00 72.61 413 ASN A N 1
ATOM 2808 C CA . ASN A 1 368 ? -78.960 -24.604 49.645 1.00 71.80 413 ASN A CA 1
ATOM 2809 C C . ASN A 1 368 ? -78.882 -25.457 48.387 1.00 70.26 413 ASN A C 1
ATOM 2810 O O . ASN A 1 368 ? -79.093 -24.936 47.288 1.00 69.33 413 ASN A O 1
ATOM 2815 N N . ASN A 1 369 ? -78.586 -26.748 48.530 1.00 74.94 414 ASN A N 1
ATOM 2816 C CA . ASN A 1 369 ? -78.466 -27.687 47.414 1.00 78.62 414 ASN A CA 1
ATOM 2817 C C . ASN A 1 369 ? -77.655 -27.087 46.265 1.00 73.28 414 ASN A C 1
ATOM 2818 O O . ASN A 1 369 ? -78.055 -27.099 45.099 1.00 76.23 414 ASN A O 1
ATOM 2823 N N . GLN A 1 370 ? -76.492 -26.546 46.609 1.00 67.67 415 GLN A N 1
ATOM 2824 C CA . GLN A 1 370 ? -75.618 -25.941 45.620 1.00 68.96 415 GLN A CA 1
ATOM 2825 C C . GLN A 1 370 ? -74.172 -26.271 45.962 1.00 62.35 415 GLN A C 1
ATOM 2826 O O . GLN A 1 370 ? -73.866 -26.796 47.036 1.00 57.05 415 GLN A O 1
ATOM 2832 N N . VAL A 1 371 ? -73.282 -25.977 45.017 1.00 57.93 416 VAL A N 1
ATOM 2833 C CA . VAL A 1 371 ? -71.843 -26.035 45.233 1.00 52.52 416 VAL A CA 1
ATOM 2834 C C . VAL A 1 371 ? -71.244 -24.694 44.821 1.00 52.19 416 VAL A C 1
ATOM 2835 O O . VAL A 1 371 ? -71.893 -23.859 44.189 1.00 52.13 416 VAL A O 1
ATOM 2839 N N . THR A 1 372 ? -69.985 -24.498 45.196 1.00 45.61 417 THR A N 1
ATOM 2840 C CA . THR A 1 372 ? -69.201 -23.348 44.766 1.00 49.89 417 THR A CA 1
ATOM 2841 C C . THR A 1 372 ? -68.052 -23.843 43.895 1.00 45.85 417 THR A C 1
ATOM 2842 O O . THR A 1 372 ? -67.192 -24.596 44.365 1.00 49.27 417 THR A O 1
ATOM 2846 N N . CYS A 1 373 ? -68.040 -23.423 42.632 1.00 42.89 418 CYS A N 1
ATOM 2847 C CA . CYS A 1 373 ? -66.962 -23.742 41.706 1.00 41.83 418 CYS A CA 1
ATOM 2848 C C . CYS A 1 373 ? -65.974 -22.587 41.647 1.00 44.03 418 CYS A C 1
ATOM 2849 O O . CYS A 1 373 ? -66.377 -21.424 41.525 1.00 49.63 418 CYS A O 1
ATOM 2852 N N . VAL A 1 374 ? -64.683 -22.907 41.728 1.00 38.77 419 VAL A N 1
ATOM 2853 C CA . VAL A 1 374 ? -63.623 -21.909 41.640 1.00 43.47 419 VAL A CA 1
ATOM 2854 C C . VAL A 1 374 ? -62.808 -22.217 40.391 1.00 45.17 419 VAL A C 1
ATOM 2855 O O . VAL A 1 374 ? -62.140 -23.260 40.315 1.00 42.26 419 VAL A O 1
ATOM 2859 N N . ILE A 1 375 ? -62.868 -21.314 39.413 1.00 40.05 420 ILE A N 1
ATOM 2860 C CA . ILE A 1 375 ? -62.213 -21.516 38.124 1.00 38.09 420 ILE A CA 1
ATOM 2861 C C . ILE A 1 375 ? -60.753 -21.092 38.229 1.00 42.46 420 ILE A C 1
ATOM 2862 O O . ILE A 1 375 ? -60.446 -19.943 38.568 1.00 46.12 420 ILE A O 1
ATOM 2867 N N . ARG A 1 376 ? -59.853 -22.015 37.899 1.00 39.47 421 ARG A N 1
ATOM 2868 C CA . ARG A 1 376 ? -58.438 -21.841 38.206 1.00 40.67 421 ARG A CA 1
ATOM 2869 C C . ARG A 1 376 ? -57.791 -20.745 37.359 1.00 39.76 421 ARG A C 1
ATOM 2870 O O . ARG A 1 376 ? -57.015 -19.936 37.874 1.00 42.21 421 ARG A O 1
ATOM 2878 N N . TYR A 1 377 ? -58.059 -20.721 36.047 1.00 35.77 422 TYR A N 1
ATOM 2879 C CA . TYR A 1 377 ? -57.314 -19.789 35.205 1.00 44.19 422 TYR A CA 1
ATOM 2880 C C . TYR A 1 377 ? -57.664 -18.342 35.516 1.00 45.60 422 TYR A C 1
ATOM 2881 O O . TYR A 1 377 ? -56.843 -17.454 35.268 1.00 50.39 422 TYR A O 1
ATOM 2890 N N . SER A 1 378 ? -58.836 -18.087 36.095 1.00 44.65 423 SER A N 1
ATOM 2891 C CA . SER A 1 378 ? -59.288 -16.726 36.329 1.00 41.78 423 SER A CA 1
ATOM 2892 C C . SER A 1 378 ? -59.529 -16.379 37.787 1.00 44.99 423 SER A C 1
ATOM 2893 O O . SER A 1 378 ? -59.586 -15.187 38.107 1.00 48.00 423 SER A O 1
ATOM 2896 N N . GLY A 1 379 ? -59.687 -17.366 38.672 1.00 48.93 424 GLY A N 1
ATOM 2897 C CA . GLY A 1 379 ? -60.054 -17.105 40.053 1.00 35.63 424 GLY A CA 1
ATOM 2898 C C . GLY A 1 379 ? -61.532 -16.867 40.293 1.00 41.04 424 GLY A C 1
ATOM 2899 O O . GLY A 1 379 ? -61.934 -16.690 41.449 1.00 48.26 424 GLY A O 1
ATOM 2900 N N . GLU A 1 380 ? -62.357 -16.871 39.249 1.00 42.75 425 GLU A N 1
ATOM 2901 C CA . GLU A 1 380 ? -63.780 -16.614 39.426 1.00 44.24 425 GLU A CA 1
ATOM 2902 C C . GLU A 1 380 ? -64.432 -17.713 40.253 1.00 45.73 425 GLU A C 1
ATOM 2903 O O . GLU A 1 380 ? -64.135 -18.897 40.082 1.00 47.78 425 GLU A O 1
ATOM 2909 N N . LYS A 1 381 ? -65.318 -17.308 41.163 1.00 56.13 426 LYS A N 1
ATOM 2910 C CA . LYS A 1 381 ? -66.104 -18.213 41.993 1.00 50.72 426 LYS A CA 1
ATOM 2911 C C . LYS A 1 381 ? -67.550 -18.172 41.522 1.00 52.15 426 LYS A C 1
ATOM 2912 O O . LYS A 1 381 ? -68.121 -17.089 41.361 1.00 54.12 426 LYS A O 1
ATOM 2918 N N . ARG A 1 382 ? -68.138 -19.342 41.290 1.00 51.39 427 ARG A N 1
ATOM 2919 C CA . ARG A 1 382 ? -69.504 -19.443 40.786 1.00 48.05 427 ARG A CA 1
ATOM 2920 C C . ARG A 1 382 ? -70.293 -20.401 41.652 1.00 50.99 427 ARG A C 1
ATOM 2921 O O . ARG A 1 382 ? -69.870 -21.540 41.868 1.00 59.00 427 ARG A O 1
ATOM 2929 N N . THR A 1 383 ? -71.444 -19.950 42.126 1.00 58.86 428 THR A N 1
ATOM 2930 C CA . THR A 1 383 ? -72.333 -20.791 42.906 1.00 57.91 428 THR A CA 1
ATOM 2931 C C . THR A 1 383 ? -73.372 -21.400 41.980 1.00 59.03 428 THR A C 1
ATOM 2932 O O . THR A 1 383 ? -74.033 -20.682 41.228 1.00 62.84 428 THR A O 1
ATOM 2936 N N . ILE A 1 384 ? -73.489 -22.724 42.016 1.00 64.20 429 ILE A N 1
ATOM 2937 C CA . ILE A 1 384 ? -74.266 -23.475 41.032 1.00 63.41 429 ILE A CA 1
ATOM 2938 C C . ILE A 1 384 ? -75.164 -24.489 41.726 1.00 61.67 429 ILE A C 1
ATOM 2939 O O . ILE A 1 384 ? -74.700 -25.217 42.614 1.00 63.74 429 ILE A O 1
ATOM 2944 N N . PRO A 1 385 ? -76.434 -24.595 41.347 1.00 61.30 430 PRO A N 1
ATOM 2945 C CA . PRO A 1 385 ? -77.292 -25.613 41.961 1.00 61.66 430 PRO A CA 1
ATOM 2946 C C . PRO A 1 385 ? -76.821 -27.013 41.604 1.00 62.78 430 PRO A C 1
ATOM 2947 O O . PRO A 1 385 ? -76.209 -27.248 40.559 1.00 60.53 430 PRO A O 1
ATOM 2951 N N . ILE A 1 386 ? -77.083 -27.950 42.515 1.00 63.99 431 ILE A N 1
ATOM 2952 C CA . ILE A 1 386 ? -76.685 -29.331 42.282 1.00 64.30 431 ILE A CA 1
ATOM 2953 C C . ILE A 1 386 ? -77.572 -30.007 41.239 1.00 70.54 431 ILE A C 1
ATOM 2954 O O . ILE A 1 386 ? -77.152 -30.998 40.625 1.00 71.02 431 ILE A O 1
ATOM 2959 N N . ASP A 1 387 ? -78.769 -29.466 40.985 1.00 68.06 432 ASP A N 1
ATOM 2960 C CA . ASP A 1 387 ? -79.738 -30.088 40.090 1.00 71.71 432 ASP A CA 1
ATOM 2961 C C . ASP A 1 387 ? -79.129 -30.385 38.725 1.00 71.31 432 ASP A C 1
ATOM 2962 O O . ASP A 1 387 ? -78.844 -31.546 38.407 1.00 74.09 432 ASP A O 1
ATOM 2964 N N . GLY A 1 388 ? -78.909 -29.355 37.918 1.00 66.65 433 GLY A N 1
ATOM 2965 C CA . GLY A 1 388 ? -78.338 -29.582 36.603 1.00 64.69 433 GLY A CA 1
ATOM 2966 C C . GLY A 1 388 ? -76.834 -29.420 36.579 1.00 63.36 433 GLY A C 1
ATOM 2967 O O . GLY A 1 388 ? -76.283 -28.871 35.620 1.00 65.73 433 GLY A O 1
ATOM 2968 N N . LEU A 1 389 ? -76.159 -29.910 37.622 1.00 56.65 434 LEU A N 1
ATOM 2969 C CA . LEU A 1 389 ? -74.750 -29.575 37.824 1.00 50.78 434 LEU A CA 1
ATOM 2970 C C . LEU A 1 389 ? -73.865 -30.153 36.724 1.00 51.95 434 LEU A C 1
ATOM 2971 O O . LEU A 1 389 ? -73.068 -29.430 36.117 1.00 53.91 434 LEU A O 1
ATOM 2976 N N . ALA A 1 390 ? -73.989 -31.455 36.456 1.00 50.89 435 ALA A N 1
ATOM 2977 C CA . ALA A 1 390 ? -73.069 -32.121 35.536 1.00 52.68 435 ALA A CA 1
ATOM 2978 C C . ALA A 1 390 ? -73.057 -31.440 34.172 1.00 51.07 435 ALA A C 1
ATOM 2979 O O . ALA A 1 390 ? -71.991 -31.156 33.616 1.00 50.14 435 ALA A O 1
ATOM 2981 N N . SER A 1 391 ? -74.236 -31.153 33.628 1.00 51.01 436 SER A N 1
ATOM 2982 C CA . SER A 1 391 ? -74.315 -30.445 32.354 1.00 54.67 436 SER A CA 1
ATOM 2983 C C . SER A 1 391 ? -73.702 -29.051 32.448 1.00 53.26 436 SER A C 1
ATOM 2984 O O . SER A 1 391 ? -73.032 -28.597 31.515 1.00 60.33 436 SER A O 1
ATOM 2987 N N . LYS A 1 392 ? -73.921 -28.356 33.564 1.00 48.92 437 LYS A N 1
ATOM 2988 C CA . LYS A 1 392 ? -73.309 -27.043 33.737 1.00 51.52 437 LYS A CA 1
ATOM 2989 C C . LYS A 1 392 ? -71.789 -27.134 33.783 1.00 54.71 437 LYS A C 1
ATOM 2990 O O . LYS A 1 392 ? -71.096 -26.216 33.323 1.00 57.44 437 LYS A O 1
ATOM 2996 N N . CYS A 1 393 ? -71.255 -28.228 34.333 1.00 45.79 438 CYS A N 1
ATOM 2997 C CA . CYS A 1 393 ? -69.812 -28.402 34.414 1.00 44.67 438 CYS A CA 1
ATOM 2998 C C . CYS A 1 393 ? -69.202 -28.754 33.060 1.00 46.08 438 CYS A C 1
ATOM 2999 O O . CYS A 1 393 ? -68.079 -28.325 32.763 1.00 44.47 438 CYS A O 1
ATOM 3002 N N . LYS A 1 394 ? -69.908 -29.540 32.234 1.00 37.03 439 LYS A N 1
ATOM 3003 C CA . LYS A 1 394 ? -69.417 -29.794 30.881 1.00 45.41 439 LYS A CA 1
ATOM 3004 C C . LYS A 1 394 ? -69.256 -28.485 30.128 1.00 45.77 439 LYS A C 1
ATOM 3005 O O . LYS A 1 394 ? -68.215 -28.238 29.508 1.00 42.81 439 LYS A O 1
ATOM 3011 N N . ASP A 1 395 ? -70.282 -27.627 30.193 1.00 44.29 440 ASP A N 1
ATOM 3012 C CA . ASP A 1 395 ? -70.210 -26.314 29.565 1.00 44.56 440 ASP A CA 1
ATOM 3013 C C . ASP A 1 395 ? -69.040 -25.513 30.110 1.00 43.86 440 ASP A C 1
ATOM 3014 O O . ASP A 1 395 ? -68.279 -24.910 29.344 1.00 42.38 440 ASP A O 1
ATOM 3019 N N . MET A 1 396 ? -68.864 -25.526 31.431 1.00 35.12 441 MET A N 1
ATOM 3020 C CA . MET A 1 396 ? -67.823 -24.716 32.049 1.00 41.09 441 MET A CA 1
ATOM 3021 C C . MET A 1 396 ? -66.441 -25.123 31.556 1.00 40.77 441 MET A C 1
ATOM 3022 O O . MET A 1 396 ? -65.580 -24.266 31.322 1.00 42.49 441 MET A O 1
ATOM 3027 N N . LEU A 1 397 ? -66.210 -26.424 31.377 1.00 43.12 442 LEU A N 1
ATOM 3028 C CA . LEU A 1 397 ? -64.901 -26.868 30.909 1.00 39.61 442 LEU A CA 1
ATOM 3029 C C . LEU A 1 397 ? -64.648 -26.438 29.470 1.00 33.02 442 LEU A C 1
ATOM 3030 O O . LEU A 1 397 ? -63.508 -26.129 29.113 1.00 36.77 442 LEU A O 1
ATOM 3035 N N . GLU A 1 398 ? -65.692 -26.403 28.638 1.00 37.81 443 GLU A N 1
ATOM 3036 C CA . GLU A 1 398 ? -65.570 -25.809 27.308 1.00 39.76 443 GLU A CA 1
ATOM 3037 C C . GLU A 1 398 ? -65.287 -24.313 27.402 1.00 43.94 443 GLU A C 1
ATOM 3038 O O . GLU A 1 398 ? -64.380 -23.795 26.739 1.00 43.92 443 GLU A O 1
ATOM 3044 N N . GLU A 1 399 ? -66.080 -23.598 28.208 1.00 39.85 444 GLU A N 1
ATOM 3045 C CA . GLU A 1 399 ? -65.873 -22.166 28.394 1.00 35.48 444 GLU A CA 1
ATOM 3046 C C . GLU A 1 399 ? -64.422 -21.862 28.746 1.00 38.62 444 GLU A C 1
ATOM 3047 O O . GLU A 1 399 ? -63.804 -20.960 28.171 1.00 41.48 444 GLU A O 1
ATOM 3053 N N . ILE A 1 400 ? -63.854 -22.634 29.676 1.00 38.08 445 ILE A N 1
ATOM 3054 C CA . ILE A 1 400 ? -62.481 -22.398 30.116 1.00 37.03 445 ILE A CA 1
ATOM 3055 C C . ILE A 1 400 ? -61.503 -22.597 28.960 1.00 38.25 445 ILE A C 1
ATOM 3056 O O . ILE A 1 400 ? -60.598 -21.783 28.740 1.00 41.69 445 ILE A O 1
ATOM 3061 N N . HIS A 1 401 ? -61.677 -23.677 28.195 1.00 34.53 446 HIS A N 1
ATOM 3062 C CA . HIS A 1 401 ? -60.788 -23.934 27.070 1.00 33.94 446 HIS A CA 1
ATOM 3063 C C . HIS A 1 401 ? -60.753 -22.754 26.101 1.00 39.02 446 HIS A C 1
ATOM 3064 O O . HIS A 1 401 ? -59.679 -22.258 25.740 1.00 41.44 446 HIS A O 1
ATOM 3071 N N . TYR A 1 402 ? -61.920 -22.305 25.648 1.00 38.64 447 TYR A N 1
ATOM 3072 C CA . TYR A 1 402 ? -61.942 -21.216 24.680 1.00 38.93 447 TYR A CA 1
ATOM 3073 C C . TYR A 1 402 ? -61.489 -19.896 25.294 1.00 39.45 447 TYR A C 1
ATOM 3074 O O . TYR A 1 402 ? -60.864 -19.081 24.609 1.00 44.35 447 TYR A O 1
ATOM 3083 N N . SER A 1 403 ? -61.760 -19.673 26.578 1.00 39.46 448 SER A N 1
ATOM 3084 C CA . SER A 1 403 ? -61.311 -18.431 27.195 1.00 39.42 448 SER A CA 1
ATOM 3085 C C . SER A 1 403 ? -59.796 -18.404 27.312 1.00 39.37 448 SER A C 1
ATOM 3086 O O . SER A 1 403 ? -59.165 -17.374 27.044 1.00 39.61 448 SER A O 1
ATOM 3089 N N . MET A 1 404 ? -59.198 -19.531 27.710 1.00 40.75 449 MET A N 1
ATOM 3090 C CA . MET A 1 404 ? -57.743 -19.628 27.741 1.00 36.60 449 MET A CA 1
ATOM 3091 C C . MET A 1 404 ? -57.156 -19.315 26.374 1.00 39.36 449 MET A C 1
ATOM 3092 O O . MET A 1 404 ? -56.219 -18.517 26.256 1.00 39.38 449 MET A O 1
ATOM 3097 N N . TYR A 1 405 ? -57.724 -19.915 25.326 1.00 39.92 450 TYR A N 1
ATOM 3098 C CA . TYR A 1 405 ? -57.246 -19.686 23.966 1.00 34.00 450 TYR A CA 1
ATOM 3099 C C . TYR A 1 405 ? -57.361 -18.216 23.576 1.00 39.11 450 TYR A C 1
ATOM 3100 O O . TYR A 1 405 ? -56.387 -17.601 23.123 1.00 35.70 450 TYR A O 1
ATOM 3109 N N . ASN A 1 406 ? -58.547 -17.631 23.757 1.00 40.26 451 ASN A N 1
ATOM 3110 C CA . ASN A 1 406 ? -58.771 -16.264 23.298 1.00 44.51 451 ASN A CA 1
ATOM 3111 C C . ASN A 1 406 ? -57.929 -15.258 24.070 1.00 39.25 451 ASN A C 1
ATOM 3112 O O . ASN A 1 406 ? -57.564 -14.215 23.521 1.00 44.24 451 ASN A O 1
ATOM 3117 N N . ARG A 1 407 ? -57.596 -15.554 25.326 1.00 39.49 452 ARG A N 1
ATOM 3118 C CA . ARG A 1 407 ? -56.760 -14.637 26.096 1.00 47.52 452 ARG A CA 1
ATOM 3119 C C . ARG A 1 407 ? -55.344 -14.574 25.527 1.00 42.08 452 ARG A C 1
ATOM 3120 O O . ARG A 1 407 ? -54.774 -13.488 25.391 1.00 45.45 452 ARG A O 1
ATOM 3128 N N . ILE A 1 408 ? -54.770 -15.722 25.160 1.00 42.39 453 ILE A N 1
ATOM 3129 C CA . ILE A 1 408 ? -53.453 -15.722 24.525 1.00 41.34 453 ILE A CA 1
ATOM 3130 C C . ILE A 1 408 ? -53.532 -15.107 23.138 1.00 44.85 453 ILE A C 1
ATOM 3131 O O . ILE A 1 408 ? -52.634 -14.368 22.721 1.00 47.26 453 ILE A O 1
ATOM 3136 N N . LEU A 1 409 ? -54.603 -15.406 22.397 1.00 43.63 454 LEU A N 1
ATOM 3137 C CA . LEU A 1 409 ? -54.733 -14.879 21.044 1.00 44.25 454 LEU A CA 1
ATOM 3138 C C . LEU A 1 409 ? -54.798 -13.360 21.066 1.00 48.92 454 LEU A C 1
ATOM 3139 O O . LEU A 1 409 ? -54.244 -12.686 20.186 1.00 48.21 454 LEU A O 1
ATOM 3144 N N . GLU A 1 410 ? -55.461 -12.808 22.081 1.00 49.77 455 GLU A N 1
ATOM 3145 C CA . GLU A 1 410 ? -55.565 -11.361 22.208 1.00 54.40 455 GLU A CA 1
ATOM 3146 C C . GLU A 1 410 ? -54.213 -10.743 22.538 1.00 58.76 455 GLU A C 1
ATOM 3147 O O . GLU A 1 410 ? -53.889 -9.645 22.069 1.00 58.91 455 GLU A O 1
ATOM 3153 N N . VAL A 1 411 ? -53.417 -11.434 23.353 1.00 58.41 456 VAL A N 1
ATOM 3154 C CA . VAL A 1 411 ? -52.063 -10.978 23.646 1.00 60.50 456 VAL A CA 1
ATOM 3155 C C . VAL A 1 411 ? -51.200 -11.013 22.388 1.00 60.11 456 VAL A C 1
ATOM 3156 O O . VAL A 1 411 ? -50.455 -10.068 22.109 1.00 59.37 456 VAL A O 1
ATOM 3160 N N . ARG A 1 412 ? -51.290 -12.097 21.605 1.00 62.89 457 ARG A N 1
ATOM 3161 C CA . ARG A 1 412 ? -50.480 -12.201 20.391 1.00 59.72 457 ARG A CA 1
ATOM 3162 C C . ARG A 1 412 ? -50.908 -11.183 19.341 1.00 69.40 457 ARG A C 1
ATOM 3163 O O . ARG A 1 412 ? -50.056 -10.539 18.716 1.00 69.60 457 ARG A O 1
ATOM 3171 N N . GLU A 1 413 ? -52.220 -11.028 19.121 1.00 74.19 458 GLU A N 1
ATOM 3172 C CA . GLU A 1 413 ? -52.699 -10.059 18.140 1.00 78.16 458 GLU A CA 1
ATOM 3173 C C . GLU A 1 413 ? -52.495 -8.617 18.589 1.00 82.67 458 GLU A C 1
ATOM 3174 O O . GLU A 1 413 ? -52.781 -7.704 17.808 1.00 87.88 458 GLU A O 1
ATOM 3176 N N . SER A 1 414 ? -52.015 -8.391 19.815 1.00 79.93 459 SER A N 1
ATOM 3177 C CA . SER A 1 414 ? -51.614 -7.068 20.281 1.00 81.83 459 SER A CA 1
ATOM 3178 C C . SER A 1 414 ? -50.152 -6.779 19.963 1.00 92.73 459 SER A C 1
ATOM 3179 O O . SER A 1 414 ? -49.831 -5.731 19.393 1.00 98.17 459 SER A O 1
ATOM 3182 N N . HIS A 1 415 ? -49.259 -7.704 20.330 1.00 95.23 460 HIS A N 1
ATOM 3183 C CA . HIS A 1 415 ? -47.835 -7.517 20.071 1.00 98.14 460 HIS A CA 1
ATOM 3184 C C . HIS A 1 415 ? -47.543 -7.458 18.572 1.00 102.32 460 HIS A C 1
ATOM 3185 O O . HIS A 1 415 ? -46.694 -6.673 18.128 1.00 109.28 460 HIS A O 1
ATOM 3192 N N . THR A 1 416 ? -48.241 -8.270 17.781 1.00 96.63 461 THR A N 1
ATOM 3193 C CA . THR A 1 416 ? -48.015 -8.359 16.338 1.00 91.34 461 THR A CA 1
ATOM 3194 C C . THR A 1 416 ? -48.351 -7.058 15.606 1.00 95.34 461 THR A C 1
ATOM 3195 O O . THR A 1 416 ? -49.270 -6.331 15.987 1.00 98.71 461 THR A O 1
#

Solvent-accessible surface area: 18740 Å² total

B-factor: mean 44.14, std 18.39, range [16.82, 147.16]

Radius of gyration: 24.93 Å; Cα contacts (8 Å, |Δi|>4): 776; chains: 1; bounding box: 64×51×84 Å

Foldseek 3Di:
DVQDFDFQPDFCLPPVQSSLVSQCVLLVQWADDPPFQDIHGGPLLVLLVVLLCVVVVVVVVVVVEDEDDFDQKDWPVLPVLDLVQWWDWDQDDDPDGDPTIITGAQDCLSRPVLVLQVQQAALVSDKHKYKYWDKGATNDPPHHDPLQRGRIWTKMKIKIWHQDQVVLVVVLVVVQVSQQCCCCVQLLFHWDWDWDCAPTKIFTWTAQLSPRDTRRFWIKGWRAQSSQVSSVNWHQDPVPPGTDGITMMMIMGTSNSSVSSCRHQAGRLHHAGLQNSRLAQEEEFEDDDDDPVQVCVQVVVSVVLQVVLVVLVHRYDYDPDDVHHSVSVVSSVLSNRRQKYWYDYPVLVVVQWIWIQGNSPRDIDIGHVPCVNVVVVVVSVVSSNVSNVVSVVSVVVVD

Secondary structure (DSSP, 8-state):
-TTS-----S-TTT-HHHHHHHHHHHTT-EEE-SSTT-EEE-HHHHHHHHHHHHHHHHHHHHTT-EE----SEEEHHHHTT--GGG--EEEEETTEEEEEEEEEPSSSHHHHHHHHHHH-SSGGG--EEEEEEEEEE---SSPPBTTTB-SEEEEEEEEEEESSHHHHHHHHHHHHHHHHHIIIIIT---EEEEE---SEEEEEEEEETTTTEEEEEEEEEEEETHHHHHHT-EEE-TTS--EEEPEEEEEEEETHHHHHHHHHH-BTTB----GGG-SSSEEEEE-----HHHHHHHHHHHHHHHHHHHHTT--EEE---SSS-HHHHHHHHHHTT-SEEEEE-HHHHHTTEEEEEETTT--EEEEESTTHHHHHHHHHHHHHHHHHHHHHHHHHHH-

Organism: Onchocerca volvulus (NCBI:txid6282)

CATH classification: 3.30.930.10 (+1 more: 3.40.50.800)

InterPro domains:
  IPR002314 Aminoacyl-tRNA synthetase, class II (G/ P/ S/T) [PF00587] (149-321)
  IPR002316 Proline-tRNA ligase, class IIa [PR01046] (113-131)
  IPR002316 Proline-tRNA ligase, class IIa [PR01046] (154-165)
  IPR002316 Proline-tRNA ligase, class IIa [PR01046] (184-192)
  IPR002316 Proline-tRNA ligase, class IIa [PR01046] (194-205)
  IPR004154 Anticodon-binding [PF03129] (340-440)
  IPR004499 Proline-tRNA ligase, class IIa, archaeal-type [MF_01571] (55-550)
  IPR004499 Proline-tRNA ligase, class IIa, archaeal-type [PTHR43382] (19-550)
  IPR004499 Proline-tRNA ligase, class IIa, archaeal-type [TIGR00408] (57-550)
  IPR006195 Aminoacyl-tRNA synthetase, class II [PS50862] (83-333)
  IPR016061 Proline-tRNA ligase, class II, C-terminal [PF09180] (467-550)
  IPR016061 Proline-tRNA ligase, class II, C-terminal [SM00946] (467-550)
  IPR017449 Prolyl-tRNA synthetase, class II [G3DSA:3.30.110.30] (462-550)
  IPR017449 Prolyl-tRNA synthetase, class II [SSF64586] (463-550)
  IPR033721 Prolyl-tRNA synthetase, catalytic domain [cd00778] (61-323)
  IPR036621 Anticodon-binding domain superfamily [G3DSA:3.40.50.800] (334-457)
  IPR045864 Class II Aminoacyl-tRNA synthetase/Biotinyl protein ligase (BPL) and lipoyl protein ligase (LPL) [G3DSA:3.30.930.10] (54-333)
  IPR045864 Class II Aminoacyl-tRNA synthetase/Biotinyl protein ligase (BPL) and lipoyl protein ligase (LPL) [SSF55681] (60-326)

Sequence (399 aa):
AHHHHHHIEISKDENYSEWYVQVITKAEMIEYYDISGCYVLRPWSYAIWEFIQEWFDEEIKKLGVKNCYFPLFVSQSALEKEFAPEVAWITRAGQSDLAEAIAIRPTSETVMYPSYAKWVQSHRDLPIKLNQWCNVVRWEFKHPTPFLRTREFLWQEGHTAFQQSKDEAEDDEVFKILDLYAQIYIDLLAIPVIKGRKGGDFTATVEAYVPVNGRGIQGATSHHLGQNFSKMFNISFEDPNGGGKIYAWQNSWGISTRTIGALVMIHGDNCGLVLPPRVATIQMIIVPVGITKDEQKTALIEKAKEINNKLMDASIRAELDIRDHISPGWKFNHWELKGVPVRIEIGPKDLANNQVTCVIRYSGEKRTIPIDGLASKCKDMLEEIHYSMYNRILEVRESHT